Protein AF-V6TRE1-F1 (afdb_monomer)

Solvent-accessible surface area (backbone atoms only — not comparable to full-atom values): 23602 Å² total; per-residue (Å²): 140,78,81,76,76,68,56,72,66,57,52,51,49,50,51,51,52,50,46,50,56,46,23,65,70,46,43,52,67,59,49,48,54,32,46,76,69,67,74,54,50,76,73,53,52,55,53,33,58,70,64,73,49,51,46,70,68,33,54,50,47,55,51,53,53,52,49,55,59,45,52,56,49,51,53,53,44,65,72,46,52,82,81,48,52,79,65,56,50,50,53,51,51,53,50,52,52,52,50,51,52,51,49,55,49,52,53,45,48,55,53,53,68,70,51,80,69,44,57,51,73,60,45,31,61,37,43,18,44,46,42,16,44,58,31,21,50,68,36,14,50,69,60,24,45,72,56,61,34,58,35,62,42,26,35,52,94,78,58,86,57,57,55,69,81,61,60,49,42,51,57,50,40,17,50,43,29,21,62,30,31,29,64,53,26,38,52,51,9,52,51,72,7,36,49,52,39,24,48,52,8,48,52,42,28,31,52,24,28,44,45,36,24,52,18,68,78,34,37,18,89,80,41,100,51,84,41,20,17,52,59,50,27,38,53,22,28,28,53,24,14,38,18,44,11,22,24,54,42,20,41,59,54,46,42,68,67,36,31,51,84,88,42,32,66,59,31,52,49,52,32,49,48,34,29,50,52,25,38,65,48,10,50,63,51,15,49,50,33,36,73,76,78,30,51,43,50,54,28,45,52,42,43,63,54,32,49,54,22,44,54,36,33,72,74,68,53,70,82,51,75,50,53,89,81,71,70,78,49,62,65,58,46,50,38,42,28,51,13,43,40,37,24,50,52,8,60,72,28,41,52,74,92,64,80,32,37,70,58,9,51,51,31,28,53,51,10,50,52,30,44,52,51,31,52,58,48,44,77,69,44,93,52,42,90,63,63,66,60,61,81,66,35,62,70,53,43,52,49,51,52,48,51,51,50,52,54,48,52,51,52,53,48,52,56,50,52,54,50,49,52,50,38,74,75,48,86,48,81,74,55,64,73,61,57,80,81,53,95,68,54,73,69,60,54,54,58,54,54,56,62,60,65,74,72,118

Organism: Giardia intestinalis (NCBI:txid5741)

Secondary structure (DSSP, 8-state):
---PPPPHHHHHHHHHHHHHHHHHH--HHHHHHHHHTT-S-HHHHHHHHHTS-S-HHHHHHHHHHHHHHHHHHHHHHHHHTTT--HHHHHHHHHHHHHHHHHHHHHHHHHHHHTSPPPPHHHHIIIIIHHHHHHHHHHHHHHHHHHHHHT-HHHHTTS-SS--HHHHTHHHHHHHHHHHHHHHHHHHHHHHH-HHHHHHHHHHHHHHHHHHHHHGGGS-GGGSSSTTTHHHHHHHHHHHHHHHHHHHHHHHHHHHHHHS-GGGHHHHHHHHHHHHHHHHHHHHHHHHHHHHHT-TTHHHHHHHHHHHHHHHHHHHHSPPPPP-TT----HHHHHHHHHHHHHHHHHHHH-SGGGS-HHHHHHHHHHHHHHHHHHHHHHHH-TT-SS-HHHHH-HHHHHHHHHHHHHHHHHHHHHHHHHHHHHHHHS--GGGGGGGGGS---HHHHHHHHHHHHS--

pLDDT: mean 79.09, std 14.56, range [34.53, 97.19]

Radius of gyration: 28.23 Å; Cα contacts (8 Å, |Δi|>4): 525; chains: 1; bounding box: 66×63×84 Å

Nearest PDB structures (foldseek):
  6vrz-assembly1_A  TM=6.835E-01  e=4.209E-04  Escherichia coli
  6oop-assembly1_A  TM=6.783E-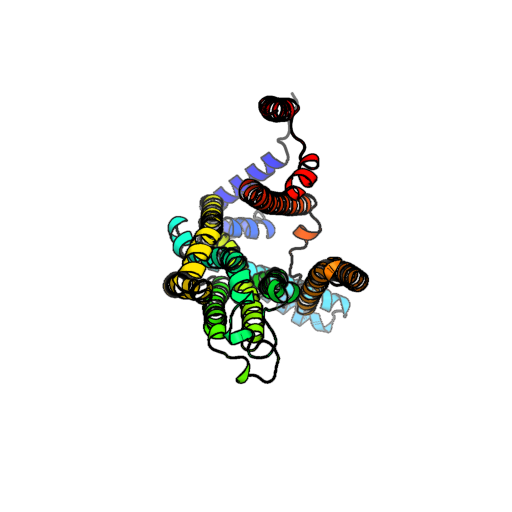01  e=7.749E-04  Escherichia coli
  6euq-assembly1_A  TM=6.847E-01  e=9.497E-04  Escherichia coli K-12
  4zow-assembly1_A  TM=6.683E-01  e=8.755E-04  Escherichia coli K-12
  5a2o-assembly1_B  TM=5.959E-01  e=2.462E-02  Arabidopsis thaliana

Mean predicted aligned error: 12.22 Å

Foldseek 3Di:
DDDDDPPPVVVVVVVLVVLLVCQQVDDLVNLVVCVVVVVADPVSLLSSLVSLRHDLRNLVSVLVVLVVVLVVLVVVCVVCVVVDDPVVNVVSVVVSLVSVLSSLVSVQSSLLSPAAADDLVLLCLQQLLLLLLLLLLLQLLVLLLVVLQQQCQQQPVPDRGDDPLLSCLLNLLLQLLQVLQLLVLLLCCQAVPLLVLQLQLLVQLLVLLLQLLCLSVFGQVNDPDHRTSSVSNSVSSNSNSNSVSNNPSSSLVLLCRRHDPVCSVVSVVSSVVSSVVSNVVNNVVSNVCCPPPRNSVSSVVSNVSSVSNNVSSVPPPDTRDHSPDADDDPVLSVLSSQLSSLQSVLVSCCDVVNVCNVVSVVSNVSSVVSVVVSLVCQCPDPRHSDDVCCVPPPVNVVVVVVVVVVVVVVVVVVVVVVVVVVCVVDVDPVSVVCVVVDPDDPVVVVVVVVVVVVPD

Structure (mmCIF, N/CA/C/O backbone):
data_AF-V6TRE1-F1
#
_entry.id   AF-V6TRE1-F1
#
loop_
_atom_site.group_PDB
_atom_site.id
_atom_site.type_symbol
_atom_site.label_atom_id
_atom_site.label_alt_id
_atom_site.label_comp_id
_atom_site.label_asym_id
_atom_site.label_entity_id
_atom_site.label_seq_id
_atom_site.pdbx_PDB_ins_code
_atom_site.Cartn_x
_atom_site.Cartn_y
_atom_site.Cartn_z
_atom_site.occupancy
_atom_site.B_iso_or_equiv
_atom_site.auth_seq_id
_atom_site.auth_comp_id
_atom_site.auth_asym_id
_atom_site.auth_atom_id
_atom_site.pdbx_PDB_model_num
ATOM 1 N N . MET A 1 1 ? -38.268 39.654 18.761 1.00 35.88 1 MET A N 1
ATOM 2 C CA . MET A 1 1 ? -37.121 39.006 19.431 1.00 35.88 1 MET A CA 1
ATOM 3 C C . MET A 1 1 ? -37.224 37.503 19.207 1.00 35.88 1 MET A C 1
ATOM 5 O O . MET A 1 1 ? -37.769 36.796 20.040 1.00 35.88 1 MET A O 1
ATOM 9 N N . GLY A 1 2 ? -36.804 37.031 18.033 1.00 34.53 2 GLY A N 1
ATOM 10 C CA . GLY A 1 2 ? -36.646 35.601 17.771 1.00 34.53 2 GLY A CA 1
ATOM 11 C C . GLY A 1 2 ? -35.187 35.262 18.021 1.00 34.53 2 GLY A C 1
ATOM 12 O O . GLY A 1 2 ? -34.325 35.798 17.337 1.00 34.53 2 GLY A O 1
ATOM 13 N N . VAL A 1 3 ? -34.906 34.471 19.053 1.00 41.12 3 VAL A N 1
ATOM 14 C CA . VAL A 1 3 ? -33.558 33.959 19.309 1.00 41.12 3 VAL A CA 1
ATOM 15 C C . VAL A 1 3 ? -33.279 32.919 18.231 1.00 41.12 3 VAL A C 1
ATOM 17 O O . VAL A 1 3 ? -33.844 31.825 18.265 1.00 41.12 3 VAL A O 1
ATOM 20 N N . ASP A 1 4 ? -32.460 33.295 17.251 1.00 41.94 4 ASP A N 1
ATOM 21 C CA . ASP A 1 4 ? -31.993 32.407 16.194 1.00 41.94 4 ASP A CA 1
ATOM 22 C C . ASP A 1 4 ? -31.340 31.172 16.818 1.00 41.94 4 ASP A C 1
ATOM 24 O O . ASP A 1 4 ? -30.337 31.246 17.533 1.00 41.94 4 ASP A O 1
ATOM 28 N N . ALA A 1 5 ? -31.941 30.009 16.567 1.00 44.25 5 ALA A N 1
ATOM 29 C CA . ALA A 1 5 ? -31.335 28.741 16.920 1.00 44.25 5 ALA A CA 1
ATOM 30 C C . ALA A 1 5 ? -29.990 28.627 16.178 1.00 44.25 5 ALA A C 1
ATOM 32 O O . ALA A 1 5 ? -29.955 28.818 14.959 1.00 44.25 5 ALA A O 1
ATOM 33 N N . PRO A 1 6 ? -28.882 28.303 16.867 1.00 43.94 6 PRO A N 1
ATOM 34 C CA . PRO A 1 6 ? -27.585 28.207 16.217 1.00 43.94 6 PRO A CA 1
ATOM 35 C C . PRO A 1 6 ? -27.626 27.142 15.107 1.00 43.94 6 PRO A C 1
ATOM 37 O O . PRO A 1 6 ? -28.317 26.124 15.264 1.00 43.94 6 PRO A O 1
ATOM 40 N N . PRO A 1 7 ? -26.892 27.337 13.993 1.00 51.69 7 PRO A N 1
ATOM 41 C CA . PRO A 1 7 ? -26.856 26.380 12.891 1.00 51.69 7 PRO A CA 1
ATOM 42 C C . PRO A 1 7 ? -26.494 24.985 13.418 1.00 51.69 7 PRO A C 1
ATOM 44 O O . PRO A 1 7 ? -25.719 24.860 14.369 1.00 51.69 7 PRO A O 1
ATOM 47 N N . LYS A 1 8 ? -27.056 23.922 12.820 1.00 55.25 8 LYS A N 1
ATOM 48 C CA . LYS A 1 8 ? -26.863 22.519 13.260 1.00 55.25 8 LYS A CA 1
ATOM 49 C C . LYS A 1 8 ? -25.395 22.173 13.551 1.00 55.25 8 LYS A C 1
ATOM 51 O O . LYS A 1 8 ? -25.127 21.447 14.506 1.00 55.25 8 LYS A O 1
ATOM 56 N N . ASP A 1 9 ? -24.466 22.749 12.792 1.00 54.66 9 ASP A N 1
ATOM 57 C CA . ASP A 1 9 ? -23.025 22.564 12.967 1.00 54.66 9 ASP A CA 1
ATOM 58 C C . ASP A 1 9 ? -22.484 23.212 14.255 1.00 54.66 9 ASP A C 1
ATOM 60 O O . ASP A 1 9 ? -21.684 22.601 14.956 1.00 54.66 9 ASP A O 1
ATOM 64 N N . ALA A 1 10 ? -22.970 24.393 14.648 1.00 59.59 10 ALA A N 1
ATOM 65 C CA . ALA A 1 10 ? -22.580 25.050 15.899 1.00 59.59 10 ALA A CA 1
ATOM 66 C C . ALA A 1 10 ? -23.111 24.303 17.132 1.00 59.59 10 ALA A C 1
ATOM 68 O O . ALA A 1 10 ? -22.401 24.158 18.127 1.00 59.59 10 ALA A O 1
ATOM 69 N N . LYS A 1 11 ? -24.332 23.759 17.053 1.00 64.38 11 LYS A N 1
ATOM 70 C CA . LYS A 1 11 ? -24.914 22.941 18.129 1.00 64.38 11 LYS A CA 1
ATOM 71 C C . LYS A 1 11 ? -24.167 21.611 18.295 1.00 64.38 11 LYS A C 1
ATOM 73 O O . LYS A 1 11 ? -23.919 21.186 19.421 1.00 64.38 11 LYS A O 1
ATOM 78 N N . MET A 1 12 ? -23.751 20.995 17.185 1.00 56.41 12 MET A N 1
ATOM 79 C CA . MET A 1 12 ? -22.935 19.776 17.188 1.00 56.41 12 MET A CA 1
ATOM 80 C C . MET A 1 12 ? -21.522 20.030 17.734 1.00 56.41 12 MET A C 1
ATOM 82 O O . MET A 1 12 ? -21.033 19.250 18.548 1.00 56.41 12 MET A O 1
ATOM 86 N N . MET A 1 13 ? -20.887 21.141 17.348 1.00 58.38 13 MET A N 1
ATOM 87 C CA . MET A 1 13 ? -19.574 21.542 17.869 1.00 58.38 13 MET A CA 1
ATOM 88 C C . MET A 1 13 ? -19.622 21.865 19.366 1.00 58.38 13 MET A C 1
ATOM 90 O O . MET A 1 13 ? -18.737 21.445 20.109 1.00 58.38 13 MET A O 1
ATOM 94 N N . ALA A 1 14 ? -20.677 22.541 19.831 1.00 69.25 14 ALA A N 1
ATOM 95 C CA . ALA A 1 14 ? -20.896 22.797 21.253 1.00 69.25 14 ALA A CA 1
ATOM 96 C C . ALA A 1 14 ? -21.079 21.490 22.044 1.00 69.25 14 ALA A C 1
ATOM 98 O O . ALA A 1 14 ? -20.437 21.308 23.076 1.00 69.25 14 ALA A O 1
ATOM 99 N N . GLN A 1 15 ? -21.866 20.542 21.521 1.00 66.56 15 GLN A N 1
ATOM 100 C CA . GLN A 1 15 ? -22.011 19.213 22.125 1.00 66.56 15 GLN A CA 1
ATOM 101 C C . GLN A 1 15 ? -20.691 18.432 22.158 1.00 66.56 15 GLN A C 1
ATOM 103 O O . GLN A 1 15 ? -20.382 17.796 23.162 1.00 66.56 15 GLN A O 1
ATOM 108 N N . MET A 1 16 ? -19.882 18.483 21.097 1.00 59.25 16 MET A N 1
ATOM 109 C CA . MET A 1 16 ? -18.561 17.845 21.087 1.00 59.25 16 MET A CA 1
ATOM 110 C C . MET A 1 16 ? -17.602 18.486 22.098 1.00 59.25 16 MET A C 1
ATOM 112 O O . MET A 1 16 ? -16.874 17.770 22.786 1.00 59.25 16 MET A O 1
ATOM 116 N N . ALA A 1 17 ? -17.628 19.813 22.236 1.00 68.12 17 ALA A N 1
ATOM 117 C CA . ALA A 1 17 ? -16.820 20.536 23.214 1.00 68.12 17 ALA A CA 1
ATOM 118 C C . ALA A 1 17 ? -17.234 20.219 24.663 1.00 68.12 17 ALA A C 1
ATOM 120 O O . ALA A 1 17 ? -16.366 20.006 25.512 1.00 68.12 17 ALA A O 1
ATOM 121 N N . GLU A 1 18 ? -18.538 20.130 24.945 1.00 74.31 18 GLU A N 1
ATOM 122 C CA . GLU A 1 18 ? -19.044 19.666 26.244 1.00 74.31 18 GLU A CA 1
ATOM 123 C C . GLU A 1 18 ? -18.618 18.230 26.537 1.00 74.31 18 GLU A C 1
ATOM 125 O O . GLU A 1 18 ? -18.130 17.946 27.628 1.00 74.31 18 GLU A O 1
ATOM 130 N N . MET A 1 19 ? -18.728 17.334 25.556 1.00 69.88 19 MET A N 1
ATOM 131 C CA . MET A 1 19 ? -18.305 15.940 25.701 1.00 69.88 19 MET A CA 1
ATOM 132 C C . MET A 1 19 ? -16.796 15.817 25.941 1.00 69.88 19 MET A C 1
ATOM 134 O O . MET A 1 19 ? -16.373 14.997 26.752 1.00 69.88 19 MET A O 1
ATOM 138 N N . HIS A 1 20 ? -15.976 16.657 25.301 1.00 70.62 20 HIS A N 1
ATOM 139 C CA . HIS A 1 20 ? -14.533 16.724 25.556 1.00 70.62 20 HIS A CA 1
ATOM 140 C C . HIS A 1 20 ? -14.216 17.206 26.978 1.00 70.62 20 HIS A C 1
ATOM 142 O O . HIS A 1 20 ? -13.372 16.608 27.642 1.00 70.62 20 HIS A O 1
ATOM 148 N N . LYS A 1 21 ? -14.901 18.248 27.468 1.00 75.94 21 LYS A N 1
ATOM 149 C CA . LYS A 1 21 ? -14.750 18.722 28.857 1.00 75.94 21 LYS A CA 1
ATOM 150 C C . LYS A 1 21 ? -15.212 17.680 29.873 1.00 75.94 21 LYS A C 1
ATOM 152 O O . LYS A 1 21 ? -14.590 17.501 30.921 1.00 75.94 21 LYS A O 1
ATOM 157 N N . LEU A 1 22 ? -16.301 16.980 29.563 1.00 77.69 22 LEU A N 1
ATOM 158 C CA . LEU A 1 22 ? -16.801 15.896 30.394 1.00 77.69 22 LEU A CA 1
ATOM 159 C C . LEU A 1 22 ? -15.771 14.763 30.461 1.00 77.69 22 LEU A C 1
ATOM 161 O O . LEU A 1 22 ? -15.456 14.327 31.559 1.00 77.69 22 LEU A O 1
ATOM 165 N N . ALA A 1 23 ? -15.187 14.354 29.329 1.00 72.88 23 ALA A N 1
ATOM 166 C CA . ALA A 1 23 ? -14.167 13.304 29.271 1.00 72.88 23 ALA A CA 1
ATOM 167 C C . ALA A 1 23 ? -12.941 13.584 30.159 1.00 72.88 23 ALA A C 1
ATOM 169 O O . ALA A 1 23 ? -12.448 12.665 30.806 1.00 72.88 23 ALA A O 1
ATOM 170 N N . GLU A 1 24 ? -12.475 14.836 30.224 1.00 74.06 24 GLU A N 1
ATOM 171 C CA . GLU A 1 24 ? -11.321 15.238 31.050 1.00 74.06 24 GLU A CA 1
ATOM 172 C C . GLU A 1 24 ? -11.599 15.158 32.558 1.00 74.06 24 GLU A C 1
ATOM 174 O O . GLU A 1 24 ? -10.691 14.917 33.355 1.00 74.06 24 GLU A O 1
ATOM 179 N N . THR A 1 25 ? -12.855 15.368 32.957 1.00 78.50 25 THR A N 1
ATOM 180 C CA . THR A 1 25 ? -13.272 15.462 34.366 1.00 78.50 25 THR A CA 1
ATOM 181 C C . THR A 1 25 ? -14.003 14.217 34.867 1.00 78.50 25 THR A C 1
ATOM 183 O O . THR A 1 25 ? -14.411 14.167 36.033 1.00 78.50 25 THR A O 1
ATOM 186 N N . LEU A 1 26 ? -14.189 13.214 34.004 1.00 79.44 26 LEU A N 1
ATOM 187 C CA . LEU A 1 26 ? -14.921 11.996 34.322 1.00 79.44 26 LEU A CA 1
ATOM 188 C C . LEU A 1 26 ? -14.037 11.045 35.136 1.00 79.44 26 LEU A C 1
ATOM 190 O O . LEU A 1 26 ? -13.024 10.547 34.649 1.00 79.44 26 LEU A O 1
ATOM 194 N N . THR A 1 27 ? -14.438 10.792 36.379 1.00 80.88 27 THR A N 1
ATOM 195 C CA . THR A 1 27 ? -13.884 9.735 37.233 1.00 80.88 27 THR A CA 1
ATOM 196 C C . THR A 1 27 ? -14.782 8.492 37.187 1.00 80.88 27 THR A C 1
ATOM 198 O O . THR A 1 27 ? -15.952 8.611 36.809 1.00 80.88 27 THR A O 1
ATOM 201 N N . PRO A 1 28 ? -14.290 7.302 37.585 1.00 76.56 28 PRO A N 1
ATOM 202 C CA . PRO A 1 28 ? -15.097 6.079 37.614 1.00 76.56 28 PRO A CA 1
ATOM 203 C C . PRO A 1 28 ? -16.379 6.222 38.447 1.00 76.56 28 PRO A C 1
ATOM 205 O O . PRO A 1 28 ? -17.445 5.795 38.010 1.00 76.56 28 PRO A O 1
ATOM 208 N N . ASP A 1 29 ? -16.296 6.881 39.605 1.00 76.25 29 ASP A N 1
ATOM 209 C CA . ASP A 1 29 ? -17.448 7.088 40.491 1.00 76.25 29 ASP A CA 1
ATOM 210 C C . ASP A 1 29 ? -18.473 8.040 39.870 1.00 76.25 29 ASP A C 1
ATOM 212 O O . ASP A 1 29 ? -19.659 7.730 39.798 1.00 76.25 29 ASP A O 1
ATOM 216 N N . ARG A 1 30 ? -18.011 9.145 39.274 1.00 79.88 30 ARG A N 1
ATOM 217 C CA . ARG A 1 30 ? -18.890 10.089 38.575 1.00 79.88 30 ARG A CA 1
ATOM 218 C C . ARG A 1 30 ? -19.536 9.463 37.337 1.00 79.88 30 ARG A C 1
ATOM 220 O O . ARG A 1 30 ? -20.695 9.738 37.037 1.00 79.88 30 ARG A O 1
ATOM 227 N N . ALA A 1 31 ? -18.808 8.604 36.622 1.00 76.75 31 ALA A N 1
ATOM 228 C CA . ALA A 1 31 ? -19.347 7.829 35.508 1.00 76.75 31 ALA A CA 1
ATOM 229 C C . ALA A 1 31 ? -20.430 6.844 35.973 1.00 76.75 31 ALA A C 1
ATOM 231 O O . ALA A 1 31 ? -21.457 6.712 35.304 1.00 76.75 31 ALA A O 1
ATOM 232 N N . ARG A 1 32 ? -20.229 6.187 37.123 1.00 75.06 32 ARG A N 1
ATOM 233 C CA . ARG A 1 32 ? -21.220 5.301 37.749 1.00 75.06 32 ARG A CA 1
ATOM 234 C C . ARG A 1 32 ? -22.500 6.061 38.087 1.00 75.06 32 ARG A C 1
ATOM 236 O O . ARG A 1 32 ? -23.570 5.628 37.668 1.00 75.06 32 ARG A O 1
ATOM 243 N N . ASP A 1 33 ? -22.391 7.208 38.749 1.00 77.88 33 ASP A N 1
ATOM 244 C CA . ASP A 1 33 ? -23.549 8.027 39.128 1.00 77.88 33 ASP A CA 1
ATOM 245 C C . ASP A 1 33 ? -24.341 8.496 37.902 1.00 77.88 33 ASP A C 1
ATOM 247 O O . ASP A 1 33 ? -25.572 8.463 37.884 1.00 77.88 33 ASP A O 1
ATOM 251 N N . MET A 1 34 ? -23.644 8.882 36.830 1.00 79.12 34 MET A N 1
ATOM 252 C CA . MET A 1 34 ? -24.284 9.306 35.582 1.00 79.12 34 MET A CA 1
ATOM 253 C C . MET A 1 34 ? -24.968 8.158 34.830 1.00 79.12 34 MET A C 1
ATOM 255 O O . MET A 1 34 ? -26.004 8.394 34.204 1.00 79.12 34 MET A O 1
ATOM 259 N N . LEU A 1 35 ? -24.422 6.939 34.888 1.00 73.69 35 LEU A N 1
ATOM 260 C CA . LEU A 1 35 ? -25.062 5.742 34.330 1.00 73.69 35 LEU A CA 1
ATOM 261 C C . LEU A 1 35 ? -26.327 5.377 35.108 1.00 73.69 35 LEU A C 1
ATOM 263 O O . LEU A 1 35 ? -27.369 5.154 34.496 1.00 73.69 35 LEU A O 1
ATOM 267 N N . VAL A 1 36 ? -26.258 5.377 36.443 1.00 74.56 36 VAL A N 1
ATOM 268 C CA . VAL A 1 36 ? -27.409 5.089 37.316 1.00 74.56 36 VAL A CA 1
ATOM 269 C C . VAL A 1 36 ? -28.513 6.133 37.126 1.00 74.56 36 VAL A C 1
ATOM 271 O O . VAL A 1 36 ? -29.686 5.784 37.047 1.00 74.56 36 VAL A O 1
ATOM 274 N N . ALA A 1 37 ? -28.146 7.406 36.966 1.00 74.25 37 ALA A N 1
ATOM 275 C CA . ALA A 1 37 ? -29.090 8.491 36.705 1.00 74.25 37 ALA A CA 1
ATOM 276 C C . ALA A 1 37 ? -29.632 8.527 35.258 1.00 74.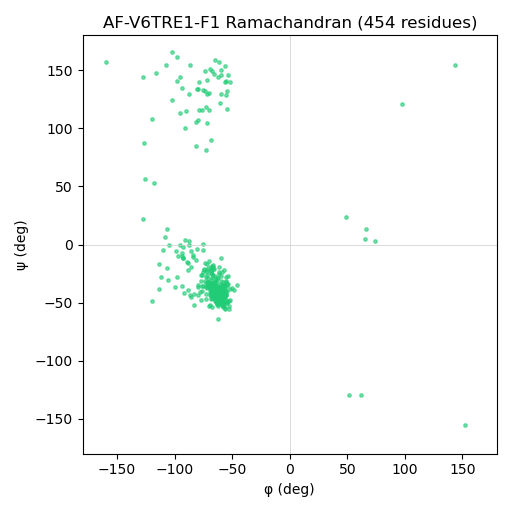25 37 ALA A C 1
ATOM 278 O O . ALA A 1 37 ? -30.376 9.449 34.919 1.00 74.25 37 ALA A O 1
ATOM 279 N N . GLY A 1 38 ? -29.225 7.601 34.378 1.00 70.19 38 GLY A N 1
ATOM 280 C CA . GLY A 1 38 ? -29.636 7.568 32.967 1.00 70.19 38 GLY A CA 1
ATOM 281 C C . GLY A 1 38 ? -29.133 8.749 32.125 1.00 70.19 38 GLY A C 1
ATOM 282 O O . GLY A 1 38 ? -29.605 8.967 31.010 1.00 70.19 38 GLY A O 1
ATOM 283 N N . ARG A 1 39 ? -28.174 9.528 32.641 1.00 71.38 39 ARG A N 1
ATOM 284 C CA . ARG A 1 39 ? -27.627 10.736 31.994 1.00 71.38 39 ARG A CA 1
ATOM 285 C C . ARG A 1 39 ? -26.520 10.431 30.984 1.00 71.38 39 ARG A C 1
ATOM 287 O O . ARG A 1 39 ? -26.095 11.338 30.274 1.00 71.38 39 ARG A O 1
ATOM 294 N N . LEU A 1 40 ? -26.046 9.185 30.933 1.00 69.12 40 LEU A N 1
ATOM 295 C CA . LEU A 1 40 ? -25.005 8.726 30.017 1.00 69.12 40 LEU A CA 1
ATOM 296 C C . LEU A 1 40 ? -25.548 7.601 29.127 1.00 69.12 40 LEU A C 1
ATOM 298 O O . LEU A 1 40 ? -25.770 6.482 29.584 1.00 69.12 40 LEU A O 1
ATOM 302 N N . GLN A 1 41 ? -25.770 7.891 27.847 1.00 67.56 41 GLN A N 1
ATOM 303 C CA . GLN A 1 41 ? -26.264 6.897 26.891 1.00 67.56 41 GLN A CA 1
ATOM 304 C C . GLN A 1 41 ? -25.116 6.079 26.269 1.00 67.56 41 GLN A C 1
ATOM 306 O O . GLN A 1 41 ? -24.012 6.600 26.096 1.00 67.56 41 GLN A O 1
ATOM 311 N N . PRO A 1 42 ? -25.359 4.836 25.808 1.00 57.97 42 PRO A N 1
ATOM 312 C CA . PRO A 1 42 ? -24.328 3.997 25.184 1.00 57.97 42 PRO A CA 1
ATOM 313 C C . PRO A 1 42 ? -23.602 4.665 24.004 1.00 57.97 42 PRO A C 1
ATOM 315 O O . PRO A 1 42 ? -22.394 4.506 23.832 1.00 57.97 42 PRO A O 1
ATOM 318 N N . MET A 1 43 ? -24.318 5.475 23.213 1.00 54.47 43 MET A N 1
ATOM 319 C CA . MET A 1 43 ? -23.741 6.218 22.086 1.00 54.47 43 MET A CA 1
ATOM 320 C C . MET A 1 43 ? -22.754 7.307 22.545 1.00 54.47 43 MET A C 1
ATOM 322 O O . MET A 1 43 ? -21.754 7.568 21.876 1.00 54.47 43 MET A O 1
ATOM 326 N N . GLN A 1 44 ? -23.002 7.908 23.712 1.00 67.19 44 GLN A N 1
ATOM 327 C CA . GLN A 1 44 ? -22.141 8.924 24.318 1.00 67.19 44 GLN A CA 1
ATOM 328 C C . GLN A 1 44 ? -20.861 8.311 24.899 1.00 67.19 44 GLN A C 1
ATOM 330 O O . GLN A 1 44 ? -19.814 8.944 24.823 1.00 67.19 44 GLN A O 1
ATOM 335 N N . ILE A 1 45 ? -20.902 7.064 25.387 1.00 67.44 45 ILE A N 1
ATOM 336 C CA . ILE A 1 45 ? -19.714 6.337 25.875 1.00 67.44 45 ILE A CA 1
ATOM 337 C C . ILE A 1 45 ? -18.705 6.129 24.743 1.00 67.44 45 ILE A C 1
ATOM 339 O O . ILE A 1 45 ? -17.516 6.378 24.919 1.00 67.44 45 ILE A O 1
ATOM 343 N N . GLY A 1 46 ? -19.171 5.734 23.554 1.00 62.53 46 GLY A N 1
ATOM 344 C CA . GLY A 1 46 ? -18.305 5.598 22.380 1.00 62.53 46 GLY A CA 1
ATOM 345 C C . GLY A 1 46 ? -17.657 6.925 21.970 1.00 62.53 46 GLY A C 1
ATOM 346 O O . GLY A 1 46 ? -16.459 6.963 21.693 1.00 62.53 46 GLY A O 1
ATOM 347 N N . ALA A 1 47 ? -18.426 8.018 21.991 1.00 64.62 47 ALA A N 1
ATOM 348 C CA . ALA A 1 47 ? -17.919 9.360 21.701 1.00 64.62 47 ALA A CA 1
ATOM 349 C C . ALA A 1 47 ? -16.885 9.823 22.745 1.00 64.62 47 ALA A C 1
ATOM 351 O O . ALA A 1 47 ? -15.808 10.295 22.379 1.00 64.62 47 ALA A O 1
ATOM 352 N N . LEU A 1 48 ? -17.166 9.602 24.032 1.00 70.56 48 LEU A N 1
ATOM 353 C CA . LEU A 1 48 ? -16.247 9.853 25.142 1.00 70.56 48 LEU A CA 1
ATOM 354 C C . LEU A 1 48 ? -14.943 9.069 24.953 1.00 70.56 48 LEU A C 1
ATOM 356 O O . LEU A 1 48 ? -13.871 9.665 24.929 1.00 70.56 48 LEU A O 1
ATOM 360 N N . MET A 1 49 ? -15.013 7.760 24.716 1.00 66.75 49 MET A N 1
ATOM 361 C CA . MET A 1 49 ? -13.838 6.905 24.485 1.00 66.75 49 MET A CA 1
ATOM 362 C C . MET A 1 49 ? -13.012 7.356 23.270 1.00 66.75 49 MET A C 1
ATOM 364 O O . MET A 1 49 ? -11.780 7.340 23.310 1.00 66.75 49 MET A O 1
ATOM 368 N N . SER A 1 50 ? -13.680 7.813 22.206 1.00 62.09 50 SER A N 1
ATOM 369 C CA . SER A 1 50 ? -13.024 8.328 20.998 1.00 62.09 50 SER A CA 1
ATOM 370 C C . SER A 1 50 ? -12.353 9.692 21.181 1.00 62.09 50 SER A C 1
ATOM 372 O O . SER A 1 50 ? -11.497 10.046 20.376 1.00 62.09 50 SER A O 1
ATOM 374 N N . SER A 1 51 ? -12.690 10.436 22.244 1.00 67.62 51 SER A N 1
ATOM 375 C CA . SER A 1 51 ? -12.075 11.740 22.533 1.00 67.62 51 SER A CA 1
ATOM 376 C C . SER A 1 51 ? -10.590 11.636 22.892 1.00 67.62 51 SER A C 1
ATOM 378 O O . SER A 1 51 ? -9.877 12.633 22.831 1.00 67.62 51 SER A O 1
ATOM 380 N N . GLY A 1 52 ? -10.112 10.448 23.286 1.00 65.00 52 GLY A N 1
ATOM 381 C CA . GLY A 1 52 ? -8.715 10.244 23.675 1.00 65.00 52 GLY A CA 1
ATOM 382 C C . GLY A 1 52 ? -8.345 10.812 25.048 1.00 65.00 52 GLY A C 1
ATOM 383 O O . GLY A 1 52 ? -7.176 10.761 25.413 1.00 65.00 52 GLY A O 1
ATOM 384 N N . LYS A 1 53 ? -9.308 11.381 25.788 1.00 71.56 53 LYS A N 1
ATOM 385 C CA . LYS A 1 53 ? -9.062 12.151 27.020 1.00 71.56 53 LYS A CA 1
ATOM 386 C C . LYS A 1 53 ? -9.517 11.470 28.310 1.00 71.56 53 LYS A C 1
ATOM 388 O O . LYS A 1 53 ? -9.278 12.010 29.387 1.00 71.56 53 LYS A O 1
ATOM 393 N N . LEU A 1 54 ? -10.171 10.309 28.224 1.00 76.88 54 LEU A N 1
ATOM 394 C CA . LEU A 1 54 ? -10.559 9.575 29.426 1.00 76.88 54 LEU A CA 1
ATOM 395 C C . LEU A 1 54 ? -9.353 8.943 30.104 1.00 76.88 54 LEU A C 1
ATOM 397 O O . LEU A 1 54 ? -8.489 8.355 29.459 1.00 76.88 54 LEU A O 1
ATOM 401 N N . LYS A 1 55 ? -9.368 8.977 31.437 1.00 78.88 55 LYS A N 1
ATOM 402 C CA . LYS A 1 55 ? -8.438 8.192 32.248 1.00 78.88 55 LYS A CA 1
ATOM 403 C C . LYS A 1 55 ? -8.649 6.700 31.999 1.00 78.88 55 LYS A C 1
ATOM 405 O O . LYS A 1 55 ? -9.785 6.236 31.865 1.00 78.88 55 LYS A O 1
ATOM 410 N N . GLU A 1 56 ? -7.555 5.936 32.016 1.00 78.19 56 GLU A N 1
ATOM 411 C CA . GLU A 1 56 ? -7.592 4.488 31.786 1.00 78.19 56 GLU A CA 1
ATOM 412 C C . GLU A 1 56 ? -8.560 3.772 32.739 1.00 78.19 56 GLU A C 1
ATOM 414 O O . GLU A 1 56 ? -9.317 2.902 32.311 1.00 78.19 56 GLU A O 1
ATOM 419 N N . GLU A 1 57 ? -8.593 4.185 34.004 1.00 80.06 57 GLU A N 1
ATOM 420 C CA . GLU A 1 57 ? -9.492 3.652 35.034 1.00 80.06 57 GLU A CA 1
ATOM 421 C C . GLU A 1 57 ? -10.970 3.794 34.654 1.00 80.06 57 GLU A C 1
ATOM 423 O O . GLU A 1 57 ? -11.770 2.882 34.857 1.00 80.06 57 GLU A O 1
ATOM 428 N N . THR A 1 58 ? -11.342 4.922 34.045 1.00 81.25 58 THR A N 1
ATOM 429 C CA . THR A 1 58 ? -12.735 5.188 33.658 1.00 81.25 58 THR A CA 1
ATOM 430 C C . THR A 1 58 ? -13.122 4.378 32.420 1.00 81.25 58 THR A C 1
ATOM 432 O O . THR A 1 58 ? -14.231 3.853 32.344 1.00 81.25 58 THR A O 1
ATOM 435 N N . MET A 1 59 ? -12.190 4.179 31.480 1.00 79.38 59 MET A N 1
ATOM 436 C CA . MET A 1 59 ? -12.402 3.259 30.356 1.00 79.38 59 MET A CA 1
ATOM 437 C C . MET A 1 59 ? -12.530 1.805 30.821 1.00 79.38 59 MET A C 1
ATOM 439 O O . MET A 1 59 ? -13.395 1.079 30.332 1.00 79.38 59 MET A O 1
ATOM 443 N N . GLN A 1 60 ? -11.691 1.378 31.774 1.00 84.19 60 GLN A N 1
ATOM 444 C CA . GLN A 1 60 ? -11.797 0.049 32.378 1.00 84.19 60 GLN A CA 1
ATOM 445 C C . GLN A 1 60 ? -13.154 -0.151 33.036 1.00 84.19 60 GLN A C 1
ATOM 447 O O . GLN A 1 60 ? -13.785 -1.175 32.797 1.00 84.19 60 GLN A O 1
ATOM 452 N N . PHE A 1 61 ? -13.629 0.836 33.793 1.00 83.38 61 PHE A N 1
ATOM 453 C CA . PHE A 1 61 ? -14.952 0.791 34.399 1.00 83.38 61 PHE A CA 1
ATOM 454 C C . PHE A 1 61 ? -16.057 0.563 33.354 1.00 83.38 61 PHE A C 1
ATOM 456 O O . PHE A 1 61 ? -16.850 -0.366 33.509 1.00 83.38 61 PHE A O 1
ATOM 463 N N . PHE A 1 62 ? -16.071 1.323 32.252 1.00 81.62 62 PHE A N 1
ATOM 464 C CA . PHE A 1 62 ? -17.063 1.127 31.185 1.00 81.62 62 PHE A CA 1
ATOM 465 C C . PHE A 1 62 ? -16.989 -0.258 30.534 1.00 81.62 62 PHE A C 1
ATOM 467 O O . PHE A 1 62 ? -18.030 -0.861 30.273 1.00 81.62 62 PHE A O 1
ATOM 474 N N . ILE A 1 63 ? -15.783 -0.781 30.292 1.00 83.00 63 ILE A N 1
ATOM 475 C CA . ILE A 1 63 ? -15.598 -2.127 29.728 1.00 83.00 63 ILE A CA 1
ATOM 476 C C . ILE A 1 63 ? -16.118 -3.192 30.700 1.00 83.00 63 ILE A C 1
ATOM 478 O O . ILE A 1 63 ? -16.821 -4.107 30.277 1.00 83.00 63 ILE A O 1
ATOM 482 N N . THR A 1 64 ? -15.820 -3.068 31.995 1.00 85.56 64 THR A N 1
ATOM 483 C CA . THR A 1 64 ? -16.275 -4.013 33.026 1.00 85.56 64 THR A CA 1
ATOM 484 C C . THR A 1 64 ? -17.796 -4.019 33.157 1.00 85.56 64 THR A C 1
ATOM 486 O O . THR A 1 64 ? -18.397 -5.091 33.197 1.00 85.56 64 THR A O 1
ATOM 489 N N . VAL A 1 65 ? -18.435 -2.843 33.165 1.00 84.25 65 VAL A N 1
ATOM 490 C CA . VAL A 1 65 ? -19.905 -2.735 33.175 1.00 84.25 65 VAL A CA 1
ATOM 491 C C . VAL A 1 65 ? -20.498 -3.394 31.929 1.00 84.25 65 VAL A C 1
ATOM 493 O O . VAL A 1 65 ? -21.403 -4.215 32.041 1.00 84.25 65 VAL A O 1
ATOM 496 N N . ALA A 1 66 ? -19.940 -3.111 30.749 1.00 82.44 66 ALA A N 1
ATOM 497 C CA . ALA A 1 66 ? -20.433 -3.676 29.498 1.00 82.44 66 ALA A CA 1
ATOM 498 C C . ALA A 1 66 ? -20.279 -5.206 29.422 1.00 82.44 66 ALA A C 1
ATOM 500 O O . ALA A 1 66 ? -21.171 -5.871 28.899 1.00 82.44 66 ALA A O 1
ATOM 501 N N . LYS A 1 67 ? -19.184 -5.769 29.955 1.00 86.31 67 LYS A N 1
ATOM 502 C CA . LYS A 1 67 ? -18.989 -7.226 30.058 1.00 86.31 67 LYS A CA 1
ATOM 503 C C . LYS A 1 67 ? -20.013 -7.873 30.981 1.00 86.31 67 LYS A C 1
ATOM 505 O O . LYS A 1 67 ? -20.645 -8.842 30.583 1.00 86.31 67 LYS A O 1
ATOM 510 N N . LYS A 1 68 ? -20.253 -7.283 32.152 1.00 86.12 68 LYS A N 1
ATOM 511 C CA . LYS A 1 68 ? -21.253 -7.787 33.100 1.00 86.12 68 LYS A CA 1
ATOM 512 C C . LYS A 1 68 ? -22.676 -7.740 32.527 1.00 86.12 68 LYS A C 1
ATOM 514 O O . LYS A 1 68 ? -23.474 -8.640 32.765 1.00 86.12 68 LYS A O 1
ATOM 519 N N . ASP A 1 69 ? -22.992 -6.708 31.746 1.00 84.75 69 ASP A N 1
ATOM 520 C CA . ASP A 1 69 ? -24.266 -6.602 31.023 1.00 84.75 69 ASP A CA 1
ATOM 521 C C . ASP A 1 69 ? -24.382 -7.575 29.841 1.00 84.75 69 ASP A C 1
ATOM 523 O O . ASP A 1 69 ? -25.494 -7.843 29.381 1.00 84.75 69 ASP A O 1
ATOM 527 N N . LEU A 1 70 ? -23.260 -8.042 29.286 1.00 85.31 70 LEU A N 1
ATOM 528 C CA . LEU A 1 70 ? -23.246 -9.081 28.260 1.00 85.31 70 LEU A CA 1
ATOM 529 C C . LEU A 1 70 ? -23.471 -10.456 28.893 1.00 85.31 70 LEU A C 1
ATOM 531 O O . LEU A 1 70 ? -24.350 -11.162 28.419 1.00 85.31 70 LEU A O 1
ATOM 535 N N . GLU A 1 71 ? -22.751 -10.780 29.971 1.00 87.62 71 GLU A N 1
ATOM 536 C CA . GLU A 1 71 ? -22.899 -12.042 30.719 1.00 87.62 71 GLU A CA 1
ATOM 537 C C . GLU A 1 71 ? -24.361 -12.275 31.118 1.00 87.62 71 GLU A C 1
ATOM 539 O O . GLU A 1 71 ? -24.939 -13.293 30.762 1.00 87.62 71 GLU A O 1
ATOM 544 N N . LYS A 1 72 ? -25.024 -11.266 31.703 1.00 87.31 72 LYS A N 1
ATOM 545 C CA . LYS A 1 72 ? -26.456 -11.356 32.044 1.00 87.31 72 LYS A CA 1
ATOM 546 C C . LYS A 1 72 ? -27.361 -11.694 30.856 1.00 87.31 72 LYS A C 1
ATOM 548 O O . LYS A 1 72 ? -28.351 -12.395 31.021 1.00 87.31 72 LYS A O 1
ATOM 553 N N . ILE A 1 73 ? -27.066 -11.155 29.673 1.00 85.38 73 ILE A N 1
ATOM 554 C CA . ILE A 1 73 ? -27.872 -11.409 28.471 1.00 85.38 73 ILE A CA 1
ATOM 555 C C . ILE A 1 73 ? -27.581 -12.791 27.901 1.00 85.38 73 ILE A C 1
ATOM 557 O O . ILE A 1 73 ? -28.494 -13.418 27.372 1.00 85.38 73 ILE A O 1
ATOM 561 N N . GLU A 1 74 ? -26.335 -13.254 27.979 1.00 86.44 74 GLU A N 1
ATOM 562 C CA . GLU A 1 74 ? -25.979 -14.619 27.594 1.00 86.44 74 GLU A CA 1
ATOM 563 C C . GLU A 1 74 ? -26.679 -15.632 28.506 1.00 86.44 74 GLU A C 1
ATOM 565 O O . GLU A 1 74 ? -27.323 -16.539 27.988 1.00 86.44 74 GLU A O 1
ATOM 570 N N . ASP A 1 75 ? -26.697 -15.397 29.820 1.00 87.50 75 ASP A N 1
ATOM 571 C CA . ASP A 1 75 ? -27.418 -16.230 30.793 1.00 87.50 75 ASP A CA 1
ATOM 572 C C . ASP A 1 75 ? -28.945 -16.232 30.542 1.00 87.50 75 ASP A C 1
ATOM 574 O O . ASP A 1 75 ? -29.610 -17.276 30.553 1.00 87.50 75 ASP A O 1
ATOM 578 N N . GLU A 1 76 ? -29.540 -15.063 30.267 1.00 86.06 76 GLU A N 1
ATOM 579 C CA . GLU A 1 76 ? -30.961 -14.955 29.897 1.00 86.06 76 GLU A CA 1
ATOM 580 C C . GLU A 1 76 ? -31.275 -15.645 28.562 1.00 86.06 76 GLU A C 1
ATOM 582 O O . GLU A 1 76 ? -32.346 -16.236 28.401 1.00 86.06 76 GLU A O 1
ATOM 587 N N . TYR A 1 77 ? -30.355 -15.577 27.598 1.00 85.19 77 TYR A N 1
ATOM 588 C CA . TYR A 1 77 ? -30.495 -16.253 26.315 1.00 85.19 77 TYR A CA 1
ATOM 589 C C . TYR A 1 77 ? -30.409 -17.767 26.484 1.00 85.19 77 TYR A C 1
ATOM 591 O O . TYR A 1 77 ? -31.271 -18.465 25.960 1.00 85.19 77 TYR A O 1
ATOM 599 N N . GLU A 1 78 ? -29.435 -18.283 27.234 1.00 86.31 78 GLU A N 1
ATOM 600 C CA . GLU A 1 78 ? -29.293 -19.721 27.486 1.00 86.31 78 GLU A CA 1
ATOM 601 C C . GLU A 1 78 ? -30.507 -20.295 28.225 1.00 86.31 78 GLU A C 1
ATOM 603 O O . GLU A 1 78 ? -31.019 -21.344 27.831 1.00 86.31 78 GLU A O 1
ATOM 608 N N . SER A 1 79 ? -31.033 -19.579 29.224 1.00 85.44 79 SER A N 1
ATOM 609 C CA . SER A 1 79 ? -32.216 -20.021 29.979 1.00 85.44 79 SER A CA 1
ATOM 610 C C . SER A 1 79 ? -33.509 -20.034 29.154 1.00 85.44 79 SER A C 1
ATOM 612 O O . SER A 1 79 ? -34.320 -20.944 29.310 1.00 85.44 79 SER A O 1
ATOM 614 N N . LYS A 1 80 ? -33.709 -19.066 28.249 1.00 85.81 80 LYS A N 1
ATOM 615 C CA . LYS A 1 80 ? -34.918 -18.972 27.402 1.00 85.81 80 LYS A CA 1
ATOM 616 C C . LYS A 1 80 ? -34.764 -19.637 26.035 1.00 85.81 80 LYS A C 1
ATOM 618 O O . LYS A 1 80 ? -35.744 -19.764 25.302 1.00 85.81 80 LYS A O 1
ATOM 623 N N . ALA A 1 81 ? -33.565 -20.099 25.676 1.00 80.00 81 ALA A N 1
ATOM 624 C CA . ALA A 1 81 ? -33.283 -20.660 24.358 1.00 80.00 81 ALA A CA 1
ATOM 625 C C . ALA A 1 81 ? -34.144 -21.885 24.026 1.00 80.00 81 ALA A C 1
ATOM 627 O O . ALA A 1 81 ? -34.374 -22.145 22.848 1.00 80.00 81 ALA A O 1
ATOM 628 N N . ALA A 1 82 ? -34.625 -22.661 24.996 1.00 80.12 82 ALA A N 1
ATOM 629 C CA . ALA A 1 82 ? -35.490 -23.807 24.706 1.00 80.12 82 ALA A CA 1
ATOM 630 C C . ALA A 1 82 ? -36.850 -23.381 24.115 1.00 80.12 82 ALA A C 1
ATOM 632 O O . ALA A 1 82 ? -37.311 -24.001 23.156 1.00 80.12 82 ALA A O 1
ATOM 633 N N . ASP A 1 83 ? -37.410 -22.272 24.603 1.00 84.19 83 ASP A N 1
ATOM 634 C CA . ASP A 1 83 ? -38.778 -21.826 24.300 1.00 84.19 83 ASP A CA 1
ATOM 635 C C . ASP A 1 83 ? -38.863 -20.843 23.118 1.00 84.19 83 ASP A C 1
ATOM 637 O O . ASP A 1 83 ? -39.945 -20.538 22.620 1.00 84.19 83 ASP A O 1
ATOM 641 N N . MET A 1 84 ? -37.722 -20.346 22.635 1.00 85.56 84 MET A N 1
ATOM 642 C CA . MET A 1 84 ? -37.666 -19.355 21.558 1.00 85.56 84 MET A CA 1
ATOM 643 C C . MET A 1 84 ? -37.876 -19.964 20.167 1.00 85.56 84 MET A C 1
ATOM 645 O O . MET A 1 84 ? -37.280 -20.984 19.793 1.00 85.56 84 MET A O 1
ATOM 649 N N . THR A 1 85 ? -38.617 -19.252 19.322 1.00 88.56 85 THR A N 1
ATOM 650 C CA . THR A 1 85 ? -38.731 -19.574 17.896 1.00 88.56 85 THR A CA 1
ATOM 651 C C . THR A 1 85 ? -37.388 -19.409 17.169 1.00 88.56 85 THR A C 1
ATOM 653 O O . THR A 1 85 ? -36.498 -18.665 17.588 1.00 88.56 85 THR A O 1
ATOM 656 N N . LYS A 1 86 ? -37.221 -20.063 16.006 1.00 83.81 86 LYS A N 1
ATOM 657 C CA . LYS A 1 86 ? -36.000 -19.930 15.175 1.00 83.81 86 LYS A CA 1
ATOM 658 C C . LYS A 1 86 ? -35.651 -18.474 14.836 1.00 83.81 86 LYS A C 1
ATOM 660 O O . LYS A 1 86 ? -34.472 -18.148 14.707 1.00 83.81 86 LYS A O 1
ATOM 665 N N . ARG A 1 87 ? -36.660 -17.614 14.659 1.00 83.19 87 ARG A N 1
ATOM 666 C CA . ARG A 1 87 ? -36.469 -16.194 14.344 1.00 83.19 87 ARG A CA 1
ATOM 667 C C . ARG A 1 87 ? -35.956 -15.421 15.558 1.00 83.19 87 ARG A C 1
ATOM 669 O O . ARG A 1 87 ? -34.957 -14.722 15.428 1.00 83.19 87 ARG A O 1
ATOM 676 N N . GLU A 1 88 ? -36.566 -15.618 16.722 1.00 83.25 88 GLU A N 1
ATOM 677 C CA . GLU A 1 88 ? -36.140 -14.983 17.975 1.00 83.25 88 GLU A CA 1
ATOM 678 C C . GLU A 1 88 ? -34.720 -15.407 18.365 1.00 83.25 88 GLU A C 1
ATOM 680 O O . GLU A 1 88 ? -33.918 -14.564 18.761 1.00 83.25 88 GLU A O 1
ATOM 685 N N . LYS A 1 89 ? -34.356 -16.685 18.173 1.00 82.19 89 LYS A N 1
ATOM 686 C CA . LYS A 1 89 ? -32.977 -17.164 18.396 1.00 82.19 89 LYS A CA 1
ATOM 687 C C . LYS A 1 89 ? -31.961 -16.425 17.537 1.00 82.19 89 LYS A C 1
ATOM 689 O O . LYS A 1 89 ? -30.895 -16.050 18.016 1.00 82.19 89 LYS A O 1
ATOM 694 N N . LYS A 1 90 ? -32.292 -16.209 16.261 1.00 81.94 90 LYS A N 1
ATOM 695 C CA . LYS A 1 90 ? -31.426 -15.482 15.330 1.00 81.94 90 LYS A CA 1
ATOM 696 C C . LYS A 1 90 ? -31.291 -14.011 15.731 1.00 81.94 90 LYS A C 1
ATOM 698 O O . LYS A 1 90 ? -30.178 -13.499 15.757 1.00 81.94 90 LYS A O 1
ATOM 703 N N . GLU A 1 91 ? -32.396 -13.354 16.077 1.00 81.00 91 GLU A N 1
ATOM 704 C CA . GLU A 1 91 ? -32.401 -11.946 16.495 1.00 81.00 91 GLU A CA 1
ATOM 705 C C . GLU A 1 91 ? -31.625 -11.730 17.808 1.00 81.00 91 GLU A C 1
ATOM 707 O O . GLU A 1 91 ? -30.817 -10.802 17.896 1.00 81.00 91 GLU A O 1
ATOM 712 N N . ALA A 1 92 ? -31.788 -12.617 18.795 1.00 79.81 92 ALA A N 1
ATOM 713 C CA . ALA A 1 92 ? -31.032 -12.571 20.046 1.00 79.81 92 ALA A CA 1
ATOM 714 C C . ALA A 1 92 ? -29.541 -12.892 19.844 1.00 79.81 92 ALA A C 1
ATOM 716 O O . ALA A 1 92 ? -28.686 -12.178 20.370 1.00 79.81 92 ALA A O 1
ATOM 717 N N . GLY A 1 93 ? -29.213 -13.891 19.018 1.00 80.25 93 GLY A N 1
ATOM 718 C CA . GLY A 1 93 ? -27.831 -14.201 18.644 1.00 80.25 93 GLY A CA 1
ATOM 719 C C . GLY A 1 93 ? -27.132 -13.026 17.952 1.00 80.25 93 GLY A C 1
ATOM 720 O O . GLY A 1 93 ? -26.009 -12.672 18.314 1.00 80.25 93 GLY A O 1
ATOM 721 N N . ASP A 1 94 ? -27.815 -12.354 17.020 1.00 77.25 94 ASP A N 1
ATOM 722 C CA . ASP A 1 94 ? -27.307 -11.147 16.360 1.00 77.25 94 ASP A CA 1
ATOM 723 C C . ASP A 1 94 ? -27.130 -9.982 17.355 1.00 77.25 94 ASP A C 1
ATOM 725 O O . ASP A 1 94 ? -26.170 -9.211 17.247 1.00 77.25 94 ASP A O 1
ATOM 729 N N . ALA A 1 95 ? -28.019 -9.840 18.345 1.00 76.19 95 ALA A N 1
ATOM 730 C CA . ALA A 1 95 ? -27.915 -8.818 19.390 1.00 76.19 95 ALA A CA 1
ATOM 731 C C . ALA A 1 95 ? -26.713 -9.051 20.325 1.00 76.19 95 ALA A C 1
ATOM 733 O O . ALA A 1 95 ? -25.970 -8.106 20.614 1.00 76.19 95 ALA A O 1
ATOM 734 N N . ILE A 1 96 ? -26.478 -10.301 20.735 1.00 80.19 96 ILE A N 1
ATOM 735 C CA . ILE A 1 96 ? -25.296 -10.715 21.508 1.00 80.19 96 ILE A CA 1
ATOM 736 C C . ILE A 1 96 ? -24.023 -10.429 20.706 1.00 80.19 96 ILE A C 1
ATOM 738 O O . ILE A 1 96 ? -23.088 -9.811 21.222 1.00 80.19 96 ILE A O 1
ATOM 742 N N . LEU A 1 97 ? -24.008 -10.786 19.417 1.00 76.88 97 LEU A N 1
ATOM 743 C CA . LEU A 1 97 ? -22.875 -10.529 18.526 1.00 76.88 97 LEU A CA 1
ATOM 744 C C . LEU A 1 97 ? -22.560 -9.026 18.419 1.00 76.88 97 LEU A C 1
ATOM 746 O O . LEU A 1 97 ? -21.401 -8.623 18.494 1.00 76.88 97 LEU A O 1
ATOM 750 N N . ARG A 1 98 ? -23.588 -8.172 18.301 1.00 73.75 98 ARG A N 1
ATOM 751 C CA . ARG A 1 98 ? -23.424 -6.705 18.283 1.00 73.75 98 ARG A CA 1
ATOM 752 C C . ARG A 1 98 ? -22.856 -6.166 19.594 1.00 73.75 98 ARG A C 1
ATOM 754 O O . ARG A 1 98 ? -22.032 -5.251 19.563 1.00 73.75 98 ARG A O 1
ATOM 761 N N . LYS A 1 99 ? -23.286 -6.698 20.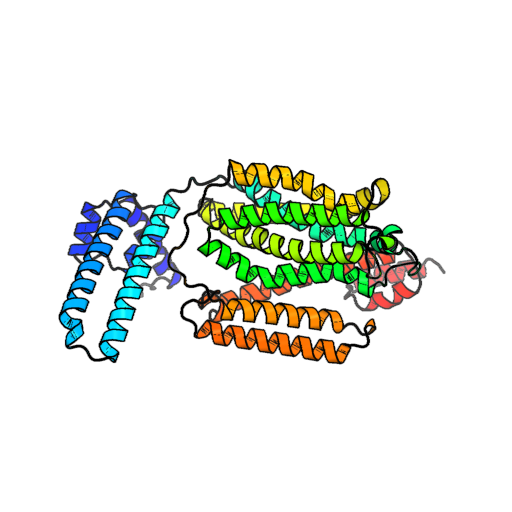743 1.00 77.44 99 LYS A N 1
ATOM 762 C CA . LYS A 1 99 ? -22.735 -6.295 22.046 1.00 77.44 99 LYS A CA 1
ATOM 763 C C . LYS A 1 99 ? -21.269 -6.709 22.193 1.00 77.44 99 LYS A C 1
ATOM 765 O O . LYS A 1 99 ? -20.472 -5.862 22.596 1.00 77.44 99 LYS A O 1
ATOM 770 N N . LYS A 1 100 ? -20.901 -7.934 21.798 1.00 79.25 100 LYS A N 1
ATOM 771 C CA . LYS A 1 100 ? -19.497 -8.392 21.748 1.00 79.25 100 LYS A CA 1
ATOM 772 C C . LYS A 1 100 ? -18.628 -7.449 20.910 1.00 79.25 100 LYS A C 1
ATOM 774 O O . LYS A 1 100 ? -17.656 -6.904 21.432 1.00 79.25 100 LYS A O 1
ATOM 779 N N . ALA A 1 101 ? -19.091 -7.094 19.711 1.00 71.06 101 ALA A N 1
ATOM 780 C CA . ALA A 1 101 ? -18.405 -6.142 18.836 1.00 71.06 101 ALA A CA 1
ATOM 781 C C . ALA A 1 101 ? -18.214 -4.754 19.446 1.00 71.06 101 ALA A C 1
ATOM 783 O O . ALA A 1 101 ? -17.152 -4.142 19.290 1.00 71.06 101 ALA A O 1
ATOM 784 N N . ASN A 1 102 ? -19.210 -4.248 20.173 1.00 73.88 102 ASN A N 1
ATOM 785 C CA . ASN A 1 102 ? -19.077 -2.976 20.875 1.00 73.88 102 ASN A CA 1
ATOM 786 C C . ASN A 1 102 ? -18.043 -3.055 22.007 1.00 73.88 102 ASN A C 1
ATOM 788 O O . ASN A 1 102 ? -17.238 -2.136 22.140 1.00 73.88 102 ASN A O 1
ATOM 792 N N . ILE A 1 103 ? -18.013 -4.144 22.781 1.00 76.25 103 ILE A N 1
ATOM 793 C CA . ILE A 1 103 ? -17.023 -4.346 23.852 1.00 76.25 103 ILE A CA 1
ATOM 794 C C . ILE A 1 103 ? -15.613 -4.466 23.271 1.00 76.25 103 ILE A C 1
ATOM 796 O O . ILE A 1 103 ? -14.714 -3.757 23.720 1.00 76.25 103 ILE A O 1
ATOM 800 N N . ALA A 1 104 ? -15.422 -5.274 22.227 1.00 74.25 104 ALA A N 1
ATOM 801 C CA . ALA A 1 104 ? -14.135 -5.395 21.544 1.00 74.25 104 ALA A CA 1
ATOM 802 C C . ALA A 1 104 ? -13.649 -4.046 20.989 1.00 74.25 104 ALA A C 1
ATOM 804 O O . ALA A 1 104 ? -12.458 -3.733 21.025 1.00 74.25 104 ALA A O 1
ATOM 805 N N . ARG A 1 105 ? -14.573 -3.200 20.518 1.00 73.69 105 ARG A N 1
ATOM 806 C CA . ARG A 1 105 ? -14.264 -1.835 20.082 1.00 73.69 105 ARG A CA 1
ATOM 807 C C . ARG A 1 105 ? -13.832 -0.930 21.233 1.00 73.69 105 ARG A C 1
ATOM 809 O O . ARG A 1 105 ? -12.913 -0.134 21.050 1.00 73.69 105 ARG A O 1
ATOM 816 N N . LEU A 1 106 ? -14.458 -1.049 22.401 1.00 75.06 106 LEU A N 1
ATOM 817 C CA . LEU A 1 106 ? -14.061 -0.316 23.606 1.00 75.06 106 LEU A CA 1
ATOM 818 C C . LEU A 1 106 ? -12.662 -0.739 24.079 1.00 75.06 106 LEU A C 1
ATOM 820 O O . LEU A 1 106 ? -11.826 0.123 24.351 1.00 75.06 106 LEU A O 1
ATOM 824 N N . GLU A 1 107 ? -12.379 -2.042 24.108 1.00 78.81 107 GLU A N 1
ATOM 825 C CA . GLU A 1 107 ? -11.046 -2.573 24.425 1.00 78.81 107 GLU A CA 1
ATOM 826 C C . GLU A 1 107 ? -9.986 -2.063 23.442 1.00 78.81 107 GLU A C 1
ATOM 828 O O . GLU A 1 107 ? -8.939 -1.568 23.856 1.00 78.81 107 GLU A O 1
ATOM 833 N N . PHE A 1 108 ? -10.295 -2.078 22.145 1.00 77.62 108 PHE A N 1
ATOM 834 C CA . PHE A 1 108 ? -9.408 -1.557 21.110 1.00 77.62 108 PHE A CA 1
ATOM 835 C C . PHE A 1 108 ? -9.084 -0.065 21.293 1.00 77.62 108 PHE A C 1
ATOM 837 O O . PHE A 1 108 ? -7.924 0.326 21.170 1.00 77.62 108 PHE A O 1
ATOM 844 N N . PHE A 1 109 ? -10.074 0.776 21.620 1.00 75.44 109 PHE A N 1
ATOM 845 C CA . PHE A 1 109 ? -9.837 2.201 21.890 1.00 75.44 109 PHE A CA 1
ATOM 846 C C . PHE A 1 109 ? -8.973 2.430 23.131 1.00 75.44 109 PHE A C 1
ATOM 848 O O . PHE A 1 109 ? -8.103 3.303 23.113 1.00 75.44 109 PHE A O 1
ATOM 855 N N . LYS A 1 110 ? -9.178 1.633 24.184 1.00 79.75 110 LYS A N 1
ATOM 856 C CA . LYS A 1 110 ? -8.330 1.669 25.378 1.00 79.75 110 LYS A CA 1
ATOM 857 C C . LYS A 1 110 ? -6.882 1.331 25.021 1.00 79.75 110 LYS A C 1
ATOM 859 O O . LYS A 1 110 ? -5.976 2.065 25.406 1.00 79.75 110 LYS A O 1
ATOM 864 N N . ASP A 1 111 ? -6.660 0.259 24.266 1.00 80.81 111 ASP A N 1
ATOM 865 C CA . ASP A 1 111 ? -5.312 -0.158 23.869 1.00 80.81 111 ASP A CA 1
ATOM 866 C C . ASP A 1 111 ? -4.648 0.854 22.920 1.00 80.81 111 ASP A C 1
ATOM 868 O O . ASP A 1 111 ? -3.440 1.078 22.996 1.00 80.81 111 ASP A O 1
ATOM 872 N N . LEU A 1 112 ? -5.428 1.521 22.063 1.00 78.00 112 LEU A N 1
ATOM 873 C CA . LEU A 1 112 ? -4.960 2.608 21.196 1.00 78.00 112 LEU A CA 1
ATOM 874 C C . LEU A 1 112 ? -4.421 3.807 21.982 1.00 78.00 112 LEU A C 1
ATOM 876 O O . LEU A 1 112 ? -3.428 4.406 21.570 1.00 78.00 112 LEU A O 1
ATOM 880 N N . GLN A 1 113 ? -5.062 4.167 23.098 1.00 76.12 113 GLN A N 1
ATOM 881 C CA . GLN A 1 113 ? -4.610 5.283 23.934 1.00 76.12 113 GLN A CA 1
ATOM 882 C C . GLN A 1 113 ? -3.282 4.990 24.647 1.00 76.12 113 GLN A C 1
ATOM 884 O O . GLN A 1 113 ? -2.555 5.924 24.973 1.00 76.12 113 GLN A O 1
ATOM 889 N N . LYS A 1 114 ? -2.922 3.713 24.839 1.00 79.19 114 LYS A N 1
ATOM 890 C CA . LYS A 1 114 ? -1.646 3.315 25.463 1.00 79.19 114 LYS A CA 1
ATOM 891 C C . LYS A 1 114 ? -0.431 3.508 24.561 1.00 79.19 114 LYS A C 1
ATOM 893 O O . LYS A 1 114 ? 0.701 3.445 25.037 1.00 79.19 114 LYS A O 1
ATOM 898 N N . ILE A 1 115 ? -0.638 3.681 23.257 1.00 82.50 115 ILE A N 1
ATOM 899 C CA . ILE A 1 115 ? 0.464 3.779 22.301 1.00 82.50 115 ILE A CA 1
ATOM 900 C C . ILE A 1 115 ? 1.191 5.114 22.510 1.00 82.50 115 ILE A C 1
ATOM 902 O O . ILE A 1 115 ? 0.539 6.162 22.504 1.00 82.50 115 ILE A O 1
ATOM 906 N N . PRO A 1 116 ? 2.533 5.116 22.628 1.00 82.50 116 PRO A N 1
ATOM 907 C CA . PRO A 1 116 ? 3.287 6.355 22.723 1.00 82.50 116 PRO A CA 1
ATOM 908 C C . PRO A 1 116 ? 3.069 7.195 21.462 1.00 82.50 116 PRO A C 1
ATOM 910 O O . PRO A 1 116 ? 3.356 6.753 20.345 1.00 82.50 116 PRO A O 1
ATOM 913 N N . LYS A 1 117 ? 2.565 8.418 21.646 1.00 85.31 117 LYS A N 1
ATOM 914 C CA . LYS A 1 117 ? 2.390 9.374 20.554 1.00 85.31 117 LYS A CA 1
ATOM 915 C C . LYS A 1 117 ? 3.751 9.895 20.101 1.00 85.31 117 LYS A C 1
ATOM 917 O O . LYS A 1 117 ? 4.586 10.314 20.903 1.00 85.31 117 LYS A O 1
ATOM 922 N N . LEU A 1 118 ? 3.988 9.837 18.798 1.00 85.62 118 LEU A N 1
ATOM 923 C CA . LEU A 1 118 ? 5.216 10.279 18.159 1.00 85.62 118 LEU A CA 1
ATOM 924 C C . LEU A 1 118 ? 5.053 11.708 17.644 1.00 85.62 118 LEU A C 1
ATOM 926 O O . LEU A 1 118 ? 4.001 12.092 17.137 1.00 85.62 118 LEU A O 1
ATOM 930 N N . LYS A 1 119 ? 6.137 12.485 17.719 1.00 87.69 119 LYS A N 1
ATOM 931 C CA . LYS A 1 119 ? 6.211 13.783 17.040 1.00 87.69 119 LYS A CA 1
ATOM 932 C C . LYS A 1 119 ? 6.188 13.578 15.515 1.00 87.69 119 LYS A C 1
ATOM 934 O O . LYS A 1 119 ? 6.815 12.621 15.047 1.00 87.69 119 LYS A O 1
ATOM 939 N N . PRO A 1 120 ? 5.589 14.497 14.733 1.00 84.56 120 PRO A N 1
ATOM 940 C CA . PRO A 1 120 ? 5.550 14.405 13.269 1.00 84.56 120 PRO A CA 1
ATOM 941 C C . PRO A 1 120 ? 6.919 14.189 12.616 1.00 84.56 120 PRO A C 1
ATOM 943 O O . PRO A 1 120 ? 7.048 13.381 11.705 1.00 84.56 120 PRO A O 1
ATOM 946 N N . SER A 1 121 ? 7.970 14.828 13.139 1.00 85.00 121 SER A N 1
ATOM 947 C CA . SER A 1 121 ? 9.339 14.675 12.630 1.00 85.00 121 SER A CA 1
ATOM 948 C C . SER A 1 121 ? 9.868 13.241 12.727 1.00 85.00 121 SER A C 1
ATOM 950 O O . SER A 1 121 ? 10.469 12.738 11.781 1.00 85.00 121 SER A O 1
ATOM 952 N N . LYS A 1 122 ? 9.606 12.549 13.844 1.00 86.12 122 LYS A N 1
ATOM 953 C CA . LYS A 1 122 ? 9.984 11.137 14.011 1.00 86.12 122 LYS A CA 1
ATOM 954 C C . LYS A 1 122 ? 9.168 10.231 13.092 1.00 86.12 122 LYS A C 1
ATOM 956 O O . LYS A 1 122 ? 9.692 9.238 12.602 1.00 86.12 122 LYS A O 1
ATOM 961 N N . LEU A 1 123 ? 7.906 10.577 12.842 1.00 85.00 123 LEU A N 1
ATOM 962 C CA . LEU A 1 123 ? 7.044 9.805 11.953 1.00 85.00 123 LEU A CA 1
ATOM 963 C C . LEU A 1 123 ? 7.554 9.820 10.505 1.00 85.00 123 LEU A C 1
ATOM 965 O O . LEU A 1 123 ? 7.522 8.783 9.854 1.00 85.00 123 LEU A O 1
ATOM 969 N N . ILE A 1 124 ? 8.077 10.945 10.012 1.00 84.19 124 ILE A N 1
ATOM 970 C CA . ILE A 1 124 ? 8.686 11.010 8.669 1.00 84.19 124 ILE A CA 1
ATOM 971 C C . ILE A 1 124 ? 9.876 10.068 8.571 1.00 84.19 124 ILE A C 1
ATOM 973 O O . ILE A 1 124 ? 9.993 9.336 7.598 1.00 84.19 124 ILE A O 1
ATOM 977 N N . LEU A 1 125 ? 10.747 10.062 9.580 1.00 83.19 125 LEU A N 1
ATOM 978 C CA . LEU A 1 125 ? 11.922 9.194 9.576 1.00 83.19 125 LEU A CA 1
ATOM 979 C C . LEU A 1 125 ? 11.525 7.708 9.510 1.00 83.19 125 LEU A C 1
ATOM 981 O O . LEU A 1 125 ? 12.208 6.905 8.887 1.00 83.19 125 LEU A O 1
ATOM 985 N N . LEU A 1 126 ? 10.400 7.354 10.136 1.00 84.44 126 LEU A N 1
ATOM 986 C CA . LEU A 1 126 ? 9.914 5.979 10.219 1.00 84.44 126 LEU A CA 1
ATOM 987 C C . LEU A 1 126 ? 9.081 5.555 9.005 1.00 84.44 126 LEU A C 1
ATOM 989 O O . LEU A 1 126 ? 9.261 4.461 8.485 1.00 84.44 126 LEU A O 1
ATOM 993 N N . VAL A 1 127 ? 8.156 6.409 8.576 1.00 86.56 127 VAL A N 1
ATOM 994 C CA . VAL A 1 127 ? 7.101 6.104 7.597 1.00 86.56 127 VAL A CA 1
ATOM 995 C C . VAL A 1 127 ? 7.291 6.899 6.305 1.00 86.56 127 VAL A C 1
ATOM 997 O O . VAL A 1 127 ? 7.071 6.387 5.211 1.00 86.56 127 VAL A O 1
ATOM 1000 N N . GLY A 1 128 ? 7.713 8.158 6.412 1.00 87.56 128 GLY A N 1
ATOM 1001 C CA . GLY A 1 128 ? 8.001 9.014 5.260 1.00 87.56 128 GLY A CA 1
ATOM 1002 C C . GLY A 1 128 ? 9.208 8.533 4.454 1.00 87.56 128 GLY A C 1
ATOM 1003 O O . GLY A 1 128 ? 9.187 8.612 3.231 1.00 87.56 128 GLY A O 1
ATOM 1004 N N . TRP A 1 129 ? 10.226 7.976 5.113 1.00 90.06 129 TRP A N 1
ATOM 1005 C CA . TRP A 1 129 ? 11.423 7.433 4.467 1.00 90.06 129 TRP A CA 1
ATOM 1006 C C . TRP A 1 129 ? 11.107 6.218 3.580 1.00 90.06 129 TRP A C 1
ATOM 1008 O O . TRP A 1 129 ? 11.550 6.142 2.434 1.00 90.06 129 TRP A O 1
ATOM 1018 N N . SER A 1 130 ? 10.255 5.310 4.060 1.00 91.81 130 SER A N 1
ATOM 1019 C CA . SER A 1 130 ? 9.803 4.157 3.279 1.00 91.81 130 SER A CA 1
ATOM 1020 C C . SER A 1 130 ? 8.829 4.556 2.161 1.00 91.81 130 SER A C 1
ATOM 1022 O O . SER A 1 130 ? 8.914 4.028 1.052 1.00 91.81 130 SER A O 1
ATOM 1024 N N . LEU A 1 131 ? 7.960 5.547 2.391 1.00 91.62 131 LEU A N 1
ATOM 1025 C CA . LEU A 1 131 ? 7.151 6.160 1.329 1.00 91.62 131 LEU A CA 1
ATOM 1026 C C . LEU A 1 131 ? 8.023 6.789 0.234 1.00 91.62 131 LEU A C 1
ATOM 1028 O O . LEU A 1 131 ? 7.785 6.547 -0.949 1.00 91.62 131 LEU A O 1
ATOM 1032 N N . ALA A 1 132 ? 9.040 7.562 0.617 1.00 92.00 132 ALA A N 1
ATOM 1033 C CA . ALA A 1 132 ? 9.983 8.188 -0.303 1.00 92.00 132 ALA A CA 1
ATOM 1034 C C . ALA A 1 132 ? 10.688 7.138 -1.173 1.00 92.00 132 ALA A C 1
ATOM 1036 O O . ALA A 1 132 ? 10.705 7.283 -2.392 1.00 92.00 132 ALA A O 1
ATOM 1037 N N . MET A 1 133 ? 11.165 6.039 -0.578 1.00 93.94 133 MET A N 1
ATOM 1038 C CA . MET A 1 133 ? 11.741 4.905 -1.313 1.00 93.94 133 MET A CA 1
ATOM 1039 C C . MET A 1 133 ? 10.802 4.388 -2.414 1.00 93.94 133 MET A C 1
ATOM 1041 O O . MET A 1 133 ? 11.191 4.316 -3.576 1.00 93.94 133 MET A O 1
ATOM 1045 N N . SER A 1 134 ? 9.549 4.073 -2.067 1.00 92.62 134 SER A N 1
ATOM 1046 C CA . SER A 1 134 ? 8.579 3.549 -3.040 1.00 92.62 134 SER A CA 1
ATOM 1047 C C . SER A 1 134 ? 8.248 4.553 -4.149 1.00 92.62 134 SER A C 1
ATOM 1049 O O . SER A 1 134 ? 7.946 4.155 -5.270 1.00 92.62 134 SER A O 1
ATOM 1051 N N . SER A 1 135 ? 8.289 5.848 -3.837 1.00 90.25 135 SER A N 1
ATOM 1052 C CA . SER A 1 135 ? 7.981 6.923 -4.790 1.00 90.25 135 SER A CA 1
ATOM 1053 C C . SER A 1 135 ? 9.126 7.158 -5.770 1.00 90.25 135 SER A C 1
ATOM 1055 O O . SER A 1 135 ? 8.893 7.364 -6.957 1.00 90.25 135 SER A O 1
ATOM 1057 N N . LEU A 1 136 ? 10.363 7.108 -5.268 1.00 90.62 136 LEU A N 1
ATOM 1058 C CA . LEU A 1 136 ? 11.578 7.192 -6.074 1.00 90.62 136 LEU A CA 1
ATOM 1059 C C . LEU A 1 136 ? 11.651 6.023 -7.060 1.00 90.62 1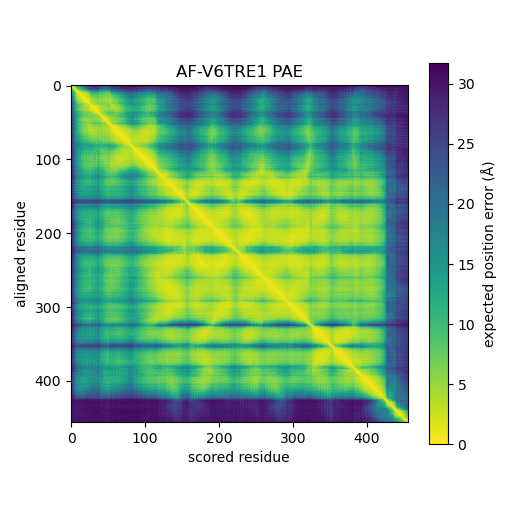36 LEU A C 1
ATOM 1061 O O . LEU A 1 136 ? 11.953 6.230 -8.230 1.00 90.62 136 LEU A O 1
ATOM 1065 N N . ASP A 1 137 ? 11.323 4.809 -6.614 1.00 92.38 137 ASP A N 1
ATOM 1066 C CA . ASP A 1 137 ? 11.318 3.617 -7.465 1.00 92.38 137 ASP A CA 1
ATOM 1067 C C . ASP A 1 137 ? 10.333 3.728 -8.644 1.00 92.38 137 ASP A C 1
ATOM 1069 O O . ASP A 1 137 ? 10.688 3.402 -9.776 1.00 92.38 137 ASP A O 1
ATOM 1073 N N . MET A 1 138 ? 9.124 4.255 -8.414 1.00 84.31 138 MET A N 1
ATOM 1074 C CA . MET A 1 138 ? 8.141 4.468 -9.487 1.00 84.31 138 MET A CA 1
ATOM 1075 C C . MET A 1 138 ? 8.669 5.380 -10.605 1.00 84.31 138 MET A C 1
ATOM 1077 O O . MET A 1 138 ? 8.312 5.202 -11.769 1.00 84.31 138 MET A O 1
ATOM 1081 N N . THR A 1 139 ? 9.488 6.381 -10.281 1.00 83.56 139 THR A N 1
ATOM 1082 C CA . THR A 1 139 ? 9.966 7.361 -11.265 1.00 83.56 139 THR A CA 1
ATOM 1083 C C . THR A 1 139 ? 11.310 6.993 -11.874 1.00 83.56 139 THR A C 1
ATOM 1085 O O . THR A 1 139 ? 11.505 7.220 -13.068 1.00 83.56 139 THR A O 1
ATOM 1088 N N . ILE A 1 140 ? 12.219 6.397 -11.100 1.00 86.25 140 ILE A N 1
ATOM 1089 C CA . ILE A 1 140 ? 13.574 6.072 -11.558 1.00 86.25 140 ILE A CA 1
ATOM 1090 C C . ILE A 1 140 ? 13.558 5.039 -12.693 1.00 86.25 140 ILE A C 1
ATOM 1092 O O . ILE A 1 140 ? 14.272 5.179 -13.683 1.00 86.25 140 ILE A O 1
ATOM 1096 N N . VAL A 1 141 ? 12.670 4.048 -12.608 1.00 87.38 141 VAL A N 1
ATOM 1097 C CA . VAL A 1 141 ? 12.593 2.911 -13.542 1.00 87.38 141 VAL A CA 1
ATOM 1098 C C . VAL A 1 141 ? 12.149 3.348 -14.927 1.00 87.38 141 VAL A C 1
ATOM 1100 O O . VAL A 1 141 ? 12.697 2.885 -15.923 1.00 87.38 141 VAL A O 1
ATOM 1103 N N . ASN A 1 142 ? 11.228 4.314 -14.995 1.00 83.44 142 ASN A N 1
ATOM 1104 C CA . ASN A 1 142 ? 10.776 4.899 -16.255 1.00 83.44 142 ASN A CA 1
ATOM 1105 C C . ASN A 1 142 ? 11.934 5.471 -17.082 1.00 83.44 142 ASN A C 1
ATOM 1107 O O . ASN A 1 142 ? 11.907 5.384 -18.308 1.00 83.44 142 ASN A O 1
ATOM 1111 N N . ILE A 1 143 ? 12.954 6.026 -16.420 1.00 83.62 143 ILE A N 1
ATOM 1112 C CA . ILE A 1 143 ? 14.159 6.541 -17.079 1.00 83.62 143 ILE A CA 1
ATOM 1113 C C . ILE A 1 143 ? 15.104 5.412 -17.491 1.00 83.62 143 ILE A C 1
ATOM 1115 O O . ILE A 1 143 ? 15.774 5.527 -18.514 1.00 83.62 143 ILE A O 1
ATOM 1119 N N . CYS A 1 144 ? 15.136 4.311 -16.739 1.00 84.12 144 CYS A N 1
ATOM 1120 C CA . CYS A 1 144 ? 16.014 3.176 -17.013 1.00 84.12 144 CYS A CA 1
ATOM 1121 C C . CYS A 1 144 ? 15.434 2.227 -18.101 1.00 84.12 144 CYS A C 1
ATOM 1123 O O . CYS A 1 144 ? 16.179 1.440 -18.680 1.00 84.12 144 CYS A O 1
ATOM 1125 N N . ASN A 1 145 ? 14.147 2.344 -18.468 1.00 87.19 145 ASN A N 1
ATOM 1126 C CA . ASN A 1 145 ? 13.490 1.517 -19.498 1.00 87.19 145 ASN A CA 1
ATOM 1127 C C . ASN A 1 145 ? 14.215 1.450 -20.860 1.00 87.19 145 ASN A C 1
ATOM 1129 O O . ASN A 1 145 ? 14.400 0.338 -21.357 1.00 87.19 145 ASN A O 1
ATOM 1133 N N . PRO A 1 146 ? 14.657 2.566 -21.479 1.00 85.12 146 PRO A N 1
ATOM 1134 C CA . PRO A 1 146 ? 15.401 2.505 -22.739 1.00 85.12 146 PRO A CA 1
ATOM 1135 C C . PRO A 1 146 ? 16.745 1.777 -22.608 1.00 85.12 146 PRO A C 1
ATOM 1137 O O . PRO A 1 146 ? 17.204 1.167 -23.565 1.00 85.12 146 PRO A O 1
ATOM 1140 N N . LEU A 1 147 ? 17.373 1.809 -21.427 1.00 85.44 147 LEU A N 1
ATOM 1141 C CA . LEU A 1 147 ? 18.618 1.079 -21.169 1.00 85.44 147 LEU A CA 1
ATOM 1142 C C . LEU A 1 147 ? 18.354 -0.427 -21.064 1.00 85.44 147 LEU A C 1
ATOM 1144 O O . LEU A 1 147 ? 19.077 -1.217 -21.661 1.00 85.44 147 LEU A O 1
ATOM 1148 N N . ILE A 1 148 ? 17.278 -0.815 -20.372 1.00 87.81 148 ILE A N 1
ATOM 1149 C CA . ILE A 1 148 ? 16.844 -2.215 -20.248 1.00 87.81 148 ILE A CA 1
ATOM 1150 C C . ILE A 1 148 ? 16.484 -2.803 -21.622 1.00 87.81 148 ILE A C 1
ATOM 1152 O O . ILE A 1 148 ? 16.774 -3.967 -21.892 1.00 87.81 148 ILE A O 1
ATOM 1156 N N . MET A 1 149 ? 15.906 -1.989 -22.510 1.00 87.31 149 MET A N 1
ATOM 1157 C CA . MET A 1 149 ? 15.556 -2.367 -23.884 1.00 87.31 149 MET A CA 1
ATOM 1158 C C . MET A 1 149 ? 16.750 -2.859 -24.710 1.00 87.31 149 MET A C 1
ATOM 1160 O O . MET A 1 149 ? 16.576 -3.735 -25.558 1.00 87.31 149 MET A O 1
ATOM 1164 N N . HIS A 1 150 ? 17.941 -2.320 -24.438 1.00 86.56 150 HIS A N 1
ATOM 1165 C CA . HIS A 1 150 ? 19.192 -2.643 -25.124 1.00 86.56 150 HIS A CA 1
ATOM 1166 C C . HIS A 1 150 ? 20.146 -3.502 -24.271 1.00 86.56 150 HIS A C 1
ATOM 1168 O O . HIS A 1 150 ? 21.327 -3.638 -24.606 1.00 86.56 150 HIS A O 1
ATOM 1174 N N . GLU A 1 151 ? 19.674 -4.091 -23.165 1.00 87.56 151 GLU A N 1
ATOM 1175 C CA . GLU A 1 151 ? 20.526 -4.904 -22.295 1.00 87.56 151 GLU A CA 1
ATOM 1176 C C . GLU A 1 151 ? 20.903 -6.227 -22.975 1.00 87.56 151 GLU A C 1
ATOM 1178 O O . GLU A 1 151 ? 20.070 -7.107 -23.216 1.00 87.56 151 GLU A O 1
ATOM 1183 N N . LYS A 1 152 ? 22.202 -6.401 -23.228 1.00 83.75 152 LYS A N 1
ATOM 1184 C CA . LYS A 1 152 ? 22.748 -7.563 -23.946 1.00 83.75 152 LYS A CA 1
ATOM 1185 C C . LYS A 1 152 ? 22.425 -8.897 -23.267 1.00 83.75 152 LYS A C 1
ATOM 1187 O O . LYS A 1 152 ? 22.128 -9.869 -23.955 1.00 83.75 152 LYS A O 1
ATOM 1192 N N . ASN A 1 153 ? 22.431 -8.929 -21.932 1.00 82.81 153 ASN A N 1
ATOM 1193 C CA . ASN A 1 153 ? 22.152 -10.139 -21.149 1.00 82.81 153 ASN A CA 1
ATOM 1194 C C . ASN A 1 153 ? 20.713 -10.645 -21.323 1.00 82.81 153 ASN A C 1
ATOM 1196 O O . ASN A 1 153 ? 20.467 -11.842 -21.181 1.00 82.81 153 ASN A O 1
ATOM 1200 N N . PHE A 1 154 ? 19.773 -9.750 -21.640 1.00 83.44 154 PHE A N 1
ATOM 1201 C CA . PHE A 1 154 ? 18.380 -10.109 -21.900 1.00 83.44 154 PHE A CA 1
ATOM 1202 C C . PHE A 1 154 ? 18.164 -10.496 -23.352 1.00 83.44 154 PHE A C 1
ATOM 1204 O O . PHE A 1 154 ? 17.500 -11.488 -23.625 1.00 83.44 154 PHE A O 1
ATOM 1211 N N . ILE A 1 155 ? 18.739 -9.748 -24.290 1.00 80.44 155 ILE A N 1
ATOM 1212 C CA . ILE A 1 155 ? 18.488 -9.958 -25.717 1.00 80.44 155 ILE A CA 1
ATOM 1213 C C . ILE A 1 155 ? 19.083 -11.289 -26.205 1.00 80.44 155 ILE A C 1
ATOM 1215 O O . ILE A 1 155 ? 18.435 -11.990 -26.985 1.00 80.44 155 ILE A O 1
ATOM 1219 N N . GLY A 1 156 ? 20.273 -11.674 -25.723 1.00 71.00 156 GLY A N 1
ATOM 1220 C CA . GLY A 1 156 ? 20.928 -12.925 -26.120 1.00 71.00 156 GLY A CA 1
ATOM 1221 C C . GLY A 1 156 ? 21.008 -13.075 -27.646 1.00 71.00 156 GLY A C 1
ATOM 1222 O O . GLY A 1 156 ? 21.406 -12.145 -28.344 1.00 71.00 156 GLY A O 1
ATOM 1223 N N . ALA A 1 157 ? 20.579 -14.227 -28.172 1.00 62.50 157 ALA A N 1
ATOM 1224 C CA . ALA A 1 157 ? 20.489 -14.499 -29.613 1.00 62.50 157 ALA A CA 1
ATOM 1225 C C . ALA A 1 157 ? 19.149 -14.074 -30.265 1.00 62.50 157 ALA A C 1
ATOM 1227 O O . ALA A 1 157 ? 18.934 -14.331 -31.449 1.00 62.50 157 ALA A O 1
ATOM 1228 N N . HIS A 1 158 ? 18.224 -13.459 -29.517 1.00 64.31 158 HIS A N 1
ATOM 1229 C CA . HIS A 1 158 ? 16.832 -13.251 -29.944 1.00 64.31 158 HIS A CA 1
ATOM 1230 C C . HIS A 1 158 ? 16.558 -11.923 -30.677 1.00 64.31 158 HIS A C 1
ATOM 1232 O O . HIS A 1 158 ? 15.405 -11.655 -31.018 1.00 64.31 158 HIS A O 1
ATOM 1238 N N . GLY A 1 159 ? 17.573 -11.094 -30.950 1.00 69.56 159 GLY A N 1
ATOM 1239 C CA . GLY A 1 159 ? 17.417 -9.871 -31.749 1.00 69.56 159 GLY A CA 1
ATOM 1240 C C . GLY A 1 159 ? 18.419 -8.768 -31.405 1.00 69.56 159 GLY A C 1
ATOM 1241 O O . GLY A 1 159 ? 19.507 -9.043 -30.911 1.00 69.56 159 GLY A O 1
ATOM 1242 N N . SER A 1 160 ? 18.048 -7.514 -31.679 1.00 70.00 160 SER A N 1
ATOM 1243 C CA . SER A 1 160 ? 18.834 -6.310 -31.353 1.00 70.00 160 SER A CA 1
ATOM 1244 C C . SER A 1 160 ? 18.261 -5.491 -30.192 1.00 70.00 160 SER A C 1
ATOM 1246 O O . SER A 1 160 ? 18.982 -4.696 -29.592 1.00 70.00 160 SER A O 1
ATOM 1248 N N . GLU A 1 161 ? 16.973 -5.661 -29.882 1.00 80.31 161 GLU A N 1
ATOM 1249 C CA . GLU A 1 161 ? 16.266 -4.931 -28.827 1.00 80.31 161 GLU A CA 1
ATOM 1250 C C . GLU A 1 161 ? 15.001 -5.673 -28.376 1.00 80.31 161 GLU A C 1
ATOM 1252 O O . GLU A 1 161 ? 14.435 -6.492 -29.108 1.00 80.31 161 GLU A O 1
ATOM 1257 N N . ILE A 1 162 ? 14.552 -5.385 -27.156 1.00 82.69 162 ILE A N 1
ATOM 1258 C CA . ILE A 1 162 ? 13.256 -5.845 -26.645 1.00 82.69 162 ILE A CA 1
ATOM 1259 C C . ILE A 1 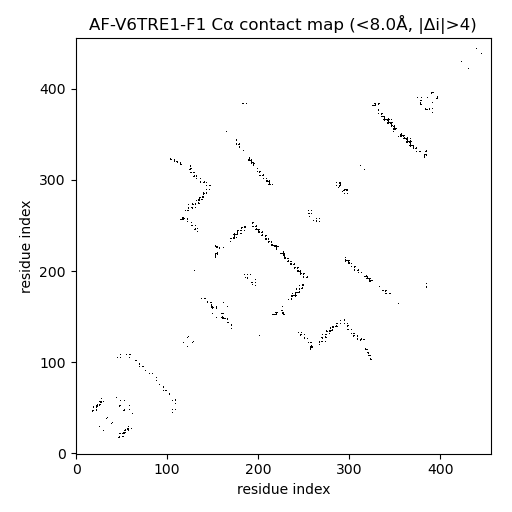162 ? 12.160 -4.923 -27.210 1.00 82.69 162 ILE A C 1
ATOM 1261 O O . ILE A 1 162 ? 12.304 -3.706 -27.127 1.00 82.69 162 ILE A O 1
ATOM 1265 N N . PRO A 1 163 ? 11.035 -5.443 -27.736 1.00 82.44 163 PRO A N 1
ATOM 1266 C CA . PRO A 1 163 ? 9.960 -4.597 -28.248 1.00 82.44 163 PRO A CA 1
ATOM 1267 C C . PRO A 1 163 ? 9.454 -3.588 -27.207 1.00 82.44 163 PRO A C 1
ATOM 1269 O O . PRO A 1 163 ? 9.254 -3.932 -26.039 1.00 82.44 163 PRO A O 1
ATOM 1272 N N . MET A 1 164 ? 9.159 -2.357 -27.635 1.00 77.25 164 MET A N 1
ATOM 1273 C CA . MET A 1 164 ? 8.673 -1.292 -26.743 1.00 77.25 164 MET A CA 1
ATOM 1274 C C . MET A 1 164 ? 7.396 -1.694 -25.986 1.00 77.25 164 MET A C 1
ATOM 1276 O O . MET A 1 164 ? 7.246 -1.404 -24.798 1.00 77.25 164 MET A O 1
ATOM 1280 N N . SER A 1 165 ? 6.493 -2.420 -26.651 1.00 76.44 165 SER A N 1
ATOM 1281 C CA . SER A 1 165 ? 5.273 -2.968 -26.047 1.00 76.44 165 SER A CA 1
ATOM 1282 C C . SER A 1 165 ? 5.559 -3.968 -24.922 1.00 76.44 165 SER A C 1
ATOM 1284 O O . SER A 1 165 ? 4.765 -4.074 -23.989 1.00 76.44 165 SER A O 1
ATOM 1286 N N . THR A 1 166 ? 6.691 -4.670 -24.991 1.00 83.06 166 THR A N 1
ATOM 1287 C CA . THR A 1 166 ? 7.165 -5.613 -23.977 1.00 83.06 166 THR A CA 1
ATOM 1288 C C . THR A 1 166 ? 7.827 -4.871 -22.814 1.00 83.06 166 THR A C 1
ATOM 1290 O O . THR A 1 166 ? 7.508 -5.153 -21.664 1.00 83.06 166 THR A O 1
ATOM 1293 N N . ILE A 1 167 ? 8.660 -3.858 -23.079 1.00 85.88 167 ILE A N 1
ATOM 1294 C CA . ILE A 1 167 ? 9.308 -3.036 -22.037 1.00 85.88 167 ILE A CA 1
ATOM 1295 C C . ILE A 1 167 ? 8.296 -2.303 -21.146 1.00 85.88 167 ILE A C 1
ATOM 1297 O O . ILE A 1 167 ? 8.499 -2.210 -19.935 1.00 85.88 167 ILE A O 1
ATOM 1301 N N . GLN A 1 168 ? 7.179 -1.831 -21.709 1.00 82.50 168 GLN A N 1
ATOM 1302 C CA . GLN A 1 168 ? 6.111 -1.173 -20.939 1.00 82.50 168 GLN A CA 1
ATOM 1303 C C . GLN A 1 168 ? 5.571 -2.043 -19.789 1.00 82.50 168 GLN A C 1
ATOM 1305 O O . GLN A 1 168 ? 5.194 -1.506 -18.743 1.00 82.50 168 GLN A O 1
ATOM 1310 N N . TRP A 1 169 ? 5.628 -3.376 -19.918 1.00 87.69 169 TRP A N 1
ATOM 1311 C CA . TRP A 1 169 ? 5.170 -4.293 -18.873 1.00 87.69 169 TRP A CA 1
ATOM 1312 C C . TRP A 1 169 ? 5.925 -4.165 -17.554 1.00 87.69 169 TRP A C 1
ATOM 1314 O O . TRP A 1 169 ? 5.337 -4.483 -16.524 1.00 87.69 169 TRP A O 1
ATOM 1324 N N . ILE A 1 170 ? 7.166 -3.660 -17.546 1.00 89.88 170 ILE A N 1
ATOM 1325 C CA . ILE A 1 170 ? 7.917 -3.393 -16.305 1.00 89.88 170 ILE A CA 1
ATOM 1326 C C . ILE A 1 170 ? 7.109 -2.473 -15.376 1.00 89.88 170 ILE A C 1
ATOM 1328 O O . ILE A 1 170 ? 7.017 -2.724 -14.172 1.00 89.88 170 ILE A O 1
ATOM 1332 N N . ASN A 1 171 ? 6.497 -1.428 -15.936 1.00 87.31 171 ASN A N 1
ATOM 1333 C CA . ASN A 1 171 ? 5.726 -0.446 -15.176 1.00 87.31 171 ASN A CA 1
ATOM 1334 C C . ASN A 1 171 ? 4.263 -0.848 -15.020 1.00 87.31 171 ASN A C 1
ATOM 1336 O O . ASN A 1 171 ? 3.678 -0.649 -13.949 1.00 87.31 171 ASN A O 1
ATOM 1340 N N . ASP A 1 172 ? 3.675 -1.413 -16.075 1.00 86.62 172 ASP A N 1
ATOM 1341 C CA . ASP A 1 172 ? 2.265 -1.793 -16.074 1.00 86.62 172 ASP A CA 1
ATOM 1342 C C . ASP A 1 172 ? 2.012 -2.877 -15.024 1.00 86.62 172 ASP A C 1
ATOM 1344 O O . ASP A 1 172 ? 1.104 -2.732 -14.206 1.00 86.62 172 ASP A O 1
ATOM 1348 N N . ILE A 1 173 ? 2.858 -3.915 -14.956 1.00 90.25 173 ILE A N 1
ATOM 1349 C CA . ILE A 1 173 ? 2.672 -5.021 -14.007 1.00 90.25 173 ILE A CA 1
ATOM 1350 C C . ILE A 1 173 ? 2.779 -4.556 -12.551 1.00 90.25 173 ILE A C 1
ATOM 1352 O O . ILE A 1 173 ? 2.006 -4.987 -11.694 1.00 90.25 173 ILE A O 1
ATOM 1356 N N . TYR A 1 174 ? 3.701 -3.628 -12.280 1.00 91.75 174 TYR A N 1
ATOM 1357 C CA . TYR A 1 174 ? 3.884 -3.025 -10.966 1.00 91.75 174 TYR A CA 1
ATOM 1358 C C . TYR A 1 174 ? 2.658 -2.191 -10.577 1.00 91.75 174 TYR A C 1
ATOM 1360 O O . TYR A 1 174 ? 2.131 -2.335 -9.473 1.00 91.75 174 TYR A O 1
ATOM 1368 N N . SER A 1 175 ? 2.165 -1.359 -11.498 1.00 88.50 175 SER A N 1
ATOM 1369 C CA . SER A 1 175 ? 1.011 -0.482 -11.271 1.00 88.50 175 SER A CA 1
ATOM 1370 C C . SER A 1 175 ? -0.280 -1.279 -11.082 1.00 88.50 175 SER A C 1
ATOM 1372 O O . SER A 1 175 ? -1.059 -0.983 -10.174 1.00 88.50 175 SER A O 1
ATOM 1374 N N . VAL A 1 176 ? -0.480 -2.328 -11.888 1.00 89.69 176 VAL A N 1
ATOM 1375 C CA . VAL A 1 176 ? -1.597 -3.277 -11.769 1.00 89.69 176 VAL A CA 1
ATOM 1376 C C . VAL A 1 176 ? -1.574 -3.956 -10.404 1.00 89.69 176 VAL A C 1
ATOM 1378 O O . VAL A 1 176 ? -2.595 -3.968 -9.711 1.00 89.69 176 VAL A O 1
ATOM 1381 N N . ALA A 1 177 ? -0.422 -4.492 -9.992 1.00 92.81 177 ALA A N 1
ATOM 1382 C CA . ALA A 1 177 ? -0.272 -5.138 -8.692 1.00 92.81 177 ALA A CA 1
ATOM 1383 C C . ALA A 1 177 ? -0.536 -4.161 -7.543 1.00 92.81 177 ALA A C 1
ATOM 1385 O O . ALA A 1 177 ? -1.334 -4.456 -6.653 1.00 92.81 177 ALA A O 1
ATOM 1386 N N . PHE A 1 178 ? 0.075 -2.978 -7.588 1.00 92.12 178 PHE A N 1
ATOM 1387 C CA . PHE A 1 178 ? -0.109 -1.945 -6.577 1.00 92.12 178 PHE A CA 1
ATOM 1388 C C . PHE A 1 178 ? -1.582 -1.538 -6.438 1.00 92.12 178 PHE A C 1
ATOM 1390 O O . PHE A 1 178 ? -2.141 -1.596 -5.342 1.00 92.12 178 PHE A O 1
ATOM 1397 N N . ALA A 1 179 ? -2.238 -1.182 -7.546 1.00 89.06 179 ALA A N 1
ATOM 1398 C CA . ALA A 1 179 ? -3.626 -0.730 -7.546 1.00 89.06 179 ALA A CA 1
ATOM 1399 C C . ALA A 1 179 ? -4.589 -1.818 -7.048 1.00 89.06 179 ALA A C 1
ATOM 1401 O O . ALA A 1 179 ? -5.470 -1.541 -6.232 1.00 89.06 179 ALA A O 1
ATOM 1402 N N . SER A 1 180 ? -4.392 -3.061 -7.493 1.00 90.19 180 SER A N 1
ATOM 1403 C CA . SER A 1 180 ? -5.279 -4.182 -7.160 1.00 90.19 180 SER A CA 1
ATOM 1404 C C . SER A 1 180 ? -5.149 -4.617 -5.699 1.00 90.19 180 SER A C 1
ATOM 1406 O O . SER A 1 180 ? -6.136 -5.014 -5.079 1.00 90.19 180 SER A O 1
ATOM 1408 N N . PHE A 1 181 ? -3.947 -4.505 -5.123 1.00 92.62 181 PHE A N 1
ATOM 1409 C CA . PHE A 1 181 ? -3.692 -4.865 -3.729 1.00 92.62 181 PHE A CA 1
ATOM 1410 C C . PHE A 1 181 ? -3.836 -3.701 -2.745 1.00 92.62 181 PHE A C 1
ATOM 1412 O O . PHE A 1 181 ? -3.917 -3.971 -1.551 1.00 92.62 181 PHE A O 1
ATOM 1419 N N . ALA A 1 182 ? -3.942 -2.440 -3.179 1.00 90.81 182 ALA A N 1
ATOM 1420 C CA . ALA A 1 182 ? -4.032 -1.279 -2.281 1.00 90.81 182 ALA A CA 1
ATOM 1421 C C . ALA A 1 182 ? -5.204 -1.359 -1.279 1.00 90.81 182 ALA A C 1
ATOM 1423 O O . ALA A 1 182 ? -5.034 -1.117 -0.078 1.00 90.81 182 ALA A O 1
ATOM 1424 N N . ILE A 1 183 ? -6.396 -1.743 -1.751 1.00 88.88 183 ILE A N 1
ATOM 1425 C CA . ILE A 1 183 ? -7.587 -1.884 -0.899 1.00 88.88 183 ILE A CA 1
ATOM 1426 C C . ILE A 1 183 ? -7.440 -3.092 0.055 1.00 88.88 183 ILE A C 1
ATOM 1428 O O . ILE A 1 183 ? -7.535 -2.895 1.273 1.00 88.88 183 ILE A O 1
ATOM 1432 N N . PRO A 1 184 ? -7.134 -4.318 -0.426 1.00 89.06 184 PRO A N 1
ATOM 1433 C CA . PRO A 1 184 ? -6.878 -5.463 0.453 1.00 89.06 184 PRO A CA 1
ATOM 1434 C C . PRO A 1 184 ? -5.756 -5.220 1.471 1.00 89.06 184 PRO A C 1
ATOM 1436 O O . PRO A 1 184 ? -5.885 -5.596 2.635 1.00 89.06 184 PRO A O 1
ATOM 1439 N N . ALA A 1 185 ? -4.678 -4.550 1.060 1.00 90.81 185 ALA A N 1
ATOM 1440 C CA . ALA A 1 185 ? -3.528 -4.210 1.892 1.00 90.81 185 ALA A CA 1
ATOM 1441 C C . ALA A 1 185 ? -3.907 -3.396 3.130 1.00 90.81 185 ALA A C 1
ATOM 1443 O O . ALA A 1 185 ? -3.403 -3.664 4.225 1.00 90.81 185 ALA A O 1
ATOM 1444 N N . SER A 1 186 ? -4.819 -2.438 2.956 1.00 86.88 186 SER A N 1
ATOM 1445 C CA . SER A 1 186 ? -5.341 -1.606 4.042 1.00 86.88 186 SER A CA 1
ATOM 1446 C C . SER A 1 186 ? -6.076 -2.466 5.075 1.00 86.88 186 SER A C 1
ATOM 1448 O O . SER A 1 186 ? -5.820 -2.378 6.273 1.00 86.88 186 SER A O 1
ATOM 1450 N N . LYS A 1 187 ? -6.923 -3.390 4.604 1.00 85.19 187 LYS A N 1
ATOM 1451 C CA . LYS A 1 187 ? -7.734 -4.267 5.463 1.00 85.19 187 LYS A CA 1
ATOM 1452 C C . LYS A 1 187 ? -6.915 -5.347 6.172 1.00 85.19 187 LYS A C 1
ATOM 1454 O O . LYS A 1 187 ? -7.180 -5.682 7.327 1.00 85.19 187 LYS A O 1
ATOM 1459 N N . ILE A 1 188 ? -5.914 -5.903 5.489 1.00 88.38 188 ILE A N 1
ATOM 1460 C CA . ILE A 1 188 ? -4.933 -6.819 6.089 1.00 88.38 188 ILE A CA 1
ATOM 1461 C C . ILE A 1 188 ? -4.193 -6.085 7.218 1.00 88.38 188 ILE A C 1
ATOM 1463 O O . ILE A 1 188 ? -3.995 -6.666 8.286 1.00 88.38 188 ILE A O 1
ATOM 1467 N N . GLY A 1 189 ? -3.880 -4.800 7.021 1.00 85.94 189 GLY A N 1
ATOM 1468 C CA . GLY A 1 189 ? -3.380 -3.878 8.043 1.00 85.94 189 GLY A CA 1
ATOM 1469 C C . GLY A 1 189 ? -4.251 -3.820 9.290 1.00 85.94 189 GLY A C 1
ATOM 1470 O O . GLY A 1 189 ? -3.780 -4.104 10.392 1.00 85.94 189 GLY A O 1
ATOM 1471 N N . ASP A 1 190 ? -5.537 -3.530 9.117 1.00 82.31 190 ASP A N 1
ATOM 1472 C CA . ASP A 1 190 ? -6.493 -3.434 10.227 1.00 82.31 190 ASP A CA 1
ATOM 1473 C C . ASP A 1 190 ? -6.596 -4.742 11.037 1.00 82.31 190 ASP A C 1
ATOM 1475 O O . ASP A 1 190 ? -6.750 -4.722 12.263 1.00 82.31 190 ASP A O 1
ATOM 1479 N N . ARG A 1 191 ? -6.476 -5.896 10.362 1.00 83.06 191 ARG A N 1
ATOM 1480 C CA . ARG A 1 191 ? -6.614 -7.229 10.975 1.00 83.06 191 ARG A CA 1
ATOM 1481 C C . ARG A 1 191 ? -5.337 -7.723 11.656 1.00 83.06 191 ARG A C 1
ATOM 1483 O O . ARG A 1 191 ? -5.371 -8.166 12.804 1.00 83.06 191 ARG A O 1
ATOM 1490 N N . TYR A 1 192 ? -4.212 -7.700 10.946 1.00 84.12 192 TYR A N 1
ATOM 1491 C CA . TYR A 1 192 ? -2.935 -8.253 11.421 1.00 84.12 192 TYR A CA 1
ATOM 1492 C C . TYR A 1 192 ? -2.053 -7.212 12.125 1.00 84.12 192 TYR A C 1
ATOM 1494 O O . TYR A 1 192 ? -1.008 -7.556 12.693 1.00 84.12 192 TYR A O 1
ATOM 1502 N N . GLY A 1 193 ? -2.510 -5.963 12.177 1.00 87.44 193 GLY A N 1
ATOM 1503 C CA . GLY A 1 193 ? -1.836 -4.835 12.801 1.00 87.44 193 GLY A CA 1
ATOM 1504 C C . GLY A 1 193 ? -1.084 -4.017 11.760 1.00 87.44 193 GLY A C 1
ATOM 1505 O O . GLY A 1 193 ? -0.164 -4.515 11.109 1.00 87.44 193 GLY A O 1
ATOM 1506 N N . VAL A 1 194 ? -1.442 -2.738 11.662 1.00 89.31 194 VAL A N 1
ATOM 1507 C CA . VAL A 1 194 ? -0.938 -1.793 10.655 1.00 89.31 194 VAL A CA 1
ATOM 1508 C C . VAL A 1 194 ? 0.596 -1.720 10.671 1.00 89.31 194 VAL A C 1
ATOM 1510 O O . VAL A 1 194 ? 1.237 -1.803 9.627 1.00 89.31 194 VAL A O 1
ATOM 1513 N N . THR A 1 195 ? 1.205 -1.674 11.863 1.00 91.25 195 THR A N 1
ATOM 1514 C CA . THR A 1 195 ? 2.668 -1.700 12.051 1.00 91.25 195 THR A CA 1
ATOM 1515 C C . THR A 1 195 ? 3.313 -2.945 11.450 1.00 91.25 195 THR A C 1
ATOM 1517 O O . THR A 1 195 ? 4.381 -2.864 10.849 1.00 91.25 195 THR A O 1
ATOM 1520 N N . VAL A 1 196 ? 2.693 -4.112 11.647 1.00 91.69 196 VAL A N 1
ATOM 1521 C CA . VAL A 1 196 ? 3.241 -5.387 11.177 1.00 91.69 196 VAL A CA 1
ATOM 1522 C C . VAL A 1 196 ? 3.199 -5.390 9.659 1.00 91.69 196 VAL A C 1
ATOM 1524 O O . VAL A 1 196 ? 4.241 -5.525 9.032 1.00 91.69 196 VAL A O 1
ATOM 1527 N N . VAL A 1 197 ? 2.034 -5.143 9.066 1.00 93.12 197 VAL A N 1
ATOM 1528 C CA . VAL A 1 197 ? 1.868 -5.167 7.606 1.00 93.12 197 VAL A CA 1
ATOM 1529 C C . VAL A 1 197 ? 2.764 -4.137 6.918 1.00 93.12 197 VAL A C 1
ATOM 1531 O O . VAL A 1 197 ? 3.377 -4.462 5.905 1.00 93.12 197 VAL A O 1
ATOM 1534 N N . HIS A 1 198 ? 2.947 -2.953 7.508 1.00 93.56 198 HIS A N 1
ATOM 1535 C CA . HIS A 1 198 ? 3.915 -1.974 7.014 1.00 93.56 198 HIS A CA 1
ATOM 1536 C C . HIS A 1 198 ? 5.354 -2.520 7.036 1.00 93.56 198 HIS A C 1
ATOM 1538 O O . HIS A 1 198 ? 6.040 -2.445 6.022 1.00 93.56 198 HIS A O 1
ATOM 1544 N N . ARG A 1 199 ? 5.810 -3.138 8.140 1.00 94.25 199 ARG A N 1
ATOM 1545 C CA . ARG A 1 199 ? 7.151 -3.760 8.223 1.00 94.25 199 ARG A CA 1
ATOM 1546 C C . ARG A 1 199 ? 7.356 -4.843 7.163 1.00 94.25 199 ARG A C 1
ATOM 1548 O O . ARG A 1 199 ? 8.396 -4.853 6.515 1.00 94.25 199 ARG A O 1
ATOM 1555 N N . TRP A 1 200 ? 6.368 -5.720 6.968 1.00 94.44 200 TRP A N 1
ATOM 1556 C CA . TRP A 1 200 ? 6.406 -6.743 5.916 1.00 94.44 200 TRP A CA 1
ATOM 1557 C C . TRP A 1 200 ? 6.425 -6.118 4.517 1.00 94.44 200 TRP A C 1
ATOM 1559 O O . TRP A 1 200 ? 7.174 -6.581 3.663 1.00 94.44 200 TRP A O 1
ATOM 1569 N N . GLY A 1 201 ? 5.663 -5.042 4.299 1.00 95.06 201 GLY A N 1
ATOM 1570 C CA . GLY A 1 201 ? 5.677 -4.270 3.057 1.00 95.06 201 GLY A CA 1
ATOM 1571 C C . GLY A 1 201 ? 7.056 -3.688 2.751 1.00 95.06 201 GLY A C 1
ATOM 1572 O O . GLY A 1 201 ? 7.571 -3.906 1.662 1.00 95.06 201 GLY A O 1
ATOM 1573 N N . VAL A 1 202 ? 7.700 -3.031 3.722 1.00 95.38 202 VAL A N 1
ATOM 1574 C CA . VAL A 1 202 ? 9.063 -2.492 3.556 1.00 95.38 202 VAL A CA 1
ATOM 1575 C C . VAL A 1 202 ? 10.068 -3.611 3.279 1.00 95.38 202 VAL A C 1
ATOM 1577 O O . VAL A 1 202 ? 10.820 -3.533 2.311 1.00 95.38 202 VAL A O 1
ATOM 1580 N N . SER A 1 203 ? 10.084 -4.661 4.103 1.00 95.94 203 SER A N 1
ATOM 1581 C CA . SER A 1 203 ? 11.031 -5.771 3.946 1.00 95.94 203 SER A CA 1
ATOM 1582 C C . SER A 1 203 ? 10.853 -6.497 2.611 1.00 95.94 203 SER A C 1
ATOM 1584 O O . SER A 1 203 ? 11.838 -6.796 1.938 1.00 95.94 203 SER A O 1
ATOM 1586 N N . GLY A 1 204 ? 9.606 -6.732 2.200 1.00 96.56 204 GLY A N 1
ATOM 1587 C CA . GLY A 1 204 ? 9.288 -7.321 0.906 1.00 96.56 204 GLY A CA 1
ATOM 1588 C C . GLY A 1 204 ? 9.689 -6.416 -0.259 1.00 96.56 204 GLY A C 1
ATOM 1589 O O . GLY A 1 204 ? 10.277 -6.901 -1.219 1.00 96.56 204 GLY A O 1
ATOM 1590 N N . PHE A 1 205 ? 9.459 -5.106 -0.155 1.00 96.62 205 PHE A N 1
ATOM 1591 C CA . PHE A 1 205 ? 9.842 -4.155 -1.200 1.00 96.62 205 PHE A CA 1
ATOM 1592 C C . PHE A 1 205 ? 11.349 -4.179 -1.457 1.00 96.62 205 PHE A C 1
ATOM 1594 O O . PHE A 1 205 ? 11.778 -4.252 -2.606 1.00 96.62 205 PHE A O 1
ATOM 1601 N N . VAL A 1 206 ? 12.156 -4.178 -0.392 1.00 96.44 206 VAL A N 1
ATOM 1602 C CA . VAL A 1 206 ? 13.619 -4.277 -0.501 1.00 96.44 206 VAL A CA 1
ATOM 1603 C C . VAL A 1 206 ? 14.034 -5.608 -1.116 1.00 96.44 206 VAL A C 1
ATOM 1605 O O . VAL A 1 206 ? 14.867 -5.624 -2.017 1.00 96.44 206 VAL A O 1
ATOM 1608 N N . LEU A 1 207 ? 13.432 -6.718 -0.681 1.00 96.94 207 LEU A N 1
ATOM 1609 C CA . LEU A 1 207 ? 13.719 -8.044 -1.226 1.00 96.94 207 LEU A CA 1
ATOM 1610 C C . LEU A 1 207 ? 13.445 -8.112 -2.734 1.00 96.94 207 LEU A C 1
ATOM 1612 O O . LEU A 1 207 ? 14.321 -8.513 -3.498 1.00 96.94 207 LEU A O 1
ATOM 1616 N N . PHE A 1 208 ? 12.256 -7.696 -3.173 1.00 97.19 208 PHE A N 1
ATOM 1617 C CA . PHE A 1 208 ? 11.893 -7.743 -4.588 1.00 97.19 208 PHE A CA 1
ATOM 1618 C C . PHE A 1 208 ? 12.656 -6.710 -5.418 1.00 97.19 208 PHE A C 1
ATOM 1620 O O . PHE A 1 208 ? 13.031 -7.022 -6.542 1.00 97.19 208 PHE A O 1
ATOM 1627 N N . SER A 1 209 ? 12.995 -5.544 -4.861 1.00 96.06 209 SER A N 1
ATOM 1628 C CA . SER A 1 209 ? 13.893 -4.593 -5.527 1.00 96.06 209 SER A CA 1
ATOM 1629 C C . SER A 1 209 ? 15.289 -5.186 -5.745 1.00 96.06 209 SER A C 1
ATOM 1631 O O . SER A 1 209 ? 15.872 -5.010 -6.813 1.00 96.06 209 SER A O 1
ATOM 1633 N N . THR A 1 210 ? 15.817 -5.944 -4.779 1.00 95.19 210 THR A N 1
ATOM 1634 C CA . THR A 1 210 ? 17.078 -6.683 -4.952 1.00 95.19 210 THR A CA 1
ATOM 1635 C C . THR A 1 210 ? 16.962 -7.719 -6.067 1.00 95.19 210 THR A C 1
ATOM 1637 O O . THR A 1 210 ? 17.846 -7.792 -6.914 1.00 95.19 210 THR A O 1
ATOM 1640 N N . LEU A 1 211 ? 15.864 -8.484 -6.116 1.00 94.88 211 LEU A N 1
ATOM 1641 C CA . LEU A 1 211 ? 15.618 -9.458 -7.188 1.00 94.88 211 LEU A CA 1
ATOM 1642 C C . LEU A 1 211 ? 15.523 -8.790 -8.566 1.00 94.88 211 LEU A C 1
ATOM 1644 O O . LEU A 1 211 ? 16.048 -9.322 -9.542 1.00 94.88 211 LEU A O 1
ATOM 1648 N N . CYS A 1 212 ? 14.924 -7.602 -8.643 1.00 93.75 212 CYS A N 1
ATOM 1649 C CA . CYS A 1 212 ? 14.905 -6.814 -9.865 1.00 93.75 212 CYS A CA 1
ATOM 1650 C C . CYS A 1 212 ? 16.317 -6.398 -10.312 1.00 93.75 212 CYS A C 1
ATOM 1652 O O . CYS A 1 212 ? 16.638 -6.542 -11.486 1.00 93.75 212 CYS A O 1
ATOM 1654 N N . GLY A 1 213 ? 17.184 -5.929 -9.409 1.00 92.31 213 GLY A N 1
ATOM 1655 C CA . GLY A 1 213 ? 18.575 -5.599 -9.759 1.00 92.31 213 GLY A CA 1
ATOM 1656 C C . GLY A 1 213 ? 19.394 -6.835 -10.151 1.00 92.31 213 GLY A C 1
ATOM 1657 O O . GLY A 1 213 ? 20.124 -6.822 -11.141 1.00 92.31 213 GLY A O 1
ATOM 1658 N N . LEU A 1 214 ? 19.205 -7.949 -9.435 1.00 93.19 214 LEU A N 1
ATOM 1659 C CA . LEU A 1 214 ? 19.868 -9.223 -9.728 1.00 93.19 214 LEU A CA 1
ATOM 1660 C C . LEU A 1 214 ? 19.436 -9.839 -11.063 1.00 93.19 214 LEU A C 1
ATOM 1662 O O . LEU A 1 214 ? 20.188 -10.631 -11.631 1.00 93.19 214 LEU A O 1
ATOM 1666 N N . SER A 1 215 ? 18.267 -9.458 -11.589 1.00 91.00 215 SER A N 1
ATOM 1667 C CA . SER A 1 215 ? 17.782 -9.953 -12.880 1.00 91.00 215 SER A CA 1
ATOM 1668 C C . SER A 1 215 ? 18.787 -9.717 -14.009 1.00 91.00 215 SER A C 1
ATOM 1670 O O . SER A 1 215 ? 18.915 -10.574 -14.876 1.00 91.00 215 SER A O 1
ATOM 1672 N N . ARG A 1 216 ? 19.581 -8.637 -13.944 1.00 88.50 216 ARG A N 1
ATOM 1673 C CA . ARG A 1 216 ? 20.634 -8.313 -14.918 1.00 88.50 216 ARG A CA 1
ATOM 1674 C C . ARG A 1 216 ? 21.665 -9.427 -15.112 1.00 88.50 216 ARG A C 1
ATOM 1676 O O . ARG A 1 216 ? 22.210 -9.566 -16.205 1.00 88.50 216 ARG A O 1
ATOM 1683 N N . TYR A 1 217 ? 21.945 -10.199 -14.064 1.00 86.31 217 TYR A N 1
ATOM 1684 C CA . TYR A 1 217 ? 22.946 -11.270 -14.078 1.00 86.31 217 TYR A CA 1
ATOM 1685 C C . TYR A 1 217 ? 22.390 -12.600 -14.603 1.00 86.31 217 TYR A C 1
ATOM 1687 O O . TYR A 1 217 ? 23.145 -13.553 -14.774 1.00 86.31 217 TYR A O 1
ATOM 1695 N N . ILE A 1 218 ? 21.082 -12.674 -14.863 1.00 85.25 218 ILE A N 1
ATOM 1696 C CA . ILE A 1 218 ? 20.422 -13.854 -15.420 1.00 85.25 218 ILE A CA 1
ATOM 1697 C C . ILE A 1 218 ? 20.425 -13.721 -16.945 1.00 85.25 218 ILE A C 1
ATOM 1699 O O . ILE A 1 218 ? 19.612 -12.996 -17.527 1.00 85.25 218 ILE A O 1
ATOM 1703 N N . THR A 1 219 ? 21.363 -14.411 -17.588 1.00 79.94 219 THR A N 1
ATOM 1704 C CA . THR A 1 219 ? 21.524 -14.400 -19.046 1.00 79.94 219 THR A CA 1
ATOM 1705 C C . THR A 1 219 ? 20.422 -15.204 -19.735 1.00 79.94 219 THR A C 1
ATOM 1707 O O . THR A 1 219 ? 19.951 -16.204 -19.193 1.00 79.94 219 THR A O 1
ATOM 1710 N N . ALA A 1 220 ? 20.044 -14.801 -20.953 1.00 74.75 220 ALA A N 1
ATOM 1711 C CA . ALA A 1 220 ? 19.088 -15.519 -21.802 1.00 74.75 220 ALA A CA 1
ATOM 1712 C C . ALA A 1 220 ? 19.374 -17.027 -21.920 1.00 74.75 220 ALA A C 1
ATOM 1714 O O . ALA A 1 220 ? 18.446 -17.824 -21.825 1.00 74.75 220 ALA A O 1
ATOM 1715 N N . ASP A 1 221 ? 20.647 -17.419 -22.012 1.00 74.44 221 ASP A N 1
ATOM 1716 C CA . ASP A 1 221 ? 21.061 -18.822 -22.159 1.00 74.44 221 ASP A CA 1
ATOM 1717 C C . ASP A 1 221 ? 20.781 -19.689 -20.916 1.00 74.44 221 ASP A C 1
ATOM 1719 O O . ASP A 1 221 ? 20.751 -20.915 -21.003 1.00 74.44 221 ASP A O 1
ATOM 1723 N N . MET A 1 222 ? 20.570 -19.074 -19.745 1.00 79.50 222 MET A N 1
ATOM 1724 C CA . MET A 1 222 ? 20.304 -19.785 -18.486 1.00 79.50 222 MET A CA 1
ATOM 1725 C C . MET A 1 222 ? 18.833 -20.175 -18.311 1.00 79.50 222 MET A C 1
ATOM 1727 O O . MET A 1 222 ? 18.498 -20.912 -17.383 1.00 79.50 222 MET A O 1
ATOM 1731 N N . THR A 1 223 ? 17.938 -19.667 -19.159 1.00 77.75 223 THR A N 1
ATOM 1732 C CA . THR A 1 223 ? 16.491 -19.845 -19.014 1.00 77.75 223 THR A CA 1
ATOM 1733 C C . THR A 1 223 ? 15.855 -20.384 -20.293 1.00 77.75 223 THR A C 1
ATOM 1735 O O . THR A 1 223 ? 16.242 -19.981 -21.382 1.00 77.75 223 THR A O 1
ATOM 1738 N N . PRO A 1 224 ? 14.826 -21.241 -20.192 1.00 75.31 224 PRO A N 1
ATOM 1739 C CA . PRO A 1 224 ? 14.183 -21.847 -21.359 1.00 75.31 224 PRO A CA 1
ATOM 1740 C C . PRO A 1 224 ? 13.252 -20.903 -22.150 1.00 75.31 224 PRO A C 1
ATOM 1742 O O . PRO A 1 224 ? 12.708 -21.312 -23.172 1.00 75.31 224 PRO A O 1
ATOM 1745 N N . TRP A 1 225 ? 13.025 -19.668 -21.690 1.00 75.81 225 TRP A N 1
ATOM 1746 C CA . TRP A 1 225 ? 12.141 -18.680 -22.324 1.00 75.81 225 TRP A CA 1
ATOM 1747 C C . TRP A 1 225 ? 12.932 -17.539 -22.996 1.00 75.81 225 TRP A C 1
ATOM 1749 O O . TRP A 1 225 ? 14.040 -17.225 -22.555 1.00 75.81 225 TRP A O 1
ATOM 1759 N N . PRO A 1 226 ? 12.367 -16.870 -24.026 1.00 72.19 226 PRO A N 1
ATOM 1760 C CA . PRO A 1 226 ? 13.020 -15.734 -24.683 1.00 72.19 226 PRO A CA 1
ATOM 1761 C C . PRO A 1 226 ? 13.264 -14.578 -23.700 1.00 72.19 226 PRO A C 1
ATOM 1763 O O . PRO A 1 226 ? 12.594 -14.466 -22.683 1.00 72.19 226 PRO A O 1
ATOM 1766 N N . TYR A 1 227 ? 14.221 -13.698 -23.979 1.00 75.94 227 TYR A N 1
ATOM 1767 C CA . TYR A 1 227 ? 14.532 -12.511 -23.162 1.00 75.94 227 TYR A CA 1
ATOM 1768 C C . TYR A 1 227 ? 15.078 -12.750 -21.736 1.00 75.94 227 TYR A C 1
ATOM 1770 O O . TYR A 1 227 ? 15.311 -11.792 -20.994 1.00 75.94 227 TYR A O 1
ATOM 1778 N N . GLY A 1 228 ? 15.342 -13.996 -21.334 1.00 79.19 228 GLY A N 1
ATOM 1779 C CA . GLY A 1 228 ? 16.182 -14.276 -20.170 1.00 79.19 228 GLY A CA 1
ATOM 1780 C C . GLY A 1 228 ? 15.662 -13.748 -18.833 1.00 79.19 228 GLY A C 1
ATOM 1781 O O . GLY A 1 228 ? 14.495 -13.923 -18.459 1.00 79.19 228 GLY A O 1
ATOM 1782 N N . GLY A 1 229 ? 16.547 -13.047 -18.118 1.00 83.94 229 GLY A N 1
ATOM 1783 C CA . GLY A 1 229 ? 16.252 -12.355 -16.864 1.00 83.94 229 GLY A CA 1
ATOM 1784 C C . GLY A 1 229 ? 15.170 -11.272 -16.955 1.00 83.94 229 GLY A C 1
ATOM 1785 O O . GLY A 1 229 ? 14.652 -10.857 -15.919 1.00 83.94 229 GLY A O 1
ATOM 1786 N N . PHE A 1 230 ? 14.740 -10.860 -18.150 1.00 88.31 230 PHE A N 1
ATOM 1787 C CA . PHE A 1 230 ? 13.661 -9.885 -18.315 1.00 88.31 230 PHE A CA 1
ATOM 1788 C C . PHE A 1 230 ? 12.327 -10.350 -17.701 1.00 88.31 230 PHE A C 1
ATOM 1790 O O . PHE A 1 230 ? 11.643 -9.584 -17.022 1.00 88.31 230 PHE A O 1
ATOM 1797 N N . TYR A 1 231 ? 11.951 -11.621 -17.866 1.00 88.44 231 TYR A N 1
ATOM 1798 C CA . TYR A 1 231 ? 10.723 -12.134 -17.245 1.00 88.44 231 TYR A CA 1
ATOM 1799 C C . TYR A 1 231 ? 10.853 -12.279 -15.727 1.00 88.44 231 TYR A C 1
ATOM 1801 O O . TYR A 1 231 ? 9.872 -12.097 -15.002 1.00 88.44 231 TYR A O 1
ATOM 1809 N N . VAL A 1 232 ? 12.069 -12.528 -15.230 1.00 90.81 232 VAL A N 1
ATOM 1810 C CA . VAL A 1 232 ? 12.362 -12.490 -13.791 1.00 90.81 232 VAL A CA 1
ATOM 1811 C C . VAL A 1 232 ? 12.182 -11.069 -13.258 1.00 90.81 232 VAL A C 1
ATOM 1813 O O . VAL A 1 232 ? 11.569 -10.894 -12.206 1.00 90.81 232 VAL A O 1
ATOM 1816 N N . LEU A 1 233 ? 12.622 -10.053 -14.008 1.00 92.88 233 LEU A N 1
ATOM 1817 C CA . LEU A 1 233 ? 12.391 -8.645 -13.685 1.00 92.88 233 LEU A CA 1
ATOM 1818 C C . LEU A 1 233 ? 10.892 -8.310 -13.624 1.00 92.88 233 LEU A C 1
ATOM 1820 O O . LEU A 1 233 ? 10.454 -7.696 -12.654 1.00 92.88 233 LEU A O 1
ATOM 1824 N N . ILE A 1 234 ? 10.092 -8.746 -14.606 1.00 92.94 234 ILE A N 1
ATOM 1825 C CA . ILE A 1 234 ? 8.625 -8.563 -14.595 1.00 92.94 234 ILE A CA 1
ATOM 1826 C C . ILE A 1 234 ? 7.995 -9.237 -13.371 1.00 92.94 234 ILE A C 1
ATOM 1828 O O . ILE A 1 234 ? 7.175 -8.629 -12.679 1.00 92.94 234 ILE A O 1
ATOM 1832 N N . GLY A 1 235 ? 8.375 -10.483 -13.079 1.00 94.38 235 GLY A N 1
ATOM 1833 C CA . GLY A 1 235 ? 7.864 -11.217 -11.922 1.00 94.38 235 GLY A CA 1
ATOM 1834 C C . GLY A 1 235 ? 8.230 -10.536 -10.602 1.00 94.38 235 GLY A C 1
ATOM 1835 O O . GLY A 1 235 ? 7.374 -10.343 -9.739 1.00 94.38 235 GLY A O 1
ATOM 1836 N N . ALA A 1 236 ? 9.479 -10.095 -10.459 1.00 95.88 236 ALA A N 1
ATOM 1837 C CA . ALA A 1 236 ? 9.924 -9.341 -9.295 1.00 95.88 236 ALA A CA 1
ATOM 1838 C C . ALA A 1 236 ? 9.168 -8.006 -9.166 1.00 95.88 236 ALA A C 1
ATOM 1840 O O . ALA A 1 236 ? 8.711 -7.679 -8.072 1.00 95.88 236 ALA A O 1
ATOM 1841 N N . ARG A 1 237 ? 8.920 -7.294 -10.275 1.00 95.44 237 ARG A N 1
ATOM 1842 C CA . ARG A 1 237 ? 8.114 -6.059 -10.327 1.00 95.44 237 ARG A CA 1
ATOM 1843 C C . ARG A 1 237 ? 6.662 -6.264 -9.903 1.00 95.44 237 ARG A C 1
ATOM 1845 O O . ARG A 1 237 ? 6.127 -5.417 -9.185 1.00 95.44 237 ARG A O 1
ATOM 1852 N N . LEU A 1 238 ? 6.042 -7.384 -10.282 1.00 95.50 238 LEU A N 1
ATOM 1853 C CA . LEU A 1 238 ? 4.700 -7.761 -9.825 1.00 95.50 238 LEU A CA 1
ATOM 1854 C C . LEU A 1 238 ? 4.660 -7.818 -8.292 1.00 95.50 238 LEU A C 1
ATOM 1856 O O . LEU A 1 238 ? 3.864 -7.125 -7.656 1.00 95.50 238 LEU A O 1
ATOM 1860 N N . PHE A 1 239 ? 5.549 -8.604 -7.682 1.00 96.69 239 PHE A N 1
ATOM 1861 C CA . PHE A 1 239 ? 5.596 -8.744 -6.226 1.00 96.69 239 PHE A CA 1
ATOM 1862 C C . PHE A 1 239 ? 6.058 -7.461 -5.521 1.00 96.69 239 PHE A C 1
ATOM 1864 O O . PHE A 1 239 ? 5.556 -7.129 -4.443 1.00 96.69 239 PHE A O 1
ATOM 1871 N N . GLN A 1 240 ? 6.945 -6.684 -6.145 1.00 96.31 240 GLN A N 1
ATOM 1872 C CA . GLN A 1 240 ? 7.338 -5.366 -5.658 1.00 96.31 240 GLN A CA 1
ATOM 1873 C C . GLN A 1 240 ? 6.121 -4.428 -5.586 1.00 96.31 240 GLN A C 1
ATOM 1875 O O . GLN A 1 240 ? 5.935 -3.766 -4.568 1.00 96.31 240 GLN A O 1
ATOM 1880 N N . GLY A 1 241 ? 5.228 -4.445 -6.581 1.00 95.25 241 GLY A N 1
ATOM 1881 C CA . GLY A 1 241 ? 3.965 -3.697 -6.554 1.00 95.25 241 GLY A CA 1
ATOM 1882 C C . GLY A 1 241 ? 3.024 -4.134 -5.423 1.00 95.25 241 GLY A C 1
ATOM 1883 O O . GLY A 1 241 ? 2.460 -3.289 -4.723 1.00 95.25 241 GLY A O 1
ATOM 1884 N N . VAL A 1 242 ? 2.913 -5.443 -5.159 1.00 95.88 242 VAL A N 1
ATOM 1885 C CA . VAL A 1 242 ? 2.129 -5.970 -4.019 1.00 95.88 242 VAL A CA 1
ATOM 1886 C C . VAL A 1 242 ? 2.686 -5.469 -2.682 1.00 95.88 242 VAL A C 1
ATOM 1888 O O . VAL A 1 242 ? 1.944 -5.004 -1.815 1.00 95.88 242 VAL A O 1
ATOM 1891 N N . THR A 1 243 ? 4.004 -5.528 -2.503 1.00 96.31 243 THR A N 1
ATOM 1892 C CA . THR A 1 243 ? 4.649 -5.059 -1.264 1.00 96.31 243 THR A CA 1
ATOM 1893 C C . THR A 1 243 ? 4.594 -3.539 -1.109 1.00 96.31 243 THR A C 1
ATOM 1895 O O . THR A 1 243 ? 4.393 -3.053 0.007 1.00 96.31 243 THR A O 1
ATOM 1898 N N . ALA A 1 244 ? 4.650 -2.788 -2.215 1.00 95.44 244 ALA A N 1
ATOM 1899 C CA . ALA A 1 244 ? 4.407 -1.349 -2.239 1.00 95.44 244 ALA A CA 1
ATOM 1900 C C . ALA A 1 244 ? 2.982 -1.007 -1.774 1.00 95.44 244 ALA A C 1
ATOM 1902 O O . ALA A 1 244 ? 2.799 -0.058 -1.012 1.00 95.44 244 ALA A O 1
ATOM 1903 N N . ALA A 1 245 ? 1.977 -1.812 -2.140 1.00 94.62 245 ALA A N 1
ATOM 1904 C CA . ALA A 1 245 ? 0.608 -1.630 -1.658 1.00 94.62 245 ALA A CA 1
ATOM 1905 C C . ALA A 1 245 ? 0.514 -1.809 -0.135 1.00 94.62 245 ALA A C 1
ATOM 1907 O O . ALA A 1 245 ? -0.066 -0.963 0.550 1.00 94.62 245 ALA A O 1
ATOM 1908 N N . PHE A 1 246 ? 1.135 -2.860 0.418 1.00 94.81 246 PHE A N 1
ATOM 1909 C CA . PHE A 1 246 ? 1.213 -3.062 1.872 1.00 94.81 246 PHE A CA 1
ATOM 1910 C C . PHE A 1 246 ? 1.913 -1.912 2.583 1.00 94.81 246 PHE A C 1
ATOM 1912 O O . PHE A 1 246 ? 1.441 -1.457 3.623 1.00 94.81 246 PHE A O 1
ATOM 1919 N N . LEU A 1 247 ? 3.006 -1.423 2.015 1.00 93.69 247 LEU A N 1
ATOM 1920 C CA . LEU A 1 247 ? 3.744 -0.286 2.532 1.00 93.69 247 LEU A CA 1
ATOM 1921 C C . LEU A 1 247 ? 2.879 0.986 2.535 1.00 93.69 247 LEU A C 1
ATOM 1923 O O . LEU A 1 247 ? 2.559 1.504 3.607 1.00 93.69 247 LEU A O 1
ATOM 1927 N N . MET A 1 248 ? 2.472 1.472 1.360 1.00 92.25 248 MET A N 1
ATOM 1928 C CA . MET A 1 248 ? 1.876 2.802 1.194 1.00 92.25 248 MET A CA 1
ATOM 1929 C C . MET A 1 248 ? 0.504 2.932 1.854 1.00 92.25 248 MET A C 1
ATOM 1931 O O . MET A 1 248 ? 0.233 3.946 2.502 1.00 92.25 248 MET A O 1
ATOM 1935 N N . ALA A 1 249 ? -0.346 1.908 1.737 1.00 89.75 249 ALA A N 1
ATOM 1936 C CA . ALA A 1 249 ? -1.675 1.923 2.338 1.00 89.75 249 ALA A CA 1
ATOM 1937 C C . ALA A 1 249 ? -1.604 2.048 3.868 1.00 89.75 249 ALA A C 1
ATOM 1939 O O . ALA A 1 249 ? -2.296 2.862 4.480 1.00 89.75 249 ALA A O 1
ATOM 1940 N N . ASN A 1 250 ? -0.705 1.281 4.490 1.00 90.88 250 ASN A N 1
ATOM 1941 C CA . ASN A 1 250 ? -0.549 1.264 5.940 1.00 90.88 250 ASN A CA 1
ATOM 1942 C C . ASN A 1 250 ? 0.210 2.488 6.467 1.00 90.88 250 ASN A C 1
ATOM 1944 O O . ASN A 1 250 ? -0.031 2.905 7.599 1.00 90.88 250 ASN A O 1
ATOM 1948 N N . SER A 1 251 ? 1.072 3.111 5.657 1.00 90.12 251 SER A N 1
ATOM 1949 C CA . SER A 1 251 ? 1.758 4.355 6.020 1.00 90.12 251 SER A CA 1
ATOM 1950 C C . SER A 1 251 ? 0.787 5.471 6.404 1.00 90.12 251 SER A C 1
ATOM 1952 O O . SER A 1 251 ? 0.979 6.133 7.423 1.00 90.12 251 SER A O 1
ATOM 1954 N N . MET A 1 252 ? -0.280 5.660 5.622 1.00 85.50 252 MET A N 1
ATOM 1955 C CA . MET A 1 252 ? -1.275 6.707 5.888 1.00 85.50 252 MET A CA 1
ATOM 1956 C C . MET A 1 252 ? -2.092 6.411 7.152 1.00 85.50 252 MET A C 1
ATOM 1958 O O . MET A 1 252 ? -2.351 7.316 7.947 1.00 85.50 252 MET A O 1
ATOM 1962 N N . SER A 1 253 ? -2.417 5.140 7.402 1.00 87.06 253 SER A N 1
ATOM 1963 C CA . SER A 1 253 ? -3.062 4.713 8.650 1.00 87.06 253 SER A CA 1
ATOM 1964 C C . SER A 1 253 ? -2.166 4.943 9.873 1.00 87.06 253 SER A C 1
ATOM 1966 O O . SER A 1 253 ? -2.642 5.416 10.906 1.00 87.06 253 SER A O 1
ATOM 1968 N N . LEU A 1 254 ? -0.856 4.686 9.765 1.00 88.81 254 LEU A N 1
ATOM 1969 C CA . LEU A 1 254 ? 0.102 4.957 10.844 1.00 88.81 254 LEU A CA 1
ATOM 1970 C C . LEU A 1 254 ? 0.173 6.448 11.186 1.00 88.81 254 LEU A C 1
ATOM 1972 O O . LEU A 1 254 ? 0.253 6.777 12.370 1.00 88.81 254 LEU A O 1
ATOM 1976 N N . CYS A 1 255 ? 0.080 7.345 10.198 1.00 87.56 255 CYS A N 1
ATOM 1977 C CA . CYS A 1 255 ? -0.009 8.785 10.455 1.00 87.56 255 CYS A CA 1
ATOM 1978 C C . CYS A 1 255 ? -1.195 9.135 11.342 1.00 87.56 255 CYS A C 1
ATOM 1980 O O . CYS A 1 255 ? -1.020 9.862 12.311 1.00 87.56 255 CYS A O 1
ATOM 1982 N N . GLY A 1 256 ? -2.382 8.604 11.042 1.00 84.50 256 GLY A N 1
ATOM 1983 C CA . GLY A 1 256 ? -3.585 8.893 11.825 1.00 84.50 256 GLY A CA 1
ATOM 1984 C C . GLY A 1 256 ? -3.542 8.328 13.248 1.00 84.50 256 GLY A C 1
ATOM 1985 O O . GLY A 1 256 ? -4.153 8.891 14.153 1.00 84.50 256 GLY A O 1
ATOM 1986 N N . ILE A 1 257 ? -2.813 7.228 13.463 1.00 86.00 257 ILE A N 1
ATOM 1987 C CA . ILE A 1 257 ? -2.791 6.509 14.744 1.00 86.00 257 ILE A CA 1
ATOM 1988 C C . ILE A 1 257 ? -1.671 7.002 15.669 1.00 86.00 257 ILE A C 1
ATOM 1990 O O . ILE A 1 257 ? -1.886 7.140 16.878 1.00 86.00 257 ILE A O 1
ATOM 1994 N N . LEU A 1 258 ? -0.474 7.250 15.134 1.00 88.19 258 LEU A N 1
ATOM 1995 C CA . LEU A 1 258 ? 0.734 7.456 15.939 1.00 88.19 258 LEU A CA 1
ATOM 1996 C C . LEU A 1 258 ? 0.978 8.904 16.358 1.00 88.19 258 LEU A C 1
ATOM 1998 O O . LEU A 1 258 ? 1.760 9.119 17.279 1.00 88.19 258 LEU A O 1
ATOM 2002 N N . VAL A 1 259 ? 0.326 9.885 15.739 1.00 86.56 259 VAL A N 1
ATOM 2003 C CA . VAL A 1 259 ? 0.467 11.301 16.121 1.00 86.56 259 VAL A CA 1
ATOM 2004 C C . VAL A 1 259 ? -0.736 11.779 16.936 1.00 86.56 259 VAL A C 1
ATOM 2006 O O . VAL A 1 259 ? -1.764 11.099 17.043 1.00 86.56 259 VAL A O 1
ATOM 2009 N N . GLU A 1 260 ? -0.594 12.935 17.579 1.00 84.12 260 GLU A N 1
ATOM 2010 C CA . GLU A 1 260 ? -1.720 13.609 18.224 1.00 84.12 260 GLU A CA 1
ATOM 2011 C C . GLU A 1 260 ? -2.697 14.149 17.176 1.00 84.12 260 GLU A C 1
ATOM 2013 O O . GLU A 1 260 ? -2.296 14.534 16.081 1.00 84.12 260 GLU A O 1
ATOM 2018 N N . GLN A 1 261 ? -3.985 14.240 17.518 1.00 80.75 261 GLN A N 1
ATOM 2019 C CA . GLN A 1 261 ? -5.032 14.648 16.574 1.00 80.75 261 GLN A CA 1
ATOM 2020 C C . GLN A 1 261 ? -4.767 16.019 15.926 1.00 80.75 261 GLN A C 1
ATOM 2022 O O . GLN A 1 261 ? -5.048 16.206 14.744 1.00 80.75 261 GLN A O 1
ATOM 2027 N N . LYS A 1 262 ? -4.173 16.952 16.682 1.00 83.19 262 LYS A N 1
ATOM 2028 C CA . LYS A 1 262 ? -3.779 18.288 16.204 1.00 83.19 262 LYS A CA 1
ATOM 2029 C C . LYS A 1 262 ? -2.655 18.253 15.158 1.00 83.19 262 LYS A C 1
ATOM 2031 O O . LYS A 1 262 ? -2.574 19.141 14.319 1.00 83.19 262 LYS A O 1
ATOM 2036 N N . ASP A 1 263 ? -1.819 17.218 15.201 1.00 87.56 263 ASP A N 1
ATOM 2037 C CA . ASP A 1 263 ? -0.607 17.087 14.395 1.00 87.56 263 ASP A CA 1
ATOM 2038 C C . ASP A 1 263 ? -0.812 16.198 13.155 1.00 87.56 263 ASP A C 1
ATOM 2040 O O . ASP A 1 263 ? 0.085 16.103 12.316 1.00 87.56 263 ASP A O 1
ATOM 2044 N N . ILE A 1 264 ? -1.987 15.566 13.004 1.00 87.06 264 ILE A N 1
ATOM 2045 C CA . ILE A 1 264 ? -2.326 14.722 11.844 1.00 87.06 264 ILE A CA 1
ATOM 2046 C C . ILE A 1 264 ? -2.133 15.475 10.516 1.00 87.06 264 ILE A C 1
ATOM 2048 O O . ILE A 1 264 ? -1.454 14.925 9.645 1.00 87.06 264 ILE A O 1
ATOM 2052 N N . PRO A 1 265 ? -2.645 16.713 10.328 1.00 87.81 265 PRO A N 1
ATOM 2053 C CA . PRO A 1 265 ? -2.465 17.431 9.065 1.00 87.81 265 PRO A CA 1
ATOM 2054 C C . PRO A 1 265 ? -0.987 17.672 8.747 1.00 87.81 265 PRO A C 1
ATOM 2056 O O . PRO A 1 265 ? -0.554 17.451 7.619 1.00 87.81 265 PRO A O 1
ATOM 2059 N N . THR A 1 266 ? -0.198 18.050 9.756 1.00 89.06 266 THR A N 1
ATOM 2060 C CA . THR A 1 266 ? 1.249 18.263 9.634 1.00 89.06 266 THR A CA 1
ATOM 2061 C C . THR A 1 266 ? 1.965 16.969 9.255 1.00 89.06 266 THR A C 1
ATOM 2063 O O . THR A 1 266 ? 2.775 16.959 8.333 1.00 89.06 266 THR A O 1
ATOM 2066 N N . ALA A 1 267 ? 1.635 15.853 9.906 1.00 88.25 267 ALA A N 1
ATOM 2067 C CA . ALA A 1 267 ? 2.219 14.550 9.601 1.00 88.25 267 ALA A CA 1
ATOM 2068 C C . ALA A 1 267 ? 1.890 14.079 8.173 1.00 88.25 267 ALA A C 1
ATOM 2070 O O . ALA A 1 267 ? 2.775 13.600 7.461 1.00 88.25 267 ALA A O 1
ATOM 2071 N N . MET A 1 268 ? 0.642 14.254 7.724 1.00 88.38 268 MET A N 1
ATOM 2072 C CA . MET A 1 268 ? 0.234 13.925 6.353 1.00 88.38 268 MET A CA 1
ATOM 2073 C C . MET A 1 268 ? 0.914 14.833 5.321 1.00 88.38 268 MET A C 1
ATOM 2075 O O . MET A 1 268 ? 1.382 14.344 4.290 1.00 88.38 268 MET A O 1
ATOM 2079 N N . ALA A 1 269 ? 1.026 16.134 5.606 1.00 88.50 269 ALA A N 1
ATOM 2080 C CA . ALA A 1 269 ? 1.730 17.085 4.749 1.00 88.50 269 ALA A CA 1
ATOM 2081 C C . ALA A 1 269 ? 3.214 16.725 4.620 1.00 88.50 269 ALA A C 1
ATOM 2083 O O . ALA A 1 269 ? 3.749 16.690 3.515 1.00 88.50 269 ALA A O 1
ATOM 2084 N N . MET A 1 270 ? 3.871 16.381 5.727 1.00 89.25 270 MET A N 1
ATOM 2085 C CA . MET A 1 270 ? 5.281 16.002 5.721 1.00 89.25 270 MET A CA 1
ATOM 2086 C C . MET A 1 270 ? 5.546 14.694 4.963 1.00 89.25 270 MET A C 1
ATOM 2088 O O . MET A 1 270 ? 6.507 14.622 4.198 1.00 89.25 270 MET A O 1
ATOM 2092 N N . ASN A 1 271 ? 4.668 13.693 5.081 1.00 88.81 271 ASN A N 1
ATOM 2093 C CA . ASN A 1 271 ? 4.754 12.488 4.249 1.00 88.81 271 ASN A CA 1
ATOM 2094 C C . ASN A 1 271 ? 4.525 12.785 2.764 1.00 88.81 271 ASN A C 1
ATOM 2096 O O . ASN A 1 271 ? 5.216 12.230 1.913 1.00 88.81 271 ASN A O 1
ATOM 2100 N N . SER A 1 272 ? 3.593 13.685 2.452 1.00 87.75 272 SER A N 1
ATOM 2101 C CA . SER A 1 272 ? 3.342 14.117 1.073 1.00 87.75 272 SER A CA 1
ATOM 2102 C C . SER A 1 272 ? 4.544 14.868 0.491 1.00 87.75 272 SER A C 1
ATOM 2104 O O . SER A 1 272 ? 4.882 14.668 -0.672 1.00 87.75 272 SER A O 1
ATOM 2106 N N . MET A 1 273 ? 5.241 15.676 1.299 1.00 90.00 273 MET A N 1
ATOM 2107 C CA . MET A 1 273 ? 6.496 16.322 0.900 1.00 90.00 273 MET A CA 1
ATOM 2108 C C . MET A 1 273 ? 7.603 15.299 0.635 1.00 90.00 273 MET A C 1
ATOM 2110 O O . MET A 1 273 ? 8.289 15.415 -0.374 1.00 90.00 273 MET A O 1
ATOM 2114 N N . ALA A 1 274 ? 7.760 14.284 1.492 1.00 90.31 274 ALA A N 1
ATOM 2115 C CA . ALA A 1 274 ? 8.741 13.217 1.279 1.00 90.31 274 ALA A CA 1
ATOM 2116 C C . ALA A 1 274 ? 8.458 12.436 -0.018 1.00 90.31 274 ALA A C 1
ATOM 2118 O O . ALA A 1 274 ? 9.368 12.215 -0.817 1.00 90.31 274 ALA A O 1
ATOM 2119 N N . PHE A 1 275 ? 7.187 12.097 -0.262 1.00 89.19 275 PHE A N 1
ATOM 2120 C CA . PHE A 1 275 ? 6.720 11.479 -1.506 1.00 89.19 275 PHE A CA 1
ATOM 2121 C C . PHE A 1 275 ? 7.051 12.351 -2.729 1.00 89.19 275 PHE A C 1
ATOM 2123 O O . PHE A 1 275 ? 7.654 11.878 -3.694 1.00 89.19 275 PHE A O 1
ATOM 2130 N N . ALA A 1 276 ? 6.701 13.640 -2.685 1.00 87.19 276 ALA A N 1
ATOM 2131 C CA . ALA A 1 276 ? 6.915 14.571 -3.792 1.00 87.19 276 ALA A CA 1
ATOM 2132 C C . ALA A 1 276 ? 8.405 14.828 -4.067 1.00 87.19 276 ALA A C 1
ATOM 2134 O O . ALA A 1 276 ? 8.821 14.823 -5.224 1.00 87.19 276 ALA A O 1
ATOM 2135 N N . ALA A 1 277 ? 9.217 15.000 -3.020 1.00 88.69 277 ALA A N 1
ATOM 2136 C CA . ALA A 1 277 ? 10.660 15.190 -3.141 1.00 88.69 277 ALA A CA 1
ATOM 2137 C C . ALA A 1 277 ? 11.331 13.968 -3.781 1.00 88.69 277 ALA A C 1
ATOM 2139 O O . ALA A 1 277 ? 12.103 14.113 -4.724 1.00 88.69 277 ALA A O 1
ATOM 2140 N N . ALA A 1 278 ? 10.985 12.761 -3.329 1.00 90.06 278 ALA A N 1
ATOM 2141 C CA . ALA A 1 278 ? 11.484 11.521 -3.914 1.00 90.06 278 ALA A CA 1
ATOM 2142 C C . ALA A 1 278 ? 11.060 11.346 -5.381 1.00 90.06 278 ALA A C 1
ATOM 2144 O O . ALA A 1 278 ? 11.879 10.999 -6.229 1.00 90.06 278 ALA A O 1
ATOM 2145 N N . THR A 1 279 ? 9.800 11.664 -5.691 1.00 85.88 279 THR A N 1
ATOM 2146 C CA . THR A 1 279 ? 9.269 11.655 -7.064 1.00 85.88 279 THR A CA 1
ATOM 2147 C C . THR A 1 279 ? 10.061 12.609 -7.965 1.00 85.88 279 THR A C 1
ATOM 2149 O O . THR A 1 279 ? 10.426 12.236 -9.078 1.00 85.88 279 THR A O 1
ATOM 2152 N N . ALA A 1 280 ? 10.373 13.816 -7.479 1.00 82.75 280 ALA A N 1
ATOM 2153 C CA . ALA A 1 280 ? 11.131 14.827 -8.217 1.00 82.75 280 ALA A CA 1
ATOM 2154 C C . ALA A 1 280 ? 12.617 14.466 -8.395 1.00 82.75 280 ALA A C 1
ATOM 2156 O O . ALA A 1 280 ? 13.200 14.765 -9.436 1.00 82.75 280 ALA A O 1
ATOM 2157 N N . LEU A 1 281 ? 13.225 13.811 -7.402 1.00 84.31 281 LEU A N 1
ATOM 2158 C CA . LEU A 1 281 ? 14.618 13.354 -7.457 1.00 84.31 281 LEU A CA 1
ATOM 2159 C C . LEU A 1 281 ? 14.816 12.125 -8.352 1.00 84.31 281 LEU A C 1
ATOM 2161 O O . LEU A 1 281 ? 15.935 11.884 -8.804 1.00 84.31 281 LEU A O 1
ATOM 2165 N N . GLY A 1 282 ? 13.755 11.365 -8.627 1.00 84.56 282 GLY A N 1
ATOM 2166 C CA . GLY A 1 282 ? 13.828 10.129 -9.400 1.00 84.56 282 GLY A CA 1
ATOM 2167 C C . GLY A 1 282 ? 14.445 10.286 -10.791 1.00 84.56 282 GLY A C 1
ATOM 2168 O O . GLY A 1 282 ? 15.424 9.596 -11.065 1.00 84.56 282 GLY A O 1
ATOM 2169 N N . PRO A 1 283 ? 13.953 11.184 -11.671 1.00 83.00 283 PRO A N 1
ATOM 2170 C CA . PRO A 1 283 ? 14.498 11.289 -13.021 1.00 83.00 283 PRO A CA 1
ATOM 2171 C C . PRO A 1 283 ? 15.976 11.716 -13.094 1.00 83.00 283 PRO A C 1
ATOM 2173 O O . PRO A 1 283 ? 16.729 11.056 -13.813 1.00 83.00 283 PRO A O 1
ATOM 2176 N N . PRO A 1 284 ? 16.441 12.740 -12.343 1.00 81.75 284 PRO A N 1
ATOM 2177 C CA . PRO A 1 284 ? 17.865 13.081 -12.292 1.00 81.75 284 PRO A CA 1
ATOM 2178 C C . PRO A 1 284 ? 18.743 11.928 -11.791 1.00 81.75 284 PRO A C 1
ATOM 2180 O O . PRO A 1 284 ? 19.757 11.612 -12.414 1.00 81.75 284 PRO A O 1
ATOM 2183 N N . LEU A 1 285 ? 18.340 11.265 -10.699 1.00 81.50 285 LEU A N 1
ATOM 2184 C CA . LEU A 1 285 ? 19.095 10.142 -10.137 1.00 81.50 285 LEU A CA 1
ATOM 2185 C C . LEU A 1 285 ? 19.103 8.932 -11.075 1.00 81.50 285 LEU A C 1
ATOM 2187 O O . LEU A 1 285 ? 20.145 8.306 -11.242 1.00 81.50 285 LEU A O 1
ATOM 2191 N N . GLY A 1 286 ? 17.977 8.629 -11.722 1.00 81.56 286 GLY A N 1
ATOM 2192 C CA . GLY A 1 286 ? 17.862 7.538 -12.691 1.00 81.56 286 GLY A CA 1
ATOM 2193 C C . GLY A 1 286 ? 18.708 7.763 -13.932 1.00 81.56 286 GLY A C 1
ATOM 2194 O O . GLY A 1 286 ? 19.388 6.842 -14.376 1.00 81.56 286 GLY A O 1
ATOM 2195 N N . GLY A 1 287 ? 18.734 8.995 -14.445 1.00 78.38 287 GLY A N 1
ATOM 2196 C CA . GLY A 1 287 ? 19.602 9.370 -15.559 1.00 78.38 287 GLY A CA 1
ATOM 2197 C C . GLY A 1 287 ? 21.081 9.208 -15.210 1.00 78.38 287 GLY A C 1
ATOM 2198 O O . GLY A 1 287 ? 21.815 8.559 -15.951 1.00 78.38 287 GLY A O 1
ATOM 2199 N N . MET A 1 288 ? 21.511 9.725 -14.052 1.00 82.38 288 MET A N 1
ATOM 2200 C CA . MET A 1 288 ? 22.900 9.595 -13.595 1.00 82.38 288 MET A CA 1
ATOM 2201 C C . MET A 1 288 ? 23.298 8.134 -13.350 1.00 82.38 288 MET A C 1
ATOM 2203 O O . MET A 1 288 ? 24.317 7.680 -13.865 1.00 82.38 288 MET A O 1
ATOM 2207 N N . LEU A 1 289 ? 22.506 7.380 -12.584 1.00 84.62 289 LEU A N 1
ATOM 2208 C CA . LEU A 1 289 ? 22.822 5.984 -12.263 1.00 84.62 289 LEU A CA 1
ATOM 2209 C C . LEU A 1 289 ? 22.814 5.105 -13.510 1.00 84.62 289 LEU A C 1
ATOM 2211 O O . LEU A 1 289 ? 23.756 4.341 -13.720 1.00 84.62 289 LEU A O 1
ATOM 2215 N N . GLY A 1 290 ? 21.798 5.262 -14.361 1.00 82.94 290 GLY A N 1
ATOM 2216 C CA . GLY A 1 290 ? 21.682 4.524 -15.610 1.00 82.94 290 GLY A CA 1
ATOM 2217 C C . GLY A 1 290 ? 22.846 4.787 -16.566 1.00 82.94 290 GLY A C 1
ATOM 2218 O O . GLY A 1 290 ? 23.340 3.847 -17.182 1.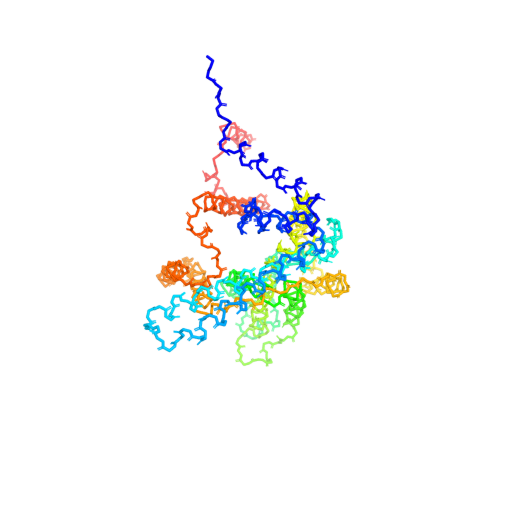00 82.94 290 GLY A O 1
ATOM 2219 N N . GLN A 1 291 ? 23.318 6.035 -16.660 1.00 78.12 291 GLN A N 1
ATOM 2220 C CA . GLN A 1 291 ? 24.407 6.409 -17.564 1.00 78.12 291 GLN A CA 1
ATOM 2221 C C . GLN A 1 291 ? 25.799 6.018 -17.044 1.00 78.12 291 GLN A C 1
ATOM 2223 O O . GLN A 1 291 ? 26.635 5.591 -17.838 1.00 78.12 291 GLN A O 1
ATOM 2228 N N . PHE A 1 292 ? 26.075 6.189 -15.746 1.00 82.50 292 PHE A N 1
ATOM 2229 C CA . PHE A 1 292 ? 27.433 6.036 -15.201 1.00 82.50 292 PHE A CA 1
ATOM 2230 C C . PHE A 1 292 ? 27.720 4.673 -14.568 1.00 82.50 292 PHE A C 1
ATOM 2232 O O . PHE A 1 292 ? 28.878 4.265 -14.539 1.00 82.50 292 PHE A O 1
ATOM 2239 N N . VAL A 1 293 ? 26.707 3.986 -14.036 1.00 86.94 293 VAL A N 1
ATOM 2240 C CA . VAL A 1 293 ? 26.905 2.745 -13.265 1.00 86.94 293 VAL A CA 1
ATOM 2241 C C . VAL A 1 293 ? 26.193 1.568 -13.927 1.00 86.94 293 VAL A C 1
ATOM 2243 O O . VAL A 1 293 ? 26.781 0.509 -14.137 1.00 86.94 293 VAL A O 1
ATOM 2246 N N . GLY A 1 294 ? 24.928 1.760 -14.289 1.00 86.81 294 GLY A N 1
ATOM 2247 C CA . GLY A 1 294 ? 24.069 0.723 -14.838 1.00 86.81 294 GLY A CA 1
ATOM 2248 C C . GLY A 1 294 ? 22.632 0.865 -14.353 1.00 86.81 294 GLY A C 1
ATOM 2249 O O . GLY A 1 294 ? 22.358 1.420 -13.288 1.00 86.81 294 GLY A O 1
ATOM 2250 N N . TRP A 1 295 ? 21.691 0.350 -15.140 1.00 89.94 295 TRP A N 1
ATOM 2251 C CA . TRP A 1 295 ? 20.267 0.428 -14.816 1.00 89.94 295 TRP A CA 1
ATOM 2252 C C . TRP A 1 295 ? 19.881 -0.416 -13.589 1.00 89.94 295 TRP A C 1
ATOM 2254 O O . TRP A 1 295 ? 18.908 -0.104 -12.909 1.00 89.94 295 TRP A O 1
ATOM 2264 N N . ASP A 1 296 ? 20.634 -1.467 -13.263 1.00 92.31 296 ASP A N 1
ATOM 2265 C CA . ASP A 1 296 ? 20.419 -2.321 -12.089 1.00 92.31 296 ASP A CA 1
ATOM 2266 C C . ASP A 1 296 ? 20.616 -1.548 -10.779 1.00 92.31 296 ASP A C 1
ATOM 2268 O O . ASP A 1 296 ? 19.898 -1.767 -9.800 1.00 92.31 296 ASP A O 1
ATOM 2272 N N . PHE A 1 297 ? 21.495 -0.542 -10.776 1.00 92.12 297 PHE A N 1
ATOM 2273 C CA . PHE A 1 297 ? 21.652 0.359 -9.636 1.00 92.12 297 PHE A CA 1
ATOM 2274 C C . PHE A 1 297 ? 20.431 1.257 -9.399 1.00 92.12 297 PHE A C 1
ATOM 2276 O O . PHE A 1 297 ? 20.215 1.668 -8.255 1.00 92.12 297 PHE A O 1
ATOM 2283 N N . CYS A 1 298 ? 19.575 1.472 -10.412 1.00 90.69 298 CYS A N 1
ATOM 2284 C CA . CYS A 1 298 ? 18.260 2.099 -10.223 1.00 90.69 298 CYS A CA 1
ATOM 2285 C C . CYS A 1 298 ? 17.389 1.287 -9.237 1.00 90.69 298 CYS A C 1
ATOM 2287 O O . CYS A 1 298 ? 16.500 1.844 -8.601 1.00 90.69 298 CYS A O 1
ATOM 2289 N N . PHE A 1 299 ? 17.658 -0.015 -9.077 1.00 93.38 299 PHE A N 1
ATOM 2290 C CA . PHE A 1 299 ? 16.974 -0.904 -8.136 1.00 93.38 299 PHE A CA 1
ATOM 2291 C C . PHE A 1 299 ? 17.770 -1.125 -6.848 1.00 93.38 299 PHE A C 1
ATOM 2293 O O . PHE A 1 299 ? 17.184 -1.202 -5.765 1.00 93.38 299 PHE A O 1
ATOM 2300 N N . PHE A 1 300 ? 19.102 -1.205 -6.929 1.00 94.00 300 PHE A N 1
ATOM 2301 C CA . PHE A 1 300 ? 19.945 -1.366 -5.741 1.00 94.00 300 PHE A CA 1
ATOM 2302 C C . PHE A 1 300 ? 19.956 -0.130 -4.836 1.00 94.00 300 PHE A C 1
ATOM 2304 O O . PHE A 1 300 ? 20.127 -0.278 -3.626 1.00 94.00 300 PHE A O 1
ATOM 2311 N N . ILE A 1 301 ? 19.678 1.073 -5.355 1.00 92.94 301 ILE A N 1
ATOM 2312 C CA . ILE A 1 301 ? 19.502 2.271 -4.514 1.00 92.94 301 ILE A CA 1
ATOM 2313 C C . ILE A 1 301 ? 18.415 2.078 -3.443 1.00 92.94 301 ILE A C 1
ATOM 2315 O O . ILE A 1 301 ? 18.574 2.521 -2.302 1.00 92.94 301 ILE A O 1
ATOM 2319 N N . ASN A 1 302 ? 17.353 1.331 -3.760 1.00 93.44 302 ASN A N 1
ATOM 2320 C CA . ASN A 1 302 ? 16.295 1.013 -2.804 1.00 93.44 302 ASN A CA 1
ATOM 2321 C C . ASN A 1 302 ? 16.782 0.109 -1.670 1.00 93.44 302 ASN A C 1
ATOM 2323 O O . ASN A 1 302 ? 16.165 0.103 -0.614 1.00 93.44 302 ASN A O 1
ATOM 2327 N N . ILE A 1 303 ? 17.879 -0.635 -1.837 1.00 92.88 303 ILE A N 1
ATOM 2328 C CA . ILE A 1 303 ? 18.469 -1.424 -0.749 1.00 92.88 303 ILE A CA 1
ATOM 2329 C C . ILE A 1 303 ? 19.080 -0.490 0.288 1.00 92.88 303 ILE A C 1
ATOM 2331 O O . ILE A 1 303 ? 18.852 -0.679 1.478 1.00 92.88 303 ILE A O 1
ATOM 2335 N N . PHE A 1 304 ? 19.794 0.553 -0.140 1.00 90.19 304 PHE A N 1
ATOM 2336 C CA . PHE A 1 304 ? 20.382 1.528 0.780 1.00 90.19 304 PHE A CA 1
ATOM 2337 C C . PHE A 1 304 ? 19.297 2.292 1.544 1.00 90.19 304 PHE A C 1
ATOM 2339 O O . PHE A 1 304 ? 19.317 2.355 2.773 1.00 90.19 304 PHE A O 1
ATOM 2346 N N . ILE A 1 305 ? 18.301 2.818 0.830 1.00 92.00 305 ILE A N 1
ATOM 2347 C CA . ILE A 1 305 ? 17.177 3.543 1.444 1.00 92.00 305 ILE A CA 1
ATOM 2348 C C . ILE A 1 305 ? 16.328 2.581 2.294 1.00 92.00 305 ILE A C 1
ATOM 2350 O O . ILE A 1 305 ? 15.917 2.885 3.419 1.00 92.00 305 ILE A O 1
ATOM 2354 N N . GLY A 1 306 ? 16.099 1.381 1.783 1.00 91.25 306 GLY A N 1
ATOM 2355 C CA . GLY A 1 306 ? 15.319 0.334 2.413 1.00 91.25 306 GLY A CA 1
ATOM 2356 C C . GLY A 1 306 ? 15.957 -0.238 3.666 1.00 91.25 306 GLY A C 1
ATOM 2357 O O . GLY A 1 306 ? 15.244 -0.504 4.625 1.00 91.25 306 GLY A O 1
ATOM 2358 N N . PHE A 1 307 ? 17.281 -0.351 3.722 1.00 92.38 307 PHE A N 1
ATOM 2359 C CA . PHE A 1 307 ? 18.005 -0.789 4.912 1.00 92.38 307 PHE A CA 1
ATOM 2360 C C . PHE A 1 307 ? 17.698 0.123 6.103 1.00 92.38 307 PHE A C 1
ATOM 2362 O O . PHE A 1 307 ? 17.267 -0.356 7.153 1.00 92.38 307 PHE A O 1
ATOM 2369 N N . PHE A 1 308 ? 17.809 1.442 5.917 1.00 91.56 308 PHE A N 1
ATOM 2370 C CA . PHE A 1 308 ? 17.430 2.408 6.949 1.00 91.56 308 PHE A CA 1
ATOM 2371 C C . PHE A 1 308 ? 15.926 2.370 7.247 1.00 91.56 308 PHE A C 1
ATOM 2373 O O . PHE A 1 308 ? 15.539 2.425 8.413 1.00 91.56 308 PHE A O 1
ATOM 2380 N N . SER A 1 309 ? 15.075 2.189 6.229 1.00 91.31 309 SER A N 1
ATOM 2381 C CA . SER A 1 309 ? 13.625 2.017 6.424 1.00 91.31 309 SER A CA 1
ATOM 2382 C C . SER A 1 309 ? 13.310 0.826 7.332 1.00 91.31 309 SER A C 1
ATOM 2384 O O . SER A 1 309 ? 12.544 0.959 8.284 1.00 91.31 309 SER A O 1
ATOM 2386 N N . ILE A 1 310 ? 13.911 -0.335 7.058 1.00 93.19 310 ILE A N 1
ATOM 2387 C CA . ILE A 1 310 ? 13.749 -1.568 7.833 1.00 93.19 310 ILE A CA 1
ATOM 2388 C C . ILE A 1 310 ? 14.275 -1.334 9.246 1.00 93.19 310 ILE A C 1
ATOM 2390 O O . ILE A 1 310 ? 13.544 -1.564 10.208 1.00 93.19 310 ILE A O 1
ATOM 2394 N N . LEU A 1 311 ? 15.495 -0.818 9.386 1.00 92.38 311 LEU A N 1
ATOM 2395 C CA . LEU A 1 311 ? 16.106 -0.554 10.684 1.00 92.38 311 LEU A CA 1
ATOM 2396 C C . LEU A 1 311 ? 15.200 0.329 11.555 1.00 92.38 311 LEU A C 1
ATOM 2398 O O . LEU A 1 311 ? 14.867 -0.039 12.684 1.00 92.38 311 LEU A O 1
ATOM 2402 N N . PHE A 1 312 ? 14.723 1.450 11.011 1.00 89.25 312 PHE A N 1
ATOM 2403 C CA . PHE A 1 312 ? 13.860 2.367 11.746 1.00 89.25 312 PHE A CA 1
ATOM 2404 C C . PHE A 1 312 ? 12.481 1.763 12.044 1.00 89.25 312 PHE A C 1
ATOM 2406 O O . PHE A 1 312 ? 12.003 1.847 13.181 1.00 89.25 312 PHE A O 1
ATOM 2413 N N . CYS A 1 313 ? 11.857 1.095 11.071 1.00 88.31 313 CYS A N 1
ATOM 2414 C CA . CYS A 1 313 ? 10.546 0.469 11.246 1.00 88.31 313 CYS A CA 1
ATOM 2415 C C . CYS A 1 313 ? 10.560 -0.657 12.285 1.00 88.31 313 CYS A C 1
ATOM 2417 O O . CYS A 1 313 ? 9.603 -0.811 13.046 1.00 88.31 313 CYS A O 1
ATOM 2419 N N . TRP A 1 314 ? 11.611 -1.473 12.317 1.00 88.94 314 TRP A N 1
ATOM 2420 C CA . TRP A 1 314 ? 11.674 -2.629 13.206 1.00 88.94 314 TRP A CA 1
ATOM 2421 C C . TRP A 1 314 ? 12.053 -2.246 14.638 1.00 88.94 314 TRP A C 1
ATOM 2423 O O . TRP A 1 314 ? 11.469 -2.811 15.569 1.00 88.94 314 TRP A O 1
ATOM 2433 N N . LEU A 1 315 ? 12.938 -1.258 14.811 1.00 88.06 315 LEU A N 1
ATOM 2434 C CA . LEU A 1 315 ? 13.407 -0.809 16.125 1.00 88.06 315 LEU A CA 1
ATOM 2435 C C . LEU A 1 315 ? 12.470 0.195 16.806 1.00 88.06 315 LEU A C 1
ATOM 2437 O O . LEU A 1 315 ? 12.220 0.070 18.002 1.00 88.06 315 LEU A O 1
ATOM 2441 N N . TYR A 1 316 ? 11.938 1.179 16.074 1.00 86.38 316 TYR A N 1
ATOM 2442 C CA . TYR A 1 316 ? 11.284 2.341 16.695 1.00 86.38 316 TYR A CA 1
ATOM 2443 C C . TYR A 1 316 ? 9.779 2.445 16.441 1.00 86.38 316 TYR A C 1
ATOM 2445 O O . TYR A 1 316 ? 9.104 3.189 17.151 1.00 86.38 316 TYR A O 1
ATOM 2453 N N . LEU A 1 317 ? 9.223 1.733 15.453 1.00 87.00 317 LEU A N 1
ATOM 2454 C CA . LEU A 1 317 ? 7.790 1.819 15.161 1.00 87.00 317 LEU A CA 1
ATOM 2455 C C . LEU A 1 317 ? 6.991 1.022 16.210 1.00 87.00 317 LEU A C 1
ATOM 2457 O O . LEU A 1 317 ? 7.131 -0.206 16.259 1.00 87.00 317 LEU A O 1
ATOM 2461 N N . PRO A 1 318 ? 6.146 1.663 17.039 1.00 86.25 318 PRO A N 1
ATOM 2462 C CA . PRO A 1 318 ? 5.411 0.968 18.089 1.00 86.25 318 PRO A CA 1
ATOM 2463 C C . PRO A 1 318 ? 4.369 0.014 17.494 1.00 86.25 318 PRO A C 1
ATOM 2465 O O . PRO A 1 318 ? 3.820 0.239 16.410 1.00 86.25 318 PRO A O 1
ATOM 2468 N N . LYS A 1 319 ? 4.090 -1.081 18.209 1.00 84.88 319 LYS A N 1
ATOM 2469 C CA . LYS A 1 319 ? 3.066 -2.051 17.804 1.00 84.88 319 LYS A CA 1
ATOM 2470 C C . LYS A 1 319 ? 1.679 -1.451 18.027 1.00 84.88 319 LYS A C 1
ATOM 2472 O O . LYS A 1 319 ? 1.309 -1.164 19.161 1.00 84.88 319 LYS A O 1
ATOM 2477 N N . VAL A 1 320 ? 0.915 -1.300 16.949 1.00 83.75 320 VAL A N 1
ATOM 2478 C CA . VAL A 1 320 ? -0.496 -0.908 17.016 1.00 83.75 320 VAL A CA 1
ATOM 2479 C C . VAL A 1 320 ? -1.356 -2.144 17.352 1.00 83.75 320 VAL A C 1
ATOM 2481 O O . VAL A 1 320 ? -1.140 -3.201 16.745 1.00 83.75 320 VAL A O 1
ATOM 2484 N N . PRO A 1 321 ? -2.306 -2.046 18.304 1.00 74.88 321 PRO A N 1
ATOM 2485 C CA . PRO A 1 321 ? -3.257 -3.106 18.628 1.00 74.88 321 PRO A CA 1
ATOM 2486 C C . PRO A 1 321 ? -4.060 -3.550 17.405 1.00 74.88 321 PRO A C 1
ATOM 2488 O O . PRO A 1 321 ? -4.276 -2.789 16.465 1.00 74.88 321 PRO A O 1
ATOM 2491 N N . ARG A 1 322 ? -4.523 -4.800 17.421 1.00 78.19 322 ARG A N 1
ATOM 2492 C CA . ARG A 1 322 ? -5.318 -5.390 16.335 1.00 78.19 322 ARG A CA 1
ATOM 2493 C C . ARG A 1 322 ? -6.797 -5.312 16.671 1.00 78.19 322 ARG A C 1
ATOM 2495 O O . ARG A 1 322 ? -7.175 -5.599 17.807 1.00 78.19 322 ARG A O 1
ATOM 2502 N N . PHE A 1 323 ? -7.638 -5.029 15.682 1.00 66.81 323 PHE A N 1
ATOM 2503 C CA . PHE A 1 323 ? -9.078 -5.173 15.860 1.00 66.81 323 PHE A CA 1
ATOM 2504 C C . PHE A 1 323 ? -9.466 -6.653 15.706 1.00 66.81 323 PHE A C 1
ATOM 2506 O O . PHE A 1 323 ? -9.419 -7.206 14.606 1.00 66.81 323 PHE A O 1
ATOM 2513 N N . LYS A 1 324 ? -9.810 -7.325 16.814 1.00 60.41 324 LYS A N 1
ATOM 2514 C CA . LYS A 1 324 ? -10.003 -8.790 16.859 1.00 60.41 324 LYS A CA 1
ATOM 2515 C C . LYS A 1 324 ? -11.249 -9.312 16.121 1.00 60.41 324 LYS A C 1
ATOM 2517 O O . LYS A 1 324 ? -11.318 -10.510 15.871 1.00 60.41 324 LYS A O 1
ATOM 2522 N N . GLU A 1 325 ? -12.205 -8.462 15.742 1.00 57.03 325 GLU A N 1
ATOM 2523 C CA . GLU A 1 325 ? -13.569 -8.919 15.416 1.00 57.03 325 GLU A CA 1
ATOM 2524 C C . GLU A 1 325 ? -14.009 -8.907 13.939 1.00 57.03 325 GLU A C 1
ATOM 2526 O O . GLU A 1 325 ? -15.152 -9.243 13.635 1.00 57.03 325 GLU A O 1
ATOM 2531 N N . SER A 1 326 ? -13.142 -8.609 12.969 1.00 57.59 326 SER A N 1
ATOM 2532 C CA . SER A 1 326 ? -13.561 -8.688 11.558 1.00 57.59 326 SER A CA 1
ATOM 2533 C C . SER A 1 326 ? -13.308 -10.082 10.978 1.00 57.59 326 SER A C 1
ATOM 2535 O O . SER A 1 326 ? -12.154 -10.464 10.758 1.00 57.59 326 SER A O 1
ATOM 2537 N N . LYS A 1 327 ? -14.374 -10.816 10.618 1.00 69.38 327 LYS A N 1
ATOM 2538 C CA . LYS A 1 327 ? -14.256 -11.834 9.558 1.00 69.38 327 LYS A CA 1
ATOM 2539 C C . LYS A 1 327 ? -13.728 -11.133 8.299 1.00 69.38 327 LYS A C 1
ATOM 2541 O O . LYS A 1 327 ? -14.068 -9.977 8.047 1.00 69.38 327 LYS A O 1
ATOM 2546 N N . PHE A 1 328 ? -12.830 -11.788 7.569 1.00 74.56 328 PHE A N 1
ATOM 2547 C CA . PHE A 1 328 ? -12.240 -11.219 6.359 1.00 74.56 328 PHE A CA 1
ATOM 2548 C C . PHE A 1 328 ? -13.128 -11.538 5.163 1.00 74.56 328 PHE A C 1
ATOM 2550 O O . PHE A 1 328 ? -13.512 -12.692 4.973 1.00 74.56 328 PHE A O 1
ATOM 2557 N N . ASP A 1 329 ? -13.465 -10.518 4.380 1.00 83.62 329 ASP A N 1
ATOM 2558 C CA . ASP A 1 329 ? -14.270 -10.682 3.176 1.00 83.62 329 ASP A CA 1
ATOM 2559 C C . ASP A 1 329 ? -13.386 -11.139 2.011 1.00 83.62 329 ASP A C 1
ATOM 2561 O O . ASP A 1 329 ? -12.865 -10.336 1.235 1.00 83.62 329 ASP A O 1
ATOM 2565 N N . TYR A 1 330 ? -13.172 -12.453 1.923 1.00 86.50 330 TYR A N 1
ATOM 2566 C CA . TYR A 1 330 ? -12.402 -13.069 0.841 1.00 86.50 330 TYR A CA 1
ATOM 2567 C C . TYR A 1 330 ? -13.069 -12.864 -0.522 1.00 86.50 330 TYR A C 1
ATOM 2569 O O . TYR A 1 330 ? -12.371 -12.635 -1.505 1.00 86.50 330 TYR A O 1
ATOM 2577 N N . VAL A 1 331 ? -14.405 -12.905 -0.579 1.00 88.38 331 VAL A N 1
ATOM 2578 C CA . VAL A 1 331 ? -15.162 -12.771 -1.832 1.00 88.38 331 VAL A CA 1
ATOM 2579 C C . VAL A 1 331 ? -15.037 -11.350 -2.362 1.00 88.38 331 VAL A C 1
ATOM 2581 O O . VAL A 1 331 ? -14.606 -11.168 -3.497 1.00 88.38 331 VAL A O 1
ATOM 2584 N N . GLY A 1 332 ? -15.316 -10.348 -1.526 1.00 86.06 332 GLY A N 1
ATOM 2585 C CA . GLY A 1 332 ? -15.138 -8.940 -1.872 1.00 86.06 332 GLY A CA 1
ATOM 2586 C C . GLY A 1 332 ? -13.693 -8.631 -2.264 1.00 86.06 332 GLY A C 1
ATOM 2587 O O . GLY A 1 332 ? -13.467 -7.918 -3.238 1.00 86.06 332 GLY A O 1
ATOM 2588 N N . THR A 1 333 ? -12.718 -9.235 -1.571 1.00 88.19 333 THR A N 1
ATOM 2589 C CA . THR A 1 333 ? -11.280 -9.054 -1.837 1.00 88.19 333 THR A CA 1
ATOM 2590 C C . THR A 1 333 ? -10.890 -9.594 -3.209 1.00 88.19 333 THR A C 1
ATOM 2592 O O . THR A 1 333 ? -10.227 -8.900 -3.974 1.00 88.19 333 THR A O 1
ATOM 2595 N N . ILE A 1 334 ? -11.304 -10.818 -3.543 1.00 91.38 334 ILE A N 1
ATOM 2596 C CA . ILE A 1 334 ? -11.023 -11.420 -4.852 1.00 91.38 334 ILE A CA 1
ATOM 2597 C C . ILE A 1 334 ? -11.749 -10.643 -5.948 1.00 91.38 334 ILE A C 1
ATOM 2599 O O . ILE A 1 334 ? -11.163 -10.369 -6.991 1.00 91.38 334 ILE A O 1
ATOM 2603 N N . LEU A 1 335 ? -12.996 -10.242 -5.703 1.00 91.88 335 LEU A N 1
ATOM 2604 C CA . LEU A 1 335 ? -13.805 -9.527 -6.678 1.00 91.88 335 LEU A CA 1
ATOM 2605 C C . LEU A 1 335 ? -13.185 -8.174 -7.036 1.00 91.88 335 LEU A C 1
ATOM 2607 O O . LEU A 1 335 ? -13.011 -7.899 -8.221 1.00 91.88 335 LEU A O 1
ATOM 2611 N N . ILE A 1 336 ? -12.782 -7.359 -6.053 1.00 90.25 336 ILE A N 1
ATOM 2612 C CA . ILE A 1 336 ? -12.125 -6.073 -6.337 1.00 90.25 336 ILE A CA 1
ATOM 2613 C C . ILE A 1 336 ? -10.758 -6.267 -6.998 1.00 90.25 336 ILE A C 1
ATOM 2615 O O . ILE A 1 336 ? -10.438 -5.558 -7.950 1.00 90.25 336 ILE A O 1
ATOM 2619 N N . LEU A 1 337 ? -9.984 -7.258 -6.548 1.00 91.06 337 LEU A N 1
ATOM 2620 C CA . LEU A 1 337 ? -8.660 -7.558 -7.086 1.00 91.06 337 LEU A CA 1
ATOM 2621 C C . LEU A 1 337 ? -8.756 -7.956 -8.563 1.00 91.06 337 LEU A C 1
ATOM 2623 O O . LEU A 1 337 ? -8.111 -7.340 -9.405 1.00 91.06 337 LEU A O 1
ATOM 2627 N N . VAL A 1 338 ? -9.605 -8.931 -8.897 1.00 92.56 338 VAL A N 1
ATOM 2628 C CA . VAL A 1 338 ? -9.800 -9.387 -10.282 1.00 92.56 338 VAL A CA 1
ATOM 2629 C C . VAL A 1 338 ? -10.371 -8.267 -11.146 1.00 92.56 338 VAL A C 1
ATOM 2631 O O . VAL A 1 338 ? -9.901 -8.068 -12.263 1.00 92.56 338 VAL A O 1
ATOM 2634 N N . SER A 1 339 ? -11.331 -7.495 -10.633 1.00 92.25 339 SER A N 1
ATOM 2635 C CA . SER A 1 339 ? -11.943 -6.402 -11.396 1.00 92.25 339 SER A CA 1
ATOM 2636 C C . SER A 1 339 ? -10.934 -5.315 -11.757 1.00 92.25 339 SER A C 1
ATOM 2638 O O . SER A 1 339 ? -10.922 -4.853 -12.895 1.00 92.25 339 SER A O 1
ATOM 2640 N N . LEU A 1 340 ? -10.060 -4.932 -10.819 1.00 89.81 340 LEU A N 1
ATOM 2641 C CA . LEU A 1 340 ? -9.011 -3.941 -11.063 1.00 89.81 340 LEU A CA 1
ATOM 2642 C C . LEU A 1 340 ? -7.945 -4.467 -12.027 1.00 89.81 340 LE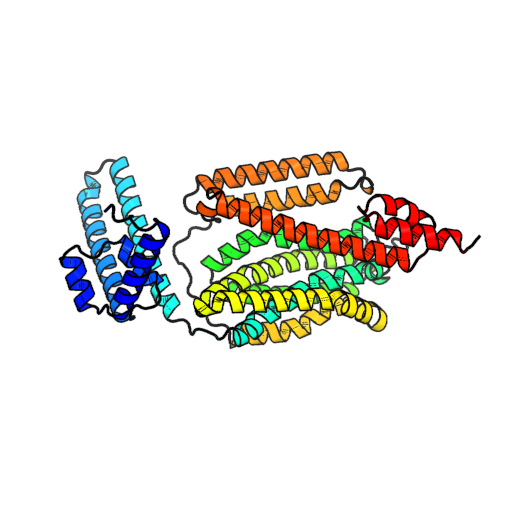U A C 1
ATOM 2644 O O . LEU A 1 340 ? -7.581 -3.740 -12.950 1.00 89.81 340 LEU A O 1
ATOM 2648 N N . ILE A 1 341 ? -7.507 -5.723 -11.883 1.00 89.69 341 ILE A N 1
ATOM 2649 C CA . ILE A 1 341 ? -6.577 -6.344 -12.838 1.00 89.69 341 ILE A CA 1
ATOM 2650 C C . ILE A 1 341 ? -7.185 -6.331 -14.240 1.00 89.69 341 ILE A C 1
ATOM 2652 O O . ILE A 1 341 ? -6.575 -5.804 -15.163 1.00 89.69 341 ILE A O 1
ATOM 2656 N N . VAL A 1 342 ? -8.398 -6.858 -14.404 1.00 90.50 342 VAL A N 1
ATOM 2657 C CA . VAL A 1 342 ? -9.068 -6.959 -15.709 1.00 90.50 342 VAL A CA 1
ATOM 2658 C C . VAL A 1 342 ? -9.305 -5.575 -16.322 1.00 90.50 342 VAL A C 1
ATOM 2660 O O . VAL A 1 342 ? -9.041 -5.380 -17.508 1.00 90.50 342 VAL A O 1
ATOM 2663 N N . MET A 1 343 ? -9.711 -4.590 -15.514 1.00 90.12 343 MET A N 1
ATOM 2664 C CA . MET A 1 343 ? -9.906 -3.212 -15.968 1.00 90.12 343 MET A CA 1
ATOM 2665 C C . MET A 1 343 ? -8.601 -2.577 -16.465 1.00 90.12 343 MET A C 1
ATOM 2667 O O . MET A 1 343 ? -8.573 -2.012 -17.560 1.00 90.12 343 MET A O 1
ATOM 2671 N N . ILE A 1 344 ? -7.524 -2.655 -15.675 1.00 84.56 344 ILE A N 1
ATOM 2672 C CA . ILE A 1 344 ? -6.240 -2.029 -16.022 1.00 84.56 344 ILE A CA 1
ATOM 2673 C C . ILE A 1 344 ? -5.604 -2.750 -17.216 1.00 84.56 344 ILE A C 1
ATOM 2675 O O . ILE A 1 344 ? -5.140 -2.091 -18.141 1.00 84.56 344 ILE A O 1
ATOM 2679 N N . MET A 1 345 ? -5.668 -4.083 -17.261 1.00 82.38 345 MET A N 1
ATOM 2680 C CA . MET A 1 345 ? -5.220 -4.869 -18.416 1.00 82.38 345 MET A CA 1
ATOM 2681 C C . MET A 1 345 ? -5.971 -4.465 -19.688 1.00 82.38 345 MET A C 1
ATOM 2683 O O . MET A 1 345 ? -5.353 -4.309 -20.738 1.00 82.38 345 MET A O 1
ATOM 2687 N N . GLY A 1 346 ? -7.284 -4.227 -19.594 1.00 84.44 346 GLY A N 1
ATOM 2688 C CA . GLY A 1 346 ? -8.075 -3.690 -20.699 1.00 84.44 346 GLY A CA 1
ATOM 2689 C C . GLY A 1 346 ? -7.502 -2.381 -21.238 1.00 84.44 346 GLY A C 1
ATOM 2690 O O . GLY A 1 346 ? -7.244 -2.279 -22.437 1.00 84.44 346 GLY A O 1
ATOM 2691 N N . LEU A 1 347 ? -7.194 -1.425 -20.354 1.00 81.81 347 LEU A N 1
ATOM 2692 C CA . LEU A 1 347 ? -6.555 -0.155 -20.729 1.00 81.81 347 LEU A CA 1
ATOM 2693 C C . LEU A 1 347 ? -5.196 -0.351 -21.414 1.00 81.81 347 LEU A C 1
ATOM 2695 O O . LEU A 1 347 ? -4.892 0.366 -22.365 1.00 81.81 347 LEU A O 1
ATOM 2699 N N . THR A 1 348 ? -4.405 -1.338 -20.992 1.00 77.31 348 THR A N 1
ATOM 2700 C CA . THR A 1 348 ? -3.093 -1.647 -21.586 1.00 77.31 348 THR A CA 1
ATOM 2701 C C . THR A 1 348 ? -3.183 -2.181 -23.024 1.00 77.31 348 THR A C 1
ATOM 2703 O O . THR A 1 348 ? -2.224 -2.014 -23.785 1.00 77.31 348 THR A O 1
ATOM 2706 N N . PHE A 1 349 ? -4.303 -2.797 -23.427 1.00 76.06 349 PHE A N 1
ATOM 2707 C CA . PHE A 1 349 ? -4.519 -3.348 -24.780 1.00 76.06 349 PHE A CA 1
ATOM 2708 C C . PHE A 1 349 ? -5.288 -2.420 -25.736 1.00 76.06 349 PHE A C 1
ATOM 2710 O O . PHE A 1 349 ? -5.337 -2.694 -26.934 1.00 76.06 349 PHE A O 1
ATOM 2717 N N . ILE A 1 350 ? -5.862 -1.319 -25.237 1.00 74.81 350 ILE A N 1
ATOM 2718 C CA . ILE A 1 350 ? -6.557 -0.306 -26.053 1.00 74.81 350 ILE A CA 1
ATOM 2719 C C . ILE A 1 350 ? -5.647 0.455 -27.040 1.00 74.81 350 ILE A C 1
ATOM 2721 O O . ILE A 1 350 ? -6.163 0.832 -28.095 1.00 74.81 350 ILE A O 1
ATOM 2725 N N . PRO A 1 351 ? -4.345 0.716 -26.781 1.00 73.00 351 PRO A N 1
ATOM 2726 C CA . PRO A 1 351 ? -3.509 1.438 -27.734 1.00 73.00 351 PRO A CA 1
ATOM 2727 C C . PRO A 1 351 ? -3.517 0.784 -29.130 1.00 73.00 351 PRO A C 1
ATOM 2729 O O . PRO A 1 351 ? -3.321 -0.431 -29.233 1.00 73.00 351 PRO A O 1
ATOM 2732 N N . PRO A 1 352 ? -3.719 1.568 -30.210 1.00 59.28 352 PRO A N 1
ATOM 2733 C CA . PRO A 1 352 ? -3.952 1.043 -31.561 1.00 59.28 352 PRO A CA 1
ATOM 2734 C C . PRO A 1 352 ? -2.778 0.217 -32.099 1.00 59.28 352 PRO A C 1
ATOM 2736 O O . PRO A 1 352 ? -2.973 -0.700 -32.888 1.00 59.28 352 PRO A O 1
ATOM 2739 N N . GLU A 1 353 ? -1.573 0.479 -31.600 1.00 63.22 353 GLU A N 1
ATOM 2740 C CA . GLU A 1 353 ? -0.326 -0.207 -31.949 1.00 63.22 353 GLU A CA 1
ATOM 2741 C C . GLU A 1 353 ? -0.335 -1.711 -31.617 1.00 63.22 353 GLU A C 1
ATOM 2743 O O . GLU A 1 353 ? 0.464 -2.471 -32.158 1.00 63.22 353 GLU A O 1
ATOM 2748 N N . LYS A 1 354 ? -1.238 -2.164 -30.733 1.00 63.91 354 LYS A N 1
ATOM 2749 C CA . LYS A 1 354 ? -1.295 -3.557 -30.260 1.00 63.91 354 LYS A CA 1
ATOM 2750 C C . LYS A 1 354 ? -2.278 -4.442 -31.036 1.00 63.91 354 LYS A C 1
ATOM 2752 O O . LYS A 1 354 ? -2.398 -5.615 -30.697 1.00 63.91 354 LYS A O 1
ATOM 2757 N N . ASN A 1 355 ? -2.997 -3.910 -32.037 1.00 70.25 355 ASN A N 1
ATOM 2758 C CA . ASN A 1 355 ? -4.019 -4.631 -32.825 1.00 70.25 355 ASN A CA 1
ATOM 2759 C C . ASN A 1 355 ? -5.056 -5.412 -31.979 1.00 70.25 355 ASN A C 1
ATOM 2761 O O . ASN A 1 355 ? -5.673 -6.362 -32.453 1.00 70.25 355 ASN A O 1
ATOM 2765 N N . ALA A 1 356 ? -5.270 -5.010 -30.721 1.00 78.69 356 ALA A N 1
ATOM 2766 C CA . ALA A 1 356 ? -6.088 -5.727 -29.739 1.00 78.69 356 ALA A CA 1
ATOM 2767 C C . ALA A 1 356 ? -7.157 -4.830 -29.092 1.00 78.69 356 ALA A C 1
ATOM 2769 O O . ALA A 1 356 ? -7.672 -5.141 -28.019 1.00 78.69 356 ALA A O 1
ATOM 2770 N N . VAL A 1 357 ? -7.523 -3.725 -29.753 1.00 83.38 357 VAL A N 1
ATOM 2771 C CA . VAL A 1 357 ? -8.424 -2.697 -29.206 1.00 83.38 357 VAL A CA 1
ATOM 2772 C C . VAL A 1 357 ? -9.763 -3.290 -28.765 1.00 83.38 357 VAL A C 1
ATOM 2774 O O . VAL A 1 357 ? -10.232 -2.991 -27.671 1.00 83.38 357 VAL A O 1
ATOM 2777 N N . ALA A 1 358 ? -10.354 -4.179 -29.571 1.00 86.62 358 ALA A N 1
ATOM 2778 C CA . ALA A 1 358 ? -11.616 -4.838 -29.234 1.00 86.62 358 ALA A CA 1
ATOM 2779 C C . ALA A 1 358 ? -11.511 -5.663 -27.939 1.00 86.62 358 ALA A C 1
ATOM 2781 O O . ALA A 1 358 ? -12.363 -5.541 -27.062 1.00 86.62 358 ALA A O 1
ATOM 2782 N N . MET A 1 359 ? -10.433 -6.442 -27.783 1.00 87.12 359 MET A N 1
ATOM 2783 C CA . MET A 1 359 ? -10.156 -7.189 -26.552 1.00 87.12 359 MET A CA 1
ATOM 2784 C C . MET A 1 359 ? -9.951 -6.237 -25.367 1.00 87.12 359 MET A C 1
ATOM 2786 O O . MET A 1 359 ? -10.522 -6.453 -24.300 1.00 87.12 359 MET A O 1
ATOM 2790 N N . GLY A 1 360 ? -9.193 -5.154 -25.561 1.00 87.00 360 GLY A N 1
ATOM 2791 C CA . GLY A 1 360 ? -8.963 -4.133 -24.539 1.00 87.00 360 GLY A CA 1
ATOM 2792 C C . GLY A 1 360 ? -10.258 -3.488 -24.043 1.00 87.00 360 GLY A C 1
ATOM 2793 O O . GLY A 1 360 ? -10.475 -3.393 -22.836 1.00 87.00 360 GLY A O 1
ATOM 2794 N N . VAL A 1 361 ? -11.163 -3.123 -24.956 1.00 89.25 361 VAL A N 1
ATOM 2795 C CA . VAL A 1 361 ? -12.485 -2.566 -24.621 1.00 89.25 361 VAL A CA 1
ATOM 2796 C C . VAL A 1 361 ? -13.346 -3.586 -23.874 1.00 89.25 361 VAL A C 1
ATOM 2798 O O . VAL A 1 361 ? -13.957 -3.235 -22.866 1.00 89.25 361 VAL A O 1
ATOM 2801 N N . VAL A 1 362 ? -13.375 -4.848 -24.313 1.00 92.19 362 VAL A N 1
ATOM 2802 C CA . VAL A 1 362 ? -14.136 -5.912 -23.633 1.00 92.19 362 VAL A CA 1
ATOM 2803 C C . VAL A 1 362 ? -13.626 -6.126 -22.209 1.00 92.19 362 VAL A C 1
ATOM 2805 O O . VAL A 1 362 ? -14.423 -6.119 -21.273 1.00 92.19 362 VAL A O 1
ATOM 2808 N N . LEU A 1 363 ? -12.311 -6.253 -22.020 1.00 91.00 363 LEU A N 1
ATOM 2809 C CA . LEU A 1 363 ? -11.701 -6.392 -20.695 1.00 91.00 363 LEU A CA 1
ATOM 2810 C C . LEU A 1 363 ? -11.976 -5.165 -19.820 1.00 91.00 363 LEU A C 1
ATOM 2812 O O . LEU A 1 363 ? -12.336 -5.306 -18.656 1.00 91.00 363 LEU A O 1
ATOM 2816 N N . PHE A 1 364 ? -11.895 -3.960 -20.380 1.00 90.69 364 PHE A N 1
ATOM 2817 C CA . PHE A 1 364 ? -12.200 -2.738 -19.644 1.00 90.69 364 PHE A CA 1
ATOM 2818 C C . PHE A 1 364 ? -13.656 -2.708 -19.149 1.00 90.69 364 PHE A C 1
ATOM 2820 O O . PHE A 1 364 ? -13.906 -2.454 -17.968 1.00 90.69 364 PHE A O 1
ATOM 2827 N N . LEU A 1 365 ? -14.617 -3.036 -20.018 1.00 93.44 365 LEU A N 1
ATOM 2828 C CA . LEU A 1 365 ? -16.037 -3.108 -19.660 1.00 93.44 365 LEU A CA 1
ATOM 2829 C C . LEU A 1 365 ? -16.328 -4.230 -18.653 1.00 93.44 365 LEU A C 1
ATOM 2831 O O . LEU A 1 365 ? -17.109 -4.022 -17.723 1.00 93.44 365 LEU A O 1
ATOM 2835 N N . LEU A 1 366 ? -15.677 -5.390 -18.787 1.00 94.00 366 LEU A N 1
ATOM 2836 C CA . LEU A 1 366 ? -15.756 -6.476 -17.805 1.00 94.00 366 LEU A CA 1
ATOM 2837 C C . LEU A 1 366 ? -15.217 -6.041 -16.440 1.00 94.00 366 LEU A C 1
ATOM 2839 O O . LEU A 1 366 ? -15.835 -6.332 -15.417 1.00 94.00 366 LEU A O 1
ATOM 2843 N N . GLY A 1 367 ? -14.111 -5.297 -16.417 1.00 92.12 367 GLY A N 1
ATOM 2844 C CA . GLY A 1 367 ? -13.549 -4.716 -15.203 1.00 92.12 367 GLY A CA 1
ATOM 2845 C C . GLY A 1 367 ? -14.514 -3.745 -14.519 1.00 92.12 367 GLY A C 1
ATOM 2846 O O . GLY A 1 367 ? -14.744 -3.854 -13.315 1.00 92.12 367 GLY A O 1
ATOM 2847 N N . ILE A 1 368 ? -15.165 -2.859 -15.285 1.00 92.81 368 ILE A N 1
ATOM 2848 C CA . ILE A 1 368 ? -16.227 -1.976 -14.769 1.00 92.81 368 ILE A CA 1
ATOM 2849 C C . ILE A 1 368 ? -17.389 -2.799 -14.203 1.00 92.81 368 ILE A C 1
ATOM 2851 O O . ILE A 1 368 ? -17.844 -2.530 -13.090 1.00 92.81 368 ILE A O 1
ATOM 2855 N N . GLY A 1 369 ? -17.853 -3.816 -14.933 1.00 93.62 369 GLY A N 1
ATOM 2856 C CA . GLY A 1 369 ? -18.912 -4.717 -14.473 1.00 93.62 369 GLY A CA 1
ATOM 2857 C C . GLY A 1 369 ? -18.553 -5.415 -13.159 1.00 93.62 369 GLY A C 1
ATOM 2858 O O . GLY A 1 369 ? -19.380 -5.487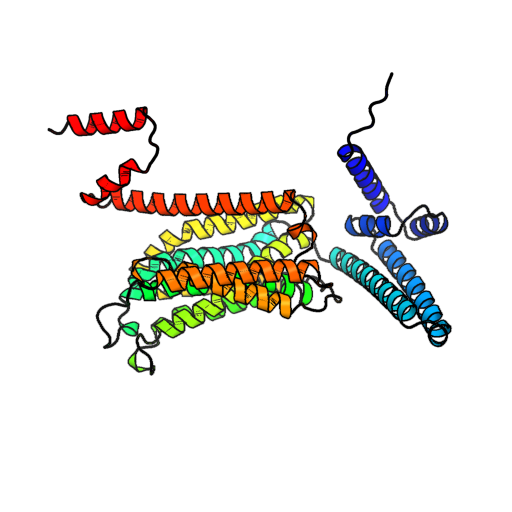 -12.249 1.00 93.62 369 GLY A O 1
ATOM 2859 N N . GLY A 1 370 ? -17.301 -5.849 -13.017 1.00 92.69 370 GLY A N 1
ATOM 2860 C CA . GLY A 1 370 ? -16.771 -6.431 -11.789 1.00 92.69 370 GLY A CA 1
ATOM 2861 C C . GLY A 1 370 ? -16.729 -5.443 -10.618 1.00 92.69 370 GLY A C 1
ATOM 2862 O O . GLY A 1 370 ? -17.167 -5.786 -9.519 1.00 92.69 370 GLY A O 1
ATOM 2863 N N . ILE A 1 371 ? -16.311 -4.190 -10.847 1.00 90.81 371 ILE A N 1
ATOM 2864 C CA . ILE A 1 371 ? -16.343 -3.124 -9.826 1.00 90.81 371 ILE A CA 1
ATOM 2865 C C . ILE A 1 371 ? -17.784 -2.840 -9.387 1.00 90.81 371 ILE A C 1
ATOM 2867 O O . ILE A 1 371 ? -18.053 -2.711 -8.193 1.00 90.81 371 ILE A O 1
ATOM 2871 N N . VAL A 1 372 ? -18.728 -2.776 -10.328 1.00 91.69 372 VAL A N 1
ATOM 2872 C CA . VAL A 1 372 ? -20.156 -2.606 -10.022 1.00 91.69 372 VAL A CA 1
ATOM 2873 C C . VAL A 1 372 ? -20.669 -3.784 -9.187 1.00 91.69 372 VAL A C 1
ATOM 2875 O O . VAL A 1 372 ? -21.331 -3.576 -8.168 1.00 91.69 372 VAL A O 1
ATOM 2878 N N . GLY A 1 373 ? -20.303 -5.014 -9.557 1.00 91.25 373 GLY A N 1
ATOM 2879 C CA . GLY A 1 373 ? -20.584 -6.218 -8.774 1.00 91.25 373 GLY A CA 1
ATOM 2880 C C . GLY A 1 373 ? -20.012 -6.143 -7.355 1.00 91.25 373 GLY A C 1
ATOM 2881 O O . GLY A 1 373 ? -20.718 -6.453 -6.394 1.00 91.25 373 GLY A O 1
ATOM 2882 N N . PHE A 1 374 ? -18.777 -5.659 -7.209 1.00 90.25 374 PHE A N 1
ATOM 2883 C CA . PHE A 1 374 ? -18.137 -5.428 -5.914 1.00 90.25 374 PHE A CA 1
ATOM 2884 C C . PHE A 1 374 ? -18.908 -4.416 -5.070 1.00 90.25 374 PHE A C 1
ATOM 2886 O O . PHE A 1 374 ? -19.198 -4.698 -3.911 1.00 90.25 374 PHE A O 1
ATOM 2893 N N . VAL A 1 375 ? -19.332 -3.287 -5.641 1.00 88.88 375 VAL A N 1
ATOM 2894 C CA . VAL A 1 375 ? -20.143 -2.297 -4.916 1.00 88.88 375 VAL A CA 1
ATOM 2895 C C . VAL A 1 375 ? -21.456 -2.916 -4.425 1.00 88.88 375 VAL A C 1
ATOM 2897 O O . VAL A 1 375 ? -21.838 -2.709 -3.273 1.00 88.88 375 VAL A O 1
ATOM 2900 N N . PHE A 1 376 ? -22.143 -3.717 -5.244 1.00 89.69 376 PHE A N 1
ATOM 2901 C CA . PHE A 1 376 ? -23.377 -4.389 -4.819 1.00 89.69 376 PHE A CA 1
ATOM 2902 C C . PHE A 1 376 ? -23.156 -5.441 -3.730 1.00 89.69 376 PHE A C 1
ATOM 2904 O O . PHE A 1 376 ? -23.988 -5.548 -2.822 1.00 89.69 376 PHE A O 1
ATOM 2911 N N . TRP A 1 377 ? -22.065 -6.204 -3.815 1.00 88.81 377 TRP A N 1
ATOM 2912 C CA . TRP A 1 377 ? -21.655 -7.147 -2.775 1.00 88.81 377 TRP A CA 1
ATOM 2913 C C . TRP A 1 377 ? -21.409 -6.412 -1.456 1.00 88.81 377 TRP A C 1
ATOM 2915 O O . TRP A 1 377 ? -22.015 -6.731 -0.433 1.00 88.81 377 TRP A O 1
ATOM 2925 N N . GLU A 1 378 ? -20.618 -5.347 -1.513 1.00 86.31 378 GLU A N 1
ATOM 2926 C CA . GLU A 1 378 ? -20.181 -4.573 -0.357 1.00 86.31 378 GLU A CA 1
ATOM 2927 C C . GLU A 1 378 ? -21.328 -3.842 0.349 1.00 86.31 378 GLU A C 1
ATOM 2929 O O . GLU A 1 378 ? -21.358 -3.711 1.573 1.00 86.31 378 GLU A O 1
ATOM 2934 N N . LEU A 1 379 ? -22.332 -3.396 -0.410 1.00 84.81 379 LEU A N 1
ATOM 2935 C CA . LEU A 1 379 ? -23.532 -2.772 0.148 1.00 84.81 379 LEU A CA 1
ATOM 2936 C C . LEU A 1 379 ? -24.418 -3.751 0.934 1.00 84.81 379 LEU A C 1
ATOM 2938 O O . LEU A 1 379 ? -25.259 -3.286 1.714 1.00 84.81 379 LEU A O 1
ATOM 2942 N N . LYS A 1 380 ? -24.263 -5.063 0.712 1.00 82.06 380 LYS A N 1
ATOM 2943 C CA . LYS A 1 380 ? -25.039 -6.135 1.356 1.00 82.06 380 LYS A CA 1
ATOM 2944 C C . LYS A 1 380 ? -24.237 -6.897 2.414 1.00 82.06 380 LYS A C 1
ATOM 2946 O O . LYS A 1 380 ? -24.836 -7.397 3.364 1.00 82.06 380 LYS A O 1
ATOM 2951 N N . HIS A 1 381 ? -22.921 -7.013 2.252 1.00 77.69 381 HIS A N 1
ATOM 2952 C CA . HIS A 1 381 ? -22.089 -7.862 3.095 1.00 77.69 381 HIS A CA 1
ATOM 2953 C C . HIS A 1 381 ? -21.881 -7.250 4.500 1.00 77.69 381 HIS A C 1
ATOM 2955 O O . HIS A 1 381 ? -21.536 -6.072 4.620 1.00 77.69 381 HIS A O 1
ATOM 2961 N N . PRO A 1 382 ? -22.068 -8.021 5.592 1.00 66.00 382 PRO A N 1
ATOM 2962 C CA . PRO A 1 382 ? -21.972 -7.501 6.960 1.00 66.00 382 PRO A CA 1
ATOM 2963 C C . PRO A 1 382 ? -20.547 -7.095 7.371 1.00 66.00 382 PRO A C 1
ATOM 2965 O O . PRO A 1 382 ? -20.387 -6.276 8.273 1.00 66.00 382 PRO A O 1
ATOM 2968 N N . PHE A 1 383 ? -19.520 -7.634 6.706 1.00 69.81 383 PHE A N 1
ATOM 2969 C CA . PHE A 1 383 ? -18.104 -7.347 6.971 1.00 69.81 383 PHE A CA 1
ATOM 2970 C C . PHE A 1 383 ? -17.428 -6.707 5.757 1.00 69.81 383 PHE A C 1
ATOM 2972 O O . PHE A 1 383 ? -16.407 -7.200 5.285 1.00 69.81 383 PHE A O 1
ATOM 2979 N N . ALA A 1 384 ? -18.018 -5.630 5.243 1.00 74.19 384 ALA A N 1
ATOM 2980 C CA . ALA A 1 384 ? -17.459 -4.866 4.135 1.00 74.19 384 ALA A CA 1
ATOM 2981 C C . ALA A 1 384 ? -15.986 -4.454 4.382 1.00 74.19 384 ALA A C 1
ATOM 2983 O O . ALA A 1 384 ? -15.574 -4.074 5.492 1.00 74.19 384 ALA A O 1
ATOM 2984 N N . ILE A 1 385 ? -15.181 -4.538 3.329 1.00 77.06 385 ILE A N 1
ATOM 2985 C CA . ILE A 1 385 ? -13.811 -4.027 3.243 1.00 77.06 385 ILE A CA 1
ATOM 2986 C C . ILE A 1 385 ? -13.824 -2.501 3.363 1.00 77.06 385 ILE A C 1
ATOM 2988 O O . ILE A 1 385 ? -13.095 -1.946 4.187 1.00 77.06 385 ILE A O 1
ATOM 2992 N N . LEU A 1 386 ? -14.693 -1.838 2.602 1.00 80.12 386 LEU A N 1
ATOM 2993 C CA . LEU A 1 386 ? -14.912 -0.402 2.603 1.00 80.12 386 LEU A CA 1
ATOM 2994 C C . LEU A 1 386 ? -16.062 -0.025 3.547 1.00 80.12 386 LEU A C 1
ATOM 2996 O O . LEU A 1 386 ? -17.146 -0.609 3.492 1.00 80.12 386 LEU A O 1
ATOM 3000 N N . PRO A 1 387 ? -15.894 1.016 4.381 1.00 75.12 387 PRO A N 1
ATOM 3001 C CA . PRO A 1 387 ? -17.005 1.584 5.123 1.00 75.12 387 PRO A CA 1
ATOM 3002 C C . PRO A 1 387 ? -18.132 2.001 4.171 1.00 75.12 387 PRO A C 1
ATOM 3004 O O . PRO A 1 387 ? -17.917 2.778 3.240 1.00 75.12 387 PRO A O 1
ATOM 3007 N N . ARG A 1 388 ? -19.364 1.565 4.453 1.00 78.31 388 ARG A N 1
ATOM 3008 C CA . ARG A 1 388 ? -20.558 1.870 3.637 1.00 78.31 388 ARG A CA 1
ATOM 3009 C C . ARG A 1 388 ? -20.771 3.370 3.395 1.00 78.31 388 ARG A C 1
ATOM 3011 O O . ARG A 1 388 ? -21.345 3.767 2.384 1.00 78.31 388 ARG A O 1
ATOM 3018 N N . ALA A 1 389 ? -20.282 4.210 4.307 1.00 77.44 389 ALA A N 1
ATOM 3019 C CA . ALA A 1 389 ? -20.306 5.662 4.173 1.00 77.44 389 ALA A CA 1
ATOM 3020 C C . ALA A 1 389 ? -19.470 6.169 2.986 1.00 77.44 389 ALA A C 1
ATOM 3022 O O . ALA A 1 389 ? -19.877 7.138 2.357 1.00 77.44 389 ALA A O 1
ATOM 3023 N N . ILE A 1 390 ? -18.361 5.512 2.629 1.00 82.75 390 ILE A N 1
ATOM 3024 C CA . ILE A 1 390 ? -17.543 5.891 1.464 1.00 82.75 390 ILE A CA 1
ATOM 3025 C C . ILE A 1 390 ? -18.328 5.678 0.162 1.00 82.75 390 ILE A C 1
ATOM 3027 O O . ILE A 1 390 ? -18.226 6.487 -0.753 1.00 82.75 390 ILE A O 1
ATOM 3031 N N . LEU A 1 391 ? -19.166 4.636 0.111 1.00 81.25 391 LEU A N 1
ATOM 3032 C CA . LEU A 1 391 ? -19.963 4.281 -1.069 1.00 81.25 391 LEU A CA 1
ATOM 3033 C C . LEU A 1 391 ? -21.299 5.028 -1.172 1.00 81.25 391 LEU A C 1
ATOM 3035 O O . LEU A 1 391 ? -21.889 5.081 -2.245 1.00 81.25 391 LEU A O 1
ATOM 3039 N N . THR A 1 392 ? -21.807 5.589 -0.074 1.00 82.81 392 THR A N 1
ATOM 3040 C CA . THR A 1 392 ? -23.132 6.241 -0.048 1.00 82.81 392 THR A CA 1
ATOM 3041 C C . THR A 1 392 ? -23.062 7.755 0.148 1.00 82.81 392 THR A C 1
ATOM 3043 O O . THR A 1 392 ? -23.945 8.481 -0.314 1.00 82.81 392 THR A O 1
ATOM 3046 N N . ASN A 1 393 ? -22.021 8.271 0.808 1.00 89.00 393 ASN A N 1
ATOM 3047 C CA . ASN A 1 393 ? -21.908 9.695 1.094 1.00 89.00 393 ASN A CA 1
ATOM 3048 C C . ASN A 1 393 ? -21.378 10.462 -0.123 1.00 89.00 393 ASN A C 1
ATOM 3050 O O . ASN A 1 393 ? -20.178 10.469 -0.403 1.00 89.00 393 ASN A O 1
ATOM 3054 N N . LYS A 1 394 ? -22.279 11.192 -0.790 1.00 88.12 394 LYS A N 1
ATOM 3055 C CA . LYS A 1 394 ? -21.971 12.021 -1.966 1.00 88.12 394 LYS A CA 1
ATOM 3056 C C . LYS A 1 394 ? -20.781 12.961 -1.749 1.00 88.12 394 LYS A C 1
ATOM 3058 O O . LYS A 1 394 ? -19.983 13.122 -2.660 1.00 88.12 394 LYS A O 1
ATOM 3063 N N . LYS A 1 395 ? -20.616 13.547 -0.554 1.00 88.12 395 LYS A N 1
ATOM 3064 C CA . LYS A 1 395 ? -19.488 14.457 -0.266 1.00 88.12 395 LYS A CA 1
ATOM 3065 C C . LYS A 1 395 ? -18.141 13.734 -0.327 1.00 88.12 395 LYS A C 1
ATOM 3067 O O . LYS A 1 395 ? -17.189 14.278 -0.874 1.00 88.12 395 LYS A O 1
ATOM 3072 N N . ILE A 1 396 ? -18.077 12.508 0.201 1.00 87.50 396 ILE A N 1
ATOM 3073 C CA . ILE A 1 396 ? -16.864 11.680 0.159 1.00 87.50 396 ILE A CA 1
ATOM 3074 C C . ILE A 1 396 ? -16.575 11.275 -1.287 1.00 87.50 396 ILE A C 1
ATOM 3076 O O . ILE A 1 396 ? -15.453 11.446 -1.748 1.00 87.50 396 ILE A O 1
ATOM 3080 N N . ILE A 1 397 ? -17.595 10.827 -2.023 1.00 86.88 397 ILE A N 1
ATOM 3081 C CA . ILE A 1 397 ? -17.458 10.442 -3.435 1.00 86.88 397 ILE A CA 1
ATOM 3082 C C . ILE A 1 397 ? -16.958 11.620 -4.278 1.00 86.88 397 ILE A C 1
ATOM 3084 O O . ILE A 1 397 ? -15.986 11.469 -5.012 1.00 86.88 397 ILE A O 1
ATOM 3088 N N . TYR A 1 398 ? -17.560 12.807 -4.143 1.00 88.06 398 TYR A N 1
ATOM 3089 C CA . TYR A 1 398 ? -17.107 14.002 -4.860 1.00 88.06 398 TYR A CA 1
ATOM 3090 C C . TYR A 1 398 ? -15.680 14.395 -4.485 1.00 88.06 398 TYR A C 1
ATOM 3092 O O . TYR A 1 398 ? -14.906 14.750 -5.367 1.00 88.06 398 TYR A O 1
ATOM 3100 N N . SER A 1 399 ? -15.303 14.288 -3.209 1.00 86.50 399 SER A N 1
ATOM 3101 C CA . SER A 1 399 ? -13.928 14.547 -2.781 1.00 86.50 399 SER A CA 1
ATOM 3102 C C . SER A 1 399 ? -12.942 13.556 -3.403 1.00 86.50 399 SER A C 1
ATOM 3104 O O . SER A 1 399 ? -11.892 13.982 -3.873 1.00 86.50 399 SER A O 1
ATOM 3106 N N . LEU A 1 400 ? -13.274 12.264 -3.449 1.00 86.38 400 LEU A N 1
ATOM 3107 C CA . LEU A 1 400 ? -12.432 11.238 -4.070 1.00 86.38 400 LEU A CA 1
ATOM 3108 C C . LEU A 1 400 ? -12.307 11.442 -5.584 1.00 86.38 400 LEU A C 1
ATOM 3110 O O . LEU A 1 400 ? -11.203 11.360 -6.113 1.00 86.38 400 LEU A O 1
ATOM 3114 N N . LEU A 1 401 ? -13.407 11.765 -6.270 1.00 85.94 401 LEU A N 1
ATOM 3115 C CA . LEU A 1 401 ? -13.402 12.080 -7.703 1.00 85.94 401 LEU A CA 1
ATOM 3116 C C . LEU A 1 401 ? -12.579 13.332 -8.008 1.00 85.94 401 LEU A C 1
ATOM 3118 O O . LEU A 1 401 ? -11.844 13.356 -8.992 1.00 85.94 401 LEU A O 1
ATOM 3122 N N . LEU A 1 402 ? -12.672 14.358 -7.162 1.00 87.88 402 LEU A N 1
ATOM 3123 C CA . LEU A 1 402 ? -11.898 15.584 -7.320 1.00 87.88 402 LEU A CA 1
ATOM 3124 C C . LEU A 1 402 ? -10.405 15.316 -7.115 1.00 87.88 402 LEU A C 1
ATOM 3126 O O . LEU A 1 402 ? -9.609 15.756 -7.935 1.00 87.88 402 LEU A O 1
ATOM 3130 N N . VAL A 1 403 ? -10.028 14.547 -6.087 1.00 83.44 403 VAL A N 1
ATOM 3131 C CA . VAL A 1 403 ? -8.632 14.127 -5.858 1.00 83.44 403 VAL A CA 1
ATOM 3132 C C . VAL A 1 403 ? -8.109 13.272 -7.014 1.00 83.44 403 VAL A C 1
ATOM 3134 O O . VAL A 1 403 ? -6.996 13.487 -7.487 1.00 83.44 403 VAL A O 1
ATOM 3137 N N . PHE A 1 404 ? -8.908 12.329 -7.514 1.00 82.06 404 PHE A N 1
ATOM 3138 C CA . PHE A 1 404 ? -8.551 11.543 -8.693 1.00 82.06 404 PHE A CA 1
ATOM 3139 C C . PHE A 1 404 ? -8.326 12.443 -9.916 1.00 82.06 404 PHE A C 1
ATOM 3141 O O . PHE A 1 404 ? -7.306 12.329 -10.595 1.00 82.06 404 PHE A O 1
ATOM 3148 N N . GLY A 1 405 ? -9.243 13.383 -10.163 1.00 77.56 405 GLY A N 1
ATOM 3149 C CA . GLY A 1 405 ? -9.149 14.336 -11.263 1.00 77.56 405 GLY A CA 1
ATOM 3150 C C . GLY A 1 405 ? -7.918 15.237 -11.165 1.00 77.56 405 GLY A C 1
ATOM 3151 O O . GLY A 1 405 ? -7.209 15.402 -12.155 1.00 77.56 405 GLY A O 1
ATOM 3152 N N . THR A 1 406 ? -7.613 15.784 -9.986 1.00 77.69 406 THR A N 1
ATOM 3153 C CA . THR A 1 406 ? -6.441 16.652 -9.796 1.00 77.69 406 THR A CA 1
ATOM 3154 C C . THR A 1 406 ? -5.130 15.893 -9.970 1.00 77.69 406 THR A C 1
ATOM 3156 O O . THR A 1 406 ? -4.243 16.388 -10.666 1.00 77.69 406 THR A O 1
ATOM 3159 N N . LEU A 1 407 ? -5.010 14.682 -9.416 1.00 75.88 407 LEU A N 1
ATOM 3160 C CA . LEU A 1 407 ? -3.825 13.836 -9.598 1.00 75.88 407 LEU A CA 1
ATOM 3161 C C . LEU A 1 407 ? -3.631 13.441 -11.066 1.00 75.88 407 LEU A C 1
ATOM 3163 O O . LEU A 1 407 ? -2.509 13.490 -11.575 1.00 75.88 407 LEU A O 1
ATOM 3167 N N . HIS A 1 408 ? -4.717 13.109 -11.768 1.00 73.81 408 HIS A N 1
ATOM 3168 C CA . HIS A 1 408 ? -4.651 12.780 -13.188 1.00 73.81 408 HIS A CA 1
ATOM 3169 C C . HIS A 1 408 ? -4.228 13.987 -14.034 1.00 73.81 408 HIS A C 1
ATOM 3171 O O . HIS A 1 408 ? -3.332 13.870 -14.868 1.00 73.81 408 HIS A O 1
ATOM 3177 N N . LEU A 1 409 ? -4.812 15.164 -13.790 1.00 73.38 409 LEU A N 1
ATOM 3178 C CA . LEU A 1 409 ? -4.431 16.398 -14.482 1.00 73.38 409 LEU A CA 1
ATOM 3179 C C . LEU A 1 409 ? -2.960 16.755 -14.247 1.00 73.38 409 LEU A C 1
ATOM 3181 O O . LEU A 1 409 ? -2.276 17.139 -15.194 1.00 73.38 409 LEU A O 1
ATOM 3185 N N . LEU A 1 410 ? -2.459 16.589 -13.020 1.00 70.44 410 LEU A N 1
ATOM 3186 C CA . LEU A 1 410 ? -1.054 16.831 -12.691 1.00 70.44 410 LEU A CA 1
ATOM 3187 C C . LEU A 1 410 ? -0.123 15.876 -13.455 1.00 70.44 410 LEU A C 1
ATOM 3189 O O . LEU A 1 410 ? 0.881 16.311 -14.017 1.00 70.44 410 LEU A O 1
ATOM 3193 N N . SER A 1 411 ? -0.477 14.588 -13.520 1.00 65.56 411 SER A N 1
ATOM 3194 C CA . SER A 1 411 ? 0.266 13.582 -14.287 1.00 65.56 411 SER A CA 1
ATOM 3195 C C . SER A 1 411 ? 0.289 13.917 -15.783 1.00 65.56 411 SER A C 1
ATOM 3197 O O . SER A 1 411 ? 1.359 13.946 -16.390 1.00 65.56 411 SER A O 1
ATOM 3199 N N . GLN A 1 412 ? -0.860 14.279 -16.363 1.00 67.19 412 GLN A N 1
ATOM 3200 C CA . GLN A 1 412 ? -0.950 14.688 -17.768 1.00 67.19 412 GLN A CA 1
ATOM 3201 C C . GLN A 1 412 ? -0.152 15.962 -18.055 1.00 67.19 412 GLN A C 1
ATOM 3203 O O . GLN A 1 412 ? 0.508 16.068 -19.090 1.00 67.19 412 GLN A O 1
ATOM 3208 N N . PHE A 1 413 ? -0.190 16.930 -17.140 1.00 67.50 413 PHE A N 1
ATOM 3209 C CA . PHE A 1 413 ? 0.610 18.144 -17.239 1.00 67.50 413 PHE A CA 1
ATOM 3210 C C . PHE A 1 413 ? 2.106 17.812 -17.254 1.00 67.50 413 PHE A C 1
ATOM 3212 O O . PHE A 1 413 ? 2.817 18.261 -18.152 1.00 67.50 413 PHE A O 1
ATOM 3219 N N . HIS A 1 414 ? 2.567 16.956 -16.338 1.00 60.22 414 HIS A N 1
ATOM 3220 C CA . HIS A 1 414 ? 3.956 16.504 -16.278 1.00 60.22 414 HIS A CA 1
ATOM 3221 C C . HIS A 1 414 ? 4.407 15.822 -17.581 1.00 60.22 414 HIS A C 1
ATOM 3223 O O . HIS A 1 414 ? 5.415 16.223 -18.168 1.00 60.22 414 HIS A O 1
ATOM 3229 N N . SER A 1 415 ? 3.632 14.860 -18.095 1.00 57.66 415 SER A N 1
ATOM 3230 C CA . SER A 1 415 ? 3.935 14.177 -19.362 1.00 57.66 415 SER A CA 1
ATOM 3231 C C . SER A 1 415 ? 3.993 15.141 -20.553 1.00 57.66 415 SER A C 1
ATOM 3233 O O . SER A 1 415 ? 4.858 15.007 -21.420 1.00 57.66 415 SER A O 1
ATOM 3235 N N . ARG A 1 416 ? 3.120 16.157 -20.591 1.00 63.88 416 ARG A N 1
ATOM 3236 C CA . ARG A 1 416 ? 3.115 17.182 -21.649 1.00 63.88 416 ARG A CA 1
ATOM 3237 C C . ARG A 1 416 ? 4.283 18.159 -21.536 1.00 63.88 416 ARG A C 1
ATOM 3239 O O . ARG A 1 416 ? 4.835 18.546 -22.562 1.00 63.88 416 ARG A O 1
ATOM 3246 N N . CYS A 1 417 ? 4.699 18.530 -20.327 1.00 60.19 417 CYS A N 1
ATOM 3247 C CA . CYS A 1 417 ? 5.906 19.332 -20.116 1.00 60.19 417 CYS A CA 1
ATOM 3248 C C . CYS A 1 417 ? 7.166 18.595 -20.585 1.00 60.19 417 CYS A C 1
ATOM 3250 O O . CYS A 1 417 ? 8.014 19.206 -21.232 1.00 60.19 417 CYS A O 1
ATOM 3252 N N . LEU A 1 418 ? 7.268 17.287 -20.330 1.00 57.81 418 LEU A N 1
ATOM 3253 C CA . LEU A 1 418 ? 8.365 16.458 -20.842 1.00 57.81 418 LEU A CA 1
ATOM 3254 C C . LEU A 1 418 ? 8.350 16.361 -22.373 1.00 57.81 418 LEU A C 1
ATOM 3256 O O . LEU A 1 418 ? 9.402 16.453 -23.007 1.00 57.81 418 LEU A O 1
ATOM 3260 N N . LEU A 1 419 ? 7.165 16.237 -22.978 1.00 59.16 419 LEU A N 1
ATOM 3261 C CA . LEU A 1 419 ? 7.021 16.269 -24.434 1.00 59.16 419 LEU A CA 1
ATOM 3262 C C . LEU A 1 419 ? 7.470 17.620 -25.011 1.00 59.16 419 LEU A C 1
ATOM 3264 O O . LEU A 1 419 ? 8.242 17.644 -25.964 1.00 59.16 419 LEU A O 1
ATOM 3268 N N . LEU A 1 420 ? 7.048 18.738 -24.408 1.00 56.72 420 LEU A N 1
ATOM 3269 C CA . LEU A 1 420 ? 7.485 20.081 -24.800 1.00 56.72 420 LEU A CA 1
ATOM 3270 C C . LEU A 1 420 ? 9.002 20.243 -24.658 1.00 56.72 420 LEU A C 1
ATOM 3272 O O . LEU A 1 420 ? 9.645 20.742 -25.575 1.00 56.72 420 LEU A O 1
ATOM 3276 N N . TYR A 1 421 ? 9.595 19.772 -23.561 1.00 52.62 421 TYR A N 1
ATOM 3277 C CA . TYR A 1 421 ? 11.047 19.776 -23.380 1.00 52.62 421 TYR A CA 1
ATOM 3278 C C . TYR A 1 421 ? 11.767 19.002 -24.495 1.00 52.62 421 TYR A C 1
ATOM 3280 O O . TYR A 1 421 ? 12.739 19.502 -25.066 1.00 52.62 421 TYR A O 1
ATOM 3288 N N . ARG A 1 422 ? 11.256 17.821 -24.871 1.00 47.78 422 ARG A N 1
ATOM 3289 C CA . ARG A 1 422 ? 11.789 17.018 -25.983 1.00 47.78 422 ARG A CA 1
ATOM 3290 C C . ARG A 1 422 ? 11.652 17.741 -27.327 1.00 47.78 422 ARG A C 1
ATOM 3292 O O . ARG A 1 422 ? 12.581 17.724 -28.127 1.00 47.78 422 ARG A O 1
ATOM 3299 N N . ILE A 1 423 ? 10.539 18.437 -27.547 1.00 56.06 423 ILE A N 1
ATOM 3300 C CA . ILE A 1 423 ? 10.295 19.276 -28.732 1.00 56.06 423 ILE A CA 1
ATOM 3301 C C . ILE A 1 423 ? 11.280 20.455 -28.808 1.00 56.06 423 ILE A C 1
ATOM 3303 O O . ILE A 1 423 ? 11.816 20.732 -29.876 1.00 56.06 423 ILE A O 1
ATOM 3307 N N . PHE A 1 424 ? 11.552 21.133 -27.690 1.00 55.78 424 PHE A N 1
ATOM 3308 C CA . PHE A 1 424 ? 12.473 22.278 -27.651 1.00 55.78 424 PHE A CA 1
ATOM 3309 C C . PHE A 1 424 ? 13.948 21.878 -27.782 1.00 55.78 424 PHE A C 1
ATOM 3311 O O . PHE A 1 424 ? 14.753 22.670 -28.270 1.00 55.78 424 PHE A O 1
ATOM 3318 N N . THR A 1 425 ? 14.305 20.663 -27.362 1.00 49.94 425 THR A N 1
ATOM 3319 C CA . THR A 1 425 ? 15.668 20.117 -27.477 1.00 49.94 425 THR A CA 1
ATOM 3320 C C . THR A 1 425 ? 15.921 19.403 -28.807 1.00 49.94 425 THR A C 1
ATOM 3322 O O . THR A 1 425 ? 17.068 19.321 -29.238 1.00 49.94 425 THR A O 1
ATOM 3325 N N . SER A 1 426 ? 14.874 18.952 -29.506 1.00 45.41 426 SER A N 1
ATOM 3326 C CA . SER A 1 426 ? 14.960 18.347 -30.841 1.00 45.41 426 SER A CA 1
ATOM 3327 C C . SER A 1 426 ? 14.018 19.057 -31.819 1.00 45.41 426 SER A C 1
ATOM 3329 O O . SER A 1 426 ? 12.862 18.680 -32.009 1.00 45.41 426 SER A O 1
ATOM 3331 N N . TRP A 1 427 ? 14.514 20.124 -32.452 1.00 46.62 427 TRP A N 1
ATOM 3332 C CA . TRP A 1 427 ? 13.777 20.841 -33.494 1.00 46.62 427 TRP A CA 1
ATOM 3333 C C . TRP A 1 427 ? 13.658 19.950 -34.740 1.00 46.62 427 TRP A C 1
ATOM 3335 O O . TRP A 1 427 ? 14.526 19.963 -35.607 1.00 46.62 427 TRP A O 1
ATOM 3345 N N . SER A 1 428 ? 12.588 19.156 -34.825 1.00 42.59 428 SER A N 1
ATOM 3346 C CA . SER A 1 428 ? 12.176 18.467 -36.053 1.00 42.59 428 SER A CA 1
ATOM 3347 C C . SER A 1 428 ? 10.802 18.975 -36.517 1.00 42.59 428 SER A C 1
ATOM 3349 O O . SER A 1 428 ? 9.967 19.299 -35.675 1.00 42.59 428 SER A O 1
ATOM 3351 N N . PRO A 1 429 ? 10.510 19.034 -37.830 1.00 44.34 429 PRO A N 1
ATOM 3352 C CA . PRO A 1 429 ? 9.274 19.623 -38.369 1.00 44.34 429 PRO A CA 1
ATOM 3353 C C . PRO A 1 429 ? 7.967 19.012 -37.835 1.00 44.34 429 PRO A C 1
ATOM 3355 O O . PRO A 1 429 ? 6.925 19.664 -37.846 1.00 44.34 429 PRO A O 1
ATOM 3358 N N . MET A 1 430 ? 8.012 17.779 -37.322 1.00 39.19 430 MET A N 1
ATOM 3359 C CA . MET A 1 430 ? 6.855 17.088 -36.747 1.00 39.19 430 MET A CA 1
ATOM 3360 C C . MET A 1 430 ? 6.408 17.689 -35.400 1.00 39.19 430 MET A C 1
ATOM 3362 O O . MET A 1 430 ? 5.248 17.548 -35.016 1.00 39.19 430 MET A O 1
ATOM 3366 N N . SER A 1 431 ? 7.279 18.430 -34.706 1.00 41.19 431 SER A N 1
ATOM 3367 C CA . SER A 1 431 ? 6.951 19.079 -33.432 1.00 41.19 431 SER A CA 1
ATOM 3368 C C . SER A 1 431 ? 6.062 20.325 -33.572 1.00 41.19 431 SER A C 1
ATOM 3370 O O . SER A 1 431 ? 5.332 20.671 -32.641 1.00 41.19 431 SER A O 1
ATOM 3372 N N . LEU A 1 432 ? 6.043 20.952 -34.754 1.00 42.44 432 LEU A N 1
ATOM 3373 C CA . LEU A 1 432 ? 5.170 22.089 -35.075 1.00 42.44 432 LEU A CA 1
ATOM 3374 C C . LEU A 1 432 ? 3.698 21.681 -35.245 1.00 42.44 432 LEU A C 1
ATOM 3376 O O . LEU A 1 432 ? 2.806 22.486 -34.982 1.00 42.44 432 LEU A O 1
ATOM 3380 N N . ALA A 1 433 ? 3.424 20.427 -35.618 1.00 44.22 433 ALA A N 1
ATOM 3381 C CA . ALA A 1 433 ? 2.062 19.935 -35.843 1.00 44.22 433 ALA A CA 1
ATOM 3382 C C . ALA A 1 433 ? 1.245 19.768 -34.545 1.00 44.22 433 ALA A C 1
ATOM 3384 O O . ALA A 1 433 ? 0.018 19.802 -34.582 1.00 44.22 433 ALA A O 1
ATOM 3385 N N . PHE A 1 434 ? 1.905 19.640 -33.386 1.00 40.75 434 PHE A N 1
ATOM 3386 C CA . PHE A 1 434 ? 1.243 19.421 -32.090 1.00 40.75 434 PHE A CA 1
ATOM 3387 C C . PHE A 1 434 ? 0.948 20.710 -31.301 1.00 40.75 434 PHE A C 1
ATOM 3389 O O . PHE A 1 434 ? 0.157 20.686 -30.352 1.00 40.75 434 PHE A O 1
ATOM 3396 N N . PHE A 1 435 ? 1.514 21.846 -31.720 1.00 39.75 435 PHE A N 1
ATOM 3397 C CA . PHE A 1 435 ? 1.320 23.171 -31.114 1.00 39.75 435 PHE A CA 1
ATOM 3398 C C . PHE A 1 435 ? -0.131 23.714 -31.087 1.00 39.75 435 PHE A C 1
ATOM 3400 O O . PHE A 1 435 ? -0.462 24.409 -30.123 1.00 39.75 435 PHE A O 1
ATOM 3407 N N . PRO A 1 436 ? -1.032 23.413 -32.052 1.00 41.66 436 PRO A N 1
ATOM 3408 C CA . PRO A 1 436 ? -2.403 23.948 -32.051 1.00 41.66 436 PRO A CA 1
ATOM 3409 C C . PRO A 1 436 ? -3.280 23.445 -30.894 1.00 41.66 436 PRO A C 1
ATOM 3411 O O . PRO A 1 436 ? -4.305 24.046 -30.585 1.00 41.66 436 PRO A O 1
ATOM 3414 N N . SER A 1 437 ? -2.878 22.355 -30.239 1.00 37.81 437 SER A N 1
ATOM 3415 C CA . SER A 1 437 ? -3.654 21.674 -29.192 1.00 37.81 437 SER A CA 1
ATOM 3416 C C . SER A 1 437 ? -3.559 22.344 -27.814 1.00 37.81 437 SER A C 1
ATOM 3418 O O . SER A 1 437 ? -4.183 21.887 -26.855 1.00 37.81 437 SER A O 1
ATOM 3420 N N . CYS A 1 438 ? -2.745 23.395 -27.685 1.00 38.84 438 CYS A N 1
ATOM 3421 C CA . CYS A 1 438 ? -2.546 24.127 -26.441 1.00 38.84 438 CYS A CA 1
ATOM 3422 C C . CYS A 1 438 ? -3.344 25.441 -26.499 1.00 38.84 438 CYS A C 1
ATOM 3424 O O . CYS A 1 438 ? -3.131 26.222 -27.431 1.00 38.84 438 CYS A O 1
ATOM 3426 N N . PRO A 1 439 ? -4.250 25.737 -25.546 1.00 39.50 439 PRO A N 1
ATOM 3427 C CA . PRO A 1 439 ? -4.971 27.003 -25.533 1.00 39.50 439 PRO A CA 1
ATOM 3428 C C . PRO A 1 439 ? -4.012 28.125 -25.113 1.00 39.50 439 PRO A C 1
ATOM 3430 O O . PRO A 1 439 ? -3.955 28.533 -23.956 1.00 39.50 439 PRO A O 1
ATOM 3433 N N . LEU A 1 440 ? -3.213 28.612 -26.061 1.00 43.25 440 LEU A N 1
ATOM 3434 C CA . LEU A 1 440 ? -2.346 29.768 -25.873 1.00 43.25 440 LEU A CA 1
ATOM 3435 C C . LEU A 1 440 ? -3.190 31.042 -25.887 1.00 43.25 440 LEU A C 1
ATOM 3437 O O . LEU A 1 440 ? -4.015 31.264 -26.788 1.00 43.25 440 LEU A O 1
ATOM 3441 N N . SER A 1 441 ? -2.935 31.906 -24.904 1.00 39.56 441 SER A N 1
ATOM 3442 C CA . SER A 1 441 ? -3.533 33.238 -24.845 1.00 39.56 441 SER A CA 1
ATOM 3443 C C . SER A 1 441 ? -3.161 34.061 -26.096 1.00 39.56 441 SER A C 1
ATOM 3445 O O . SER A 1 441 ? -2.078 33.866 -26.663 1.00 39.56 441 SER A O 1
ATOM 3447 N N . PRO A 1 442 ? -4.010 35.005 -26.547 1.00 47.09 442 PRO A N 1
ATOM 3448 C CA . PRO A 1 442 ? -3.755 35.800 -27.756 1.00 47.09 442 PRO A CA 1
ATOM 3449 C C . PRO A 1 442 ? -2.401 36.530 -27.742 1.00 47.09 442 PRO A C 1
ATOM 3451 O O . PRO A 1 442 ? -1.731 36.617 -28.769 1.00 47.09 442 PRO A O 1
ATOM 3454 N N . LYS A 1 443 ? -1.944 36.976 -26.562 1.00 41.56 443 LYS A N 1
ATOM 3455 C CA . LYS A 1 443 ? -0.642 37.641 -26.383 1.00 41.56 443 LYS A CA 1
ATOM 3456 C C . LYS A 1 443 ? 0.552 36.717 -26.655 1.00 41.56 443 LYS A C 1
ATOM 3458 O O . LYS A 1 443 ? 1.538 37.161 -27.232 1.00 41.56 443 LYS A O 1
ATOM 3463 N N . GLN A 1 444 ? 0.463 35.436 -26.291 1.00 44.69 444 GLN A N 1
ATOM 3464 C CA . GLN A 1 444 ? 1.535 34.461 -26.541 1.00 44.69 444 GLN A CA 1
ATOM 3465 C C . GLN A 1 444 ? 1.626 34.076 -28.023 1.00 44.69 444 GLN A C 1
ATOM 3467 O O . GLN A 1 444 ? 2.724 33.888 -28.539 1.00 44.69 444 GLN A O 1
ATOM 3472 N N . ARG A 1 445 ? 0.489 34.043 -28.733 1.00 51.22 445 ARG A N 1
ATOM 3473 C CA . ARG A 1 445 ? 0.460 33.864 -30.195 1.00 51.22 445 ARG A CA 1
ATOM 3474 C C . ARG A 1 445 ? 1.165 35.008 -30.931 1.00 51.22 445 ARG A C 1
ATOM 3476 O O . ARG A 1 445 ? 1.908 34.753 -31.871 1.00 51.22 445 ARG A O 1
ATOM 3483 N N . HIS A 1 446 ? 0.985 36.242 -30.461 1.00 48.62 446 HIS A N 1
ATOM 3484 C CA . HIS A 1 446 ? 1.556 37.432 -31.096 1.00 48.62 446 HIS A CA 1
ATOM 3485 C C . HIS A 1 446 ? 3.085 37.548 -30.943 1.00 48.62 446 HIS A C 1
ATOM 3487 O O . HIS A 1 446 ? 3.764 38.044 -31.840 1.00 48.62 446 HIS A O 1
ATOM 3493 N N . LEU A 1 447 ? 3.639 37.066 -29.823 1.00 45.38 447 LEU A N 1
ATOM 3494 C CA . LEU A 1 447 ? 5.089 37.025 -29.577 1.00 45.38 447 LEU A CA 1
ATOM 3495 C C . LEU A 1 447 ? 5.806 35.977 -30.447 1.00 45.38 447 LEU A C 1
ATOM 3497 O O . LEU A 1 447 ? 6.944 36.187 -30.867 1.00 45.38 447 LEU A O 1
ATOM 3501 N N . LEU A 1 448 ? 5.125 34.869 -30.752 1.00 46.12 448 LEU A N 1
ATOM 3502 C CA . LEU A 1 448 ? 5.650 33.792 -31.596 1.00 46.12 448 LEU A CA 1
ATOM 3503 C C . LEU A 1 448 ? 5.561 34.123 -33.095 1.00 46.12 448 LEU A C 1
ATOM 3505 O O . LEU A 1 448 ? 6.464 33.783 -33.856 1.00 46.12 448 LEU A O 1
ATOM 3509 N N . SER A 1 449 ? 4.522 34.842 -33.533 1.00 45.94 449 SER A N 1
ATOM 3510 C CA . SER A 1 449 ? 4.438 35.304 -34.925 1.00 45.94 449 SER A CA 1
ATOM 3511 C C . SER A 1 449 ? 5.480 36.384 -35.234 1.00 45.94 449 SER A C 1
ATOM 3513 O O . SER A 1 449 ? 6.082 36.362 -36.308 1.00 45.94 449 SER A O 1
ATOM 3515 N N . ALA A 1 450 ? 5.761 37.280 -34.281 1.00 44.00 450 ALA A N 1
ATOM 3516 C CA . ALA A 1 450 ? 6.760 38.338 -34.439 1.00 44.00 450 ALA A CA 1
ATOM 3517 C C . ALA A 1 450 ? 8.195 37.798 -34.599 1.00 44.00 450 ALA A C 1
ATOM 3519 O O . ALA A 1 450 ? 8.976 38.338 -35.376 1.00 44.00 450 ALA A O 1
ATOM 3520 N N . THR A 1 451 ? 8.527 36.692 -33.928 1.00 42.22 451 THR A N 1
ATOM 3521 C CA . THR A 1 451 ? 9.849 36.049 -34.035 1.00 42.22 451 THR A CA 1
ATOM 3522 C C . THR A 1 451 ? 10.028 35.254 -35.332 1.00 42.22 451 THR A C 1
ATOM 3524 O O . THR A 1 451 ? 11.149 35.144 -35.823 1.00 42.22 451 THR A O 1
ATOM 3527 N N . SER A 1 452 ? 8.941 34.763 -35.939 1.00 41.47 452 SER A N 1
ATOM 3528 C CA . SER A 1 452 ? 8.987 34.080 -37.244 1.00 41.47 452 SER A CA 1
ATOM 3529 C C . SER A 1 452 ? 9.162 35.026 -38.444 1.00 41.47 452 SER A C 1
ATOM 3531 O O . SER A 1 452 ? 9.675 34.612 -39.479 1.00 41.47 452 SER A O 1
ATOM 3533 N N . LEU A 1 453 ? 8.775 36.300 -38.306 1.00 39.16 453 LEU A N 1
ATOM 3534 C CA . LEU A 1 453 ? 8.839 37.303 -39.379 1.00 39.16 453 LEU A CA 1
ATOM 3535 C C . LEU A 1 453 ? 10.169 38.069 -39.441 1.00 39.16 453 LEU A C 1
ATOM 3537 O O . LEU A 1 453 ? 10.457 38.677 -40.462 1.00 39.16 453 LEU A O 1
ATOM 3541 N N . GLN A 1 454 ? 11.002 38.013 -38.396 1.00 37.16 454 GLN A N 1
ATOM 3542 C CA . GLN A 1 454 ? 12.343 38.622 -38.402 1.00 37.16 454 GLN A CA 1
ATOM 3543 C C . GLN A 1 454 ? 13.448 37.709 -38.966 1.00 37.16 454 GLN A C 1
ATOM 3545 O O . GLN A 1 454 ? 14.605 38.115 -39.020 1.00 37.16 454 GLN A O 1
ATOM 3550 N N . ARG A 1 455 ? 13.120 36.479 -39.384 1.00 44.53 455 ARG A N 1
ATOM 3551 C CA . ARG A 1 455 ? 14.053 35.554 -40.051 1.00 44.53 455 ARG A CA 1
ATOM 3552 C C . ARG A 1 455 ? 13.498 35.068 -41.392 1.00 44.53 455 ARG A C 1
ATOM 3554 O O . ARG A 1 455 ? 13.358 33.865 -41.611 1.00 44.53 455 ARG A O 1
ATOM 3561 N N . LYS A 1 456 ? 13.169 36.013 -42.267 1.00 38.50 456 LYS A N 1
ATOM 3562 C CA . LYS A 1 456 ? 13.142 35.794 -43.714 1.00 38.50 456 LYS A CA 1
ATOM 3563 C C . LYS A 1 456 ? 14.078 36.777 -44.381 1.00 38.50 456 LYS A C 1
ATOM 3565 O O . LYS A 1 456 ? 14.017 37.962 -43.989 1.00 38.50 456 LYS A O 1
#

Sequence (456 aa):
MGVDAPPKDAKMMAQMAEMHKLAETLTPDRARDMLVAGRLQPMQIGALMSSGKLKEETMQFFITVAKKDLEKIEDEYESKAADMTKREKKEAG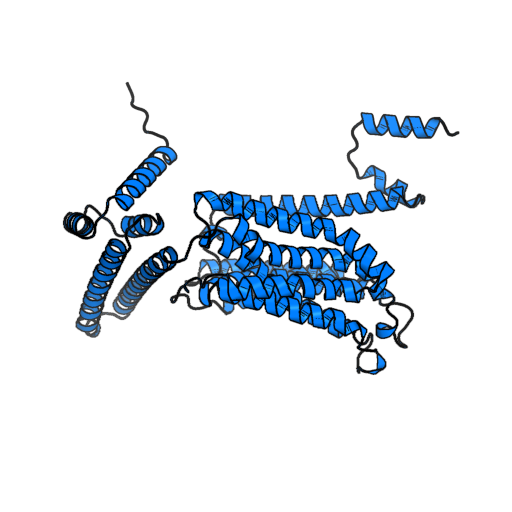DAILRKKANIARLEFFKDLQKIPKLKPSKLILLVGWSLAMSSLDMTIVNICNPLIMHEKNFIGAHGSEIPMSTIQWINDIYSVAFASFAIPASKIGDRYGVTVVHRWGVSGFVLFSTLCGLSRYITADMTPWPYGGFYVLIGARLFQGVTAAFLMANSMSLCGILVEQKDIPTAMAMNSMAFAAATALGPPLGGMLGQFVGWDFCFFINIFIGFFSILFCWLYLPKVPRFKESKFDYVGTILILVSLIVMIMGLTFIPPEKNAVAMGVVLFLLGIGGIVGFVFWELKHPFAILPRAILTNKKIIYSLLLVFGTLHLLSQFHSRCLLLYRIFTSWSPMSLAFFPSCPLSPKQRHLLSATSLQRK

InterPro domains:
  IPR011701 Major facilitator superfamily [PF07690] (130-322)
  IPR020846 Major facilitator superfamily domain [PS50850] (123-456)
  IPR036259 MFS transporter superfamily [G3DSA:1.20.1250.20] (119-450)
  IPR036259 MFS transporter superfamily [SSF103473] (121-421)